Protein AF-0000000070510786 (afdb_homodimer)

pLDDT: mean 81.22, std 24.78, range [23.44, 98.31]

Secondary structure (DSSP, 8-state):
-------------------------------------------EEEEEEEESSTT-SEEEEEEEE-SSSPEEEEEEEETTS-EEEE-HHHHHHHHHTHHHHHHHHH-TTS-TT-EEEETTEEEEEEEETTEEEEEEE-SS-EEEE-HHHHHHHHHTHHHHHHHHHHHHTTHHHHHHHHHHHHHHHTT-S-GGGHHHHHHHSTT--TT-HHHHHHHHHHS--/---------------------------------------PPPPEEEEEEEESS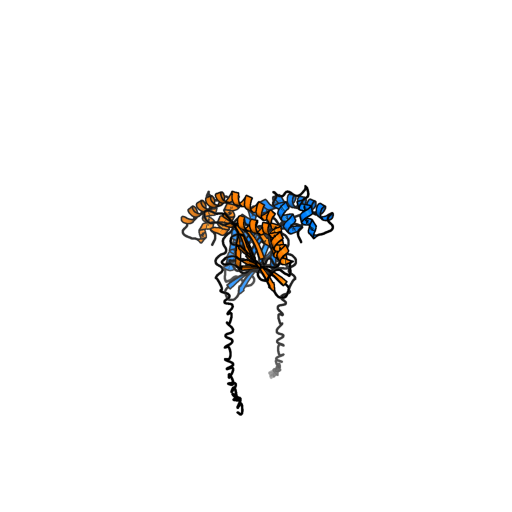TT-SEEEEEEEE-SSSPEEEEEEEETTS-EEEE-HHHHHHHHHTHHHHHHHHH-TTS-TT-EEEETTEEEEEEEETTEEEEEEE-SS-EEEE-HHHHHHHHHTHHHHHHHHHHHHTTHHHHHHHHHHHHHHHTT-S-GGGHHHHHHHSTT--TT-HHHHHIIIIIS--

Sequence (442 aa):
MYSTERSSNSSAGRRMNYYMPRRDETPTCENKCDDVPVGPRAVRILGRRYALTVTEFKFLEIGIKVDPPSYVEIAIGDHRGKQLLLSLETWKGLYEQRHNIHNLLRNDSTEAYSSISVGPLIVRFHTINDTKLISLESSDVRMMMIESTLQRMFELDPCIDITFDRLARLTGTVDAKFTQFSNVASTVTDPKEVANVIRASDTFNKHQLVDCELVALAFTSMYSTERSSNSSAGRRMNYYMPRRDETPTCENKCDDVPVGPRAVRILGRRYALTVTEFKFLEIGIKVDPPSYVEIAIGDHRGKQLLLSLETWKGLYEQRHNIHNLLRNDSTEAYSSISVGPLIVRFHTINDTKLISLESSDVRMMMIESTLQRMFELDPCIDITFDRLARLTGTVDAKFTQFSNVASTVTDPKEVANVIRASDTFNKHQLVDCELVALAFTS

Organism: Lasius niger (NCBI:txid67767)

Foldseek 3Di:
DPPPPPPPPPPPPPPPPPPPPPPCCVVPVPVCPVCPVLPDPFFFAPKDKAQLDPVSQWIWMWGWGDDVQIAIWIWIDGPVNFIDIDDPQLVVQVLVCLVVVVVLQPDPPRPQADWDDRPQWIWGWHDDPNFIKIWIDGPVGIDIDHPSSVVSVSVCVVVNVVSRVVRRVCSVVLNVLLVVLVVQQVVDDDLQCSLVSSCPDPSADPPDSSRVSCSVGVSHD/DDCPPDPPPPPPPPPPPPPPPPPCVVVPVPVCPVCPVLPDDFDFAPKDKAQLDPVSQWIWMWGWGDDVQIAIWIWIDGPVNFIDIDDPQLVVQVLVCLVVVVVLQPDPPRPQADWDDRPQWIWGWHDDPNFIWIWIDGPVGIDIDHPSSVVSVSVCVVVNVVSRVVRRVCSVVLNVLLVVLVVQQVVDDDLQCSLVSSCVDPSADPPDSSRVSCSVGPSHD

Nearest PDB structures (foldseek):
  3k44-assembly4_D  TM=5.547E-01  e=4.799E-03  Drosophila melanogaster
  6slc-assembly1_CCC  TM=3.729E-01  e=8.511E-02  Streptomyces sp. Ag82_O1-9
  3nvo-assembly1_A  TM=2.637E-01  e=2.001E+00  Salmonella enterica subsp. enterica serovar Typhimurium
  3nvo-assembly2_B-2  TM=2.801E-01  e=5.841E+00  Salmonella enterica subsp. enterica serovar Typhimurium
  3k44-assembly4_D  TM=5.692E-01  e=7.151E-03  Drosophila melanogaster

Solvent-accessible surface area (backbone atoms only — not comparable to full-atom values): 25750 Å² total; per-residue (Å²): 139,83,79,76,79,78,77,77,76,75,77,77,74,78,74,76,76,73,75,67,74,72,75,76,66,64,73,70,70,63,73,64,66,66,72,62,72,72,60,78,66,81,58,53,42,91,34,39,69,42,68,40,39,82,72,45,46,30,32,42,33,39,24,34,35,81,45,88,79,36,46,67,40,36,32,44,33,38,71,84,65,51,61,47,78,36,48,69,67,41,49,50,46,48,54,71,38,46,65,60,51,52,50,54,69,66,40,80,80,57,57,78,72,48,66,47,78,35,81,78,34,34,39,36,45,42,73,56,94,90,38,66,33,36,31,47,28,47,97,85,38,76,47,77,41,44,62,69,38,53,52,49,52,56,60,39,45,62,43,49,53,53,49,47,57,59,47,56,70,40,30,64,58,50,42,54,51,47,53,52,46,48,57,54,41,70,73,48,85,53,72,88,45,29,42,58,53,41,66,71,34,90,84,44,46,89,87,34,63,68,49,39,42,42,38,49,60,72,47,46,132,139,82,81,74,77,78,80,77,75,75,76,75,73,77,73,75,75,72,75,68,76,71,74,76,68,63,72,71,69,63,71,63,67,65,72,62,72,73,62,78,65,81,59,53,43,92,34,38,70,42,67,39,40,84,72,45,46,30,32,40,33,37,21,34,35,80,46,89,79,36,46,66,41,34,32,43,34,37,70,84,65,50,61,47,76,36,49,68,66,41,48,50,47,48,53,73,39,45,65,59,52,50,49,53,71,67,40,79,79,57,58,82,72,49,65,47,77,35,83,77,33,35,41,34,45,43,74,55,94,91,38,66,32,36,30,46,28,48,96,85,38,77,46,77,42,45,63,70,37,53,52,47,51,55,59,39,46,64,41,49,53,53,50,46,58,58,48,57,70,40,29,63,58,49,40,54,50,48,53,54,46,49,57,54,40,69,73,46,86,54,71,87,46,29,42,59,54,42,64,71,34,91,82,44,46,90,88,35,63,67,48,38,40,44,38,49,61,72,47,45,133

Structure (mmCIF, N/CA/C/O backbone):
data_AF-0000000070510786-model_v1
#
loop_
_entity.id
_entity.type
_entity.pdbx_description
1 polymer 'Uncharacterized protein'
#
loop_
_atom_site.group_PDB
_atom_site.id
_atom_site.type_symbol
_atom_site.label_atom_id
_atom_site.label_alt_id
_atom_site.label_comp_id
_atom_site.label_asym_id
_atom_site.label_entity_id
_atom_site.label_seq_id
_atom_site.pdbx_PDB_ins_code
_atom_site.Cartn_x
_atom_site.Cartn_y
_atom_site.Cartn_z
_atom_site.occupancy
_atom_site.B_iso_or_equiv
_atom_site.auth_seq_id
_atom_site.auth_comp_id
_atom_site.auth_asym_id
_atom_site.auth_atom_id
_atom_site.pdbx_PDB_model_num
ATOM 1 N N . MET A 1 1 ? 56.031 -83.312 11.57 1 29.31 1 MET A N 1
ATOM 2 C CA . MET A 1 1 ? 56.375 -81.875 11.734 1 29.31 1 MET A CA 1
ATOM 3 C C . MET A 1 1 ? 55.188 -81.125 12.281 1 29.31 1 MET A C 1
ATOM 5 O O . MET A 1 1 ? 54.094 -81.125 11.703 1 29.31 1 MET A O 1
ATOM 9 N N . TYR A 1 2 ? 55.062 -80.938 13.656 1 31.16 2 TYR A N 1
ATOM 10 C CA . TYR A 1 2 ? 54.156 -80.625 14.75 1 31.16 2 TYR A CA 1
ATOM 11 C C . TYR A 1 2 ? 53.781 -79.125 14.734 1 31.16 2 TYR A C 1
ATOM 13 O O . TYR A 1 2 ? 54.594 -78.25 14.938 1 31.16 2 TYR A O 1
ATOM 21 N N . SER A 1 3 ? 52.875 -78.75 13.773 1 30.44 3 SER A N 1
ATOM 22 C CA . SER A 1 3 ? 52.5 -77.375 13.445 1 30.44 3 SER A CA 1
ATOM 23 C C . SER A 1 3 ? 51.906 -76.688 14.648 1 30.44 3 SER A C 1
ATOM 25 O O . SER A 1 3 ? 50.938 -77.125 15.242 1 30.44 3 SER A O 1
ATOM 27 N N . THR A 1 4 ? 52.781 -76.062 15.461 1 31.23 4 THR A N 1
ATOM 28 C CA . THR A 1 4 ? 52.562 -75.375 16.734 1 31.23 4 THR A CA 1
ATOM 29 C C . THR A 1 4 ? 51.562 -74.188 16.578 1 31.23 4 THR A C 1
ATOM 31 O O . THR A 1 4 ? 51.812 -73.312 15.812 1 31.23 4 THR A O 1
ATOM 34 N N . GLU A 1 5 ? 50.25 -74.5 16.641 1 33.06 5 GLU A N 1
ATOM 35 C CA . GLU A 1 5 ? 49.125 -73.562 16.5 1 33.06 5 GLU A CA 1
ATOM 36 C C . GLU A 1 5 ? 49.188 -72.438 17.531 1 33.06 5 GLU A C 1
ATOM 38 O O . GLU A 1 5 ? 49.156 -72.688 18.734 1 33.06 5 GLU A O 1
ATOM 43 N N . ARG A 1 6 ? 50.062 -71.438 17.281 1 30.02 6 ARG A N 1
ATOM 44 C CA . ARG A 1 6 ? 50.312 -70.312 18.172 1 30.02 6 ARG A CA 1
ATOM 45 C C . ARG A 1 6 ? 49.031 -69.562 18.562 1 30.02 6 ARG A C 1
ATOM 47 O O . ARG A 1 6 ? 48.25 -69.188 17.703 1 30.02 6 ARG A O 1
ATOM 54 N N . SER A 1 7 ? 48.406 -69.812 19.688 1 30.16 7 SER A N 1
ATOM 55 C CA . SER A 1 7 ? 47.188 -69.312 20.344 1 30.16 7 SER A CA 1
ATOM 56 C C . SER A 1 7 ? 47.344 -67.875 20.688 1 30.16 7 SER A C 1
ATOM 58 O O . SER A 1 7 ? 48.031 -67.5 21.625 1 30.16 7 SER A O 1
ATOM 60 N N . SER A 1 8 ? 47.688 -67 19.656 1 28.61 8 SER A N 1
ATOM 61 C CA . SER A 1 8 ? 47.938 -65.625 20.016 1 28.61 8 SER A CA 1
ATOM 62 C C . SER A 1 8 ? 46.75 -65 20.734 1 28.61 8 SER A C 1
ATOM 64 O O . SER A 1 8 ? 45.625 -65 20.234 1 28.61 8 SER A O 1
ATOM 66 N N . ASN A 1 9 ? 46.719 -65 22.047 1 26.56 9 ASN A N 1
ATOM 67 C CA . ASN A 1 9 ? 45.812 -64.438 23.047 1 26.56 9 ASN A CA 1
ATOM 68 C C . ASN A 1 9 ? 45.688 -62.938 22.875 1 26.56 9 ASN A C 1
ATOM 70 O O . ASN A 1 9 ? 46.625 -62.188 23.094 1 26.56 9 ASN A O 1
ATOM 74 N N . SER A 1 10 ? 45.062 -62.469 21.781 1 28.7 10 SER A N 1
ATOM 75 C CA . SER A 1 10 ? 44.906 -61.062 21.484 1 28.7 10 SER A CA 1
ATOM 76 C C . SER A 1 10 ? 44.25 -60.312 22.656 1 28.7 10 SER A C 1
ATOM 78 O O . SER A 1 10 ? 43.156 -60.688 23.078 1 28.7 10 SER A O 1
ATOM 80 N N . SER A 1 11 ? 45.031 -59.906 23.641 1 27.67 11 SER A N 1
ATOM 81 C CA . SER A 1 11 ? 44.656 -59.062 24.781 1 27.67 11 SER A CA 1
ATOM 82 C C . SER A 1 11 ? 43.844 -57.875 24.328 1 27.67 11 SER A C 1
ATOM 84 O O . SER A 1 11 ? 44.281 -57.094 23.5 1 27.67 11 SER A O 1
ATOM 86 N N . ALA A 1 12 ? 42.531 -58 24.312 1 27.06 12 ALA A N 1
ATOM 87 C CA . ALA A 1 12 ? 41.5 -57.031 23.969 1 27.06 12 ALA A CA 1
ATOM 88 C C . ALA A 1 12 ? 41.594 -55.781 24.828 1 27.06 12 ALA A C 1
ATOM 90 O O . ALA A 1 12 ? 41.531 -55.844 26.047 1 27.06 12 ALA A O 1
ATOM 91 N N . GLY A 1 13 ? 42.594 -54.906 24.5 1 24.45 13 GLY A N 1
ATOM 92 C CA . GLY A 1 13 ? 42.719 -53.594 25.172 1 24.45 13 GLY A CA 1
ATOM 93 C C . GLY A 1 13 ? 41.406 -52.906 25.391 1 24.45 13 GLY A C 1
ATOM 94 O O . GLY A 1 13 ? 40.531 -52.906 24.5 1 24.45 13 GLY A O 1
ATOM 95 N N . ARG A 1 14 ? 40.938 -52.906 26.625 1 26.95 14 ARG A N 1
ATOM 96 C CA . ARG A 1 14 ? 39.75 -52.219 27.125 1 26.95 14 ARG A CA 1
ATOM 97 C C . ARG A 1 14 ? 39.781 -50.75 26.75 1 26.95 14 ARG A C 1
ATOM 99 O O . ARG A 1 14 ? 40.656 -50 27.188 1 26.95 14 ARG A O 1
ATOM 106 N N . ARG A 1 15 ? 39.438 -50.438 25.516 1 27.39 15 ARG A N 1
ATOM 107 C CA . ARG A 1 15 ? 39.312 -49.031 25.156 1 27.39 15 ARG A CA 1
ATOM 108 C C . ARG A 1 15 ? 38.438 -48.281 26.141 1 27.39 15 ARG A C 1
ATOM 110 O O . ARG A 1 15 ? 37.25 -48.656 26.328 1 27.39 15 ARG A O 1
ATOM 117 N N . MET A 1 16 ? 38.969 -47.812 27.234 1 26.52 16 MET A N 1
ATOM 118 C CA . MET A 1 16 ? 38.281 -46.938 28.172 1 26.52 16 MET A CA 1
ATOM 119 C C . MET A 1 16 ? 37.594 -45.812 27.422 1 26.52 16 MET A C 1
ATOM 121 O O . MET A 1 16 ? 38.25 -45.031 26.719 1 26.52 16 MET A O 1
ATOM 125 N N . ASN A 1 17 ? 36.344 -46.031 26.984 1 25 17 ASN A N 1
ATOM 126 C CA . ASN A 1 17 ? 35.531 -45 26.359 1 25 17 ASN A CA 1
ATOM 127 C C . ASN A 1 17 ? 35.406 -43.75 27.25 1 25 17 ASN A C 1
ATOM 129 O O . ASN A 1 17 ? 34.906 -43.812 28.359 1 25 17 ASN A O 1
ATOM 133 N N . TYR A 1 18 ? 36.5 -43 27.391 1 26.02 18 TYR A N 1
ATOM 134 C CA . TYR A 1 18 ? 36.406 -41.719 28.094 1 26.02 18 TYR A CA 1
ATOM 135 C C . TYR A 1 18 ? 35.188 -40.938 27.609 1 26.02 18 TYR A C 1
ATOM 137 O O . TYR A 1 18 ? 35 -40.719 26.406 1 26.02 18 TYR A O 1
ATOM 145 N N . TYR A 1 19 ? 34 -41.188 28.25 1 24.97 19 TYR A N 1
ATOM 146 C CA . TYR A 1 19 ? 32.844 -40.344 28.094 1 24.97 19 TYR A CA 1
ATOM 147 C C . TYR A 1 19 ? 33.219 -38.875 28.219 1 24.97 19 TYR A C 1
ATOM 149 O O . TYR A 1 19 ? 33.625 -38.406 29.312 1 24.97 19 TYR A O 1
ATOM 157 N N . MET A 1 20 ? 34.031 -38.344 27.328 1 29.78 20 MET A N 1
ATOM 158 C CA . MET A 1 20 ? 34.156 -36.875 27.5 1 29.78 20 MET A CA 1
ATOM 159 C C . MET A 1 20 ? 32.812 -36.219 27.625 1 29.78 20 MET A C 1
ATOM 161 O O . MET A 1 20 ? 31.906 -36.5 26.844 1 29.78 20 MET A O 1
ATOM 165 N N . PRO A 1 21 ? 32.438 -35.781 28.812 1 27.11 21 PRO A N 1
ATOM 166 C CA . PRO A 1 21 ? 31.203 -35.031 28.938 1 27.11 21 PRO A CA 1
ATOM 167 C C . PRO A 1 21 ? 31.047 -33.969 27.844 1 27.11 21 PRO A C 1
ATOM 169 O O . PRO A 1 21 ? 32 -33.281 27.5 1 27.11 21 PRO A O 1
ATOM 172 N N . ARG A 1 22 ? 30.266 -34.281 26.875 1 31.45 22 ARG A N 1
ATOM 173 C CA . ARG A 1 22 ? 29.906 -33.219 25.906 1 31.45 22 ARG A CA 1
ATOM 174 C C . ARG A 1 22 ? 29.562 -31.922 26.625 1 31.45 22 ARG A C 1
ATOM 176 O O . ARG A 1 22 ? 28.719 -31.891 27.516 1 31.45 22 ARG A O 1
ATOM 183 N N . ARG A 1 23 ? 30.531 -31.141 26.828 1 29.25 23 ARG A N 1
ATOM 184 C CA . ARG A 1 23 ? 30.172 -29.797 27.281 1 29.25 23 ARG A CA 1
ATOM 185 C C . ARG A 1 23 ? 28.953 -29.266 26.531 1 29.25 23 ARG A C 1
ATOM 187 O O . ARG A 1 23 ? 28.938 -29.234 25.297 1 29.25 23 ARG A O 1
ATOM 194 N N . ASP A 1 24 ? 27.781 -29.484 27.125 1 32.16 24 ASP A N 1
ATOM 195 C CA . ASP A 1 24 ? 26.516 -28.859 26.75 1 32.16 24 ASP A CA 1
ATOM 196 C C . ASP A 1 24 ? 26.703 -27.391 26.438 1 32.16 24 ASP A C 1
ATOM 198 O O . ASP A 1 24 ? 26.734 -26.547 27.344 1 32.16 24 ASP A O 1
ATOM 202 N N . GLU A 1 25 ? 27.828 -27.062 25.812 1 32.28 25 GLU A N 1
ATOM 203 C CA . GLU A 1 25 ? 27.672 -25.672 25.422 1 32.28 25 GLU A CA 1
ATOM 204 C C . GLU A 1 25 ? 26.359 -25.438 24.656 1 32.28 25 GLU A C 1
ATOM 206 O O . GLU A 1 25 ? 26.188 -25.953 23.547 1 32.28 25 GLU A O 1
ATOM 211 N N . THR A 1 26 ? 25.312 -25.516 25.375 1 31.83 26 THR A N 1
ATOM 212 C CA . THR A 1 26 ? 24.109 -24.953 24.781 1 31.83 26 THR A CA 1
ATOM 213 C C . THR A 1 26 ? 24.438 -23.641 24.062 1 31.83 26 THR A C 1
ATOM 215 O O . THR A 1 26 ? 24.906 -22.688 24.672 1 31.83 26 THR A O 1
ATOM 218 N N . PRO A 1 27 ? 25 -23.781 22.875 1 34.53 27 PRO A N 1
ATOM 219 C CA . PRO A 1 27 ? 25.031 -22.453 22.266 1 34.53 27 PRO A CA 1
ATOM 220 C C . PRO A 1 27 ? 23.797 -21.625 22.609 1 34.53 27 PRO A C 1
ATOM 222 O O . PRO A 1 27 ? 22.672 -22.094 22.453 1 34.53 27 PRO A O 1
ATOM 225 N N . THR A 1 28 ? 23.844 -20.953 23.719 1 33.25 28 THR A N 1
ATOM 226 C CA . THR A 1 28 ? 22.859 -19.875 23.859 1 33.25 28 THR A CA 1
ATOM 227 C C . THR A 1 28 ? 22.656 -19.156 22.531 1 33.25 28 THR A C 1
ATOM 229 O O . THR A 1 28 ? 23.578 -18.531 22 1 33.25 28 THR A O 1
ATOM 232 N N . CYS A 1 29 ? 22.062 -19.859 21.625 1 28.31 29 CYS A N 1
ATOM 233 C CA . CYS A 1 29 ? 21.5 -19.016 20.562 1 28.31 29 CYS A CA 1
ATOM 234 C C . CYS A 1 29 ? 21 -17.703 21.141 1 28.31 29 CYS A C 1
ATOM 236 O O . CYS A 1 29 ? 19.922 -17.656 21.75 1 28.31 29 CYS A O 1
ATOM 238 N N . GLU A 1 30 ? 21.922 -17.062 21.891 1 32.09 30 GLU A N 1
ATOM 239 C CA . GLU A 1 30 ? 21.469 -15.68 21.969 1 32.09 30 GLU A CA 1
ATOM 240 C C . GLU A 1 30 ? 20.781 -15.258 20.672 1 32.09 30 GLU A C 1
ATOM 242 O O . GLU A 1 30 ? 21.344 -15.375 19.578 1 32.09 30 GLU A O 1
ATOM 247 N N . ASN A 1 31 ? 19.547 -15.578 20.594 1 33.09 31 ASN A N 1
ATOM 248 C CA . ASN A 1 31 ? 18.703 -14.867 19.641 1 33.09 31 ASN A CA 1
ATOM 249 C C . ASN A 1 31 ? 19.219 -13.453 19.391 1 33.09 31 ASN A C 1
ATOM 251 O O . ASN A 1 31 ? 18.922 -12.531 20.172 1 33.09 31 ASN A O 1
ATOM 255 N N . LYS A 1 32 ? 20.531 -13.398 19.234 1 31.33 32 LYS A N 1
ATOM 256 C CA . LYS A 1 32 ? 20.844 -12.07 18.719 1 31.33 32 LYS A CA 1
ATOM 257 C C . LYS A 1 32 ? 19.797 -11.609 17.719 1 31.33 32 LYS A C 1
ATOM 259 O O . LYS A 1 32 ? 19.844 -12 16.547 1 31.33 32 LYS A O 1
ATOM 264 N N . CYS A 1 33 ? 18.609 -11.555 18.172 1 32.44 33 CYS A N 1
ATOM 265 C CA . CYS A 1 33 ? 17.828 -10.633 17.359 1 32.44 33 CYS A CA 1
ATOM 266 C C . CYS A 1 33 ? 18.688 -9.477 16.859 1 32.44 33 CYS A C 1
ATOM 268 O O . CYS A 1 33 ? 19.062 -8.594 17.641 1 32.44 33 CYS A O 1
ATOM 270 N N . ASP A 1 34 ? 19.766 -9.812 16.281 1 33.28 34 ASP A N 1
ATOM 271 C CA . ASP A 1 34 ? 20.406 -8.695 15.602 1 33.28 34 ASP A CA 1
ATOM 272 C C . ASP A 1 34 ? 19.391 -7.617 15.234 1 33.28 34 ASP A C 1
ATOM 274 O O . ASP A 1 34 ? 18.469 -7.859 14.445 1 33.28 34 ASP A O 1
ATOM 278 N N . ASP A 1 35 ? 19.062 -6.848 16.203 1 35.72 35 ASP A N 1
ATOM 279 C CA . ASP A 1 35 ? 18.453 -5.547 15.906 1 35.72 35 ASP A CA 1
ATOM 280 C C . ASP A 1 35 ? 19.078 -4.93 14.656 1 35.72 35 ASP A C 1
ATOM 282 O O . ASP A 1 35 ? 20.047 -4.176 14.742 1 35.72 35 ASP A O 1
ATOM 286 N N . VAL A 1 36 ? 19.453 -5.652 13.641 1 35.62 36 VAL A N 1
ATOM 287 C CA . VAL A 1 36 ? 19.797 -4.867 12.461 1 35.62 36 VAL A CA 1
ATOM 288 C C . VAL A 1 36 ? 18.922 -3.621 12.391 1 35.62 36 VAL A C 1
ATOM 290 O O . VAL A 1 36 ? 17.688 -3.721 12.43 1 35.62 36 VAL A O 1
ATOM 293 N N . PRO A 1 37 ? 19.531 -2.592 12.836 1 40.72 37 PRO A N 1
ATOM 294 C CA . PRO A 1 37 ? 18.734 -1.383 12.641 1 40.72 37 PRO A CA 1
ATOM 295 C C . PRO A 1 37 ? 17.984 -1.379 11.305 1 40.72 37 PRO A C 1
ATOM 297 O O . PRO A 1 37 ? 18.594 -1.625 10.258 1 40.72 37 PRO A O 1
ATOM 300 N N . VAL A 1 38 ? 16.844 -1.778 11.219 1 45.59 38 VAL A N 1
ATOM 301 C CA . VAL A 1 38 ? 16.062 -1.615 9.992 1 45.59 38 VAL A CA 1
ATOM 302 C C . VAL A 1 38 ? 16.312 -0.228 9.406 1 45.59 38 VAL A C 1
ATOM 304 O O . VAL A 1 38 ? 16 0.785 10.031 1 45.59 38 VAL A O 1
ATOM 307 N N . GLY A 1 39 ? 17.453 -0.042 8.703 1 45.94 39 GLY A N 1
ATOM 308 C CA . GLY A 1 39 ? 17.609 1.213 7.984 1 45.94 39 GLY A CA 1
ATOM 309 C C . GLY A 1 39 ? 16.312 1.72 7.387 1 45.94 39 GLY A C 1
ATOM 310 O O . GLY A 1 39 ? 15.305 0.998 7.359 1 45.94 39 GLY A O 1
ATOM 311 N N . PRO A 1 40 ? 16.328 3.07 7.25 1 50.5 40 PRO A N 1
ATOM 312 C CA . PRO A 1 40 ? 15.109 3.637 6.672 1 50.5 40 PRO A CA 1
ATOM 313 C C . PRO A 1 40 ? 14.641 2.877 5.434 1 50.5 40 PRO A C 1
ATOM 315 O O . PRO A 1 40 ? 15.453 2.48 4.598 1 50.5 40 PRO A O 1
ATOM 318 N N . ARG A 1 41 ? 13.539 2.244 5.512 1 58.03 41 ARG A N 1
ATOM 319 C CA . ARG A 1 41 ? 12.945 1.561 4.367 1 58.03 41 ARG A CA 1
ATOM 320 C C . ARG A 1 41 ? 13.031 2.42 3.111 1 58.03 41 ARG A C 1
ATOM 322 O O . ARG A 1 41 ? 12.898 3.645 3.182 1 58.03 41 ARG A O 1
ATOM 329 N N . ALA A 1 42 ? 13.617 1.831 2.033 1 66.12 42 ALA A N 1
ATOM 330 C CA . ALA A 1 42 ? 13.703 2.504 0.74 1 66.12 42 ALA A CA 1
ATOM 331 C C . ALA A 1 42 ? 12.352 3.086 0.332 1 66.12 42 ALA A C 1
ATOM 333 O O . ALA A 1 42 ? 11.312 2.441 0.5 1 66.12 42 ALA A O 1
ATOM 334 N N . VAL A 1 43 ? 12.422 4.352 0.025 1 78.38 43 VAL A N 1
ATOM 335 C CA . VAL A 1 43 ? 11.227 5.086 -0.379 1 78.38 43 VAL A CA 1
ATOM 336 C C . VAL A 1 43 ? 10.766 4.605 -1.754 1 78.38 43 VAL A C 1
ATOM 338 O O . VAL A 1 43 ? 11.547 4.59 -2.707 1 78.38 43 VAL A O 1
ATOM 341 N N . ARG A 1 44 ? 9.602 4.031 -1.853 1 92.38 44 ARG A N 1
ATOM 342 C CA . ARG A 1 44 ? 8.977 3.711 -3.129 1 92.38 44 ARG A CA 1
ATOM 343 C C . ARG A 1 44 ? 7.781 4.625 -3.396 1 92.38 44 ARG A C 1
ATOM 345 O O . ARG A 1 44 ? 6.855 4.699 -2.586 1 92.38 44 ARG A O 1
ATOM 352 N N . ILE A 1 45 ? 7.871 5.355 -4.543 1 97 45 ILE A N 1
ATOM 353 C CA . ILE A 1 45 ? 6.734 6.211 -4.863 1 97 45 ILE A CA 1
ATOM 354 C C . ILE A 1 45 ? 5.832 5.516 -5.875 1 97 45 ILE A C 1
ATOM 356 O O . ILE A 1 45 ? 6.234 4.539 -6.508 1 97 45 ILE A O 1
ATOM 360 N N . LEU A 1 46 ? 4.609 5.941 -5.934 1 97.31 46 LEU A N 1
ATOM 361 C CA . LEU A 1 46 ? 3.588 5.414 -6.828 1 97.31 46 LEU A CA 1
ATOM 362 C C . LEU A 1 46 ? 3.41 3.914 -6.629 1 97.31 46 LEU A C 1
ATOM 364 O O . LEU A 1 46 ? 3.215 3.172 -7.594 1 97.31 46 LEU A O 1
ATOM 368 N N . GLY A 1 47 ? 3.592 3.537 -5.41 1 95 47 GLY A N 1
ATOM 369 C CA . GLY A 1 47 ? 3.631 2.115 -5.109 1 95 47 GLY A CA 1
ATOM 370 C C . GLY A 1 47 ? 2.258 1.521 -4.859 1 95 47 GLY A C 1
ATOM 371 O O . GLY A 1 47 ? 1.296 2.252 -4.609 1 95 47 GLY A O 1
ATOM 372 N N . ARG A 1 48 ? 2.172 0.263 -4.992 1 97.12 48 ARG A N 1
ATOM 373 C CA . ARG A 1 48 ? 1.013 -0.558 -4.66 1 97.12 48 ARG A CA 1
ATOM 374 C C . ARG A 1 48 ? 1.415 -1.753 -3.803 1 97.12 48 ARG A C 1
ATOM 376 O O . ARG A 1 48 ? 2.324 -2.502 -4.16 1 97.12 48 ARG A O 1
ATOM 383 N N . ARG A 1 49 ? 0.728 -1.81 -2.701 1 94.44 49 ARG A N 1
ATOM 384 C CA . ARG A 1 49 ? 1.011 -2.902 -1.776 1 94.44 49 ARG A CA 1
ATOM 385 C C . ARG A 1 49 ? -0.174 -3.857 -1.677 1 94.44 49 ARG A C 1
ATOM 387 O O . ARG A 1 49 ? -1.325 -3.422 -1.612 1 94.44 49 ARG A O 1
ATOM 394 N N . TYR A 1 50 ? 0.128 -5.137 -1.707 1 95.25 50 TYR A N 1
ATOM 395 C CA . TYR A 1 50 ? -0.866 -6.191 -1.55 1 95.25 50 TYR A CA 1
ATOM 396 C C . TYR A 1 50 ? -0.596 -7.012 -0.294 1 95.25 50 TYR A C 1
ATOM 398 O O . TYR A 1 50 ? 0.537 -7.438 -0.054 1 95.25 50 TYR A O 1
ATOM 406 N N . ALA A 1 51 ? -1.656 -7.219 0.448 1 92.12 51 ALA A N 1
ATOM 407 C CA . ALA A 1 51 ? -1.531 -8.156 1.562 1 92.12 51 ALA A CA 1
ATOM 408 C C . ALA A 1 51 ? -1.394 -9.586 1.062 1 92.12 51 ALA A C 1
ATOM 410 O O . ALA A 1 51 ? -2.148 -10.023 0.188 1 92.12 51 ALA A O 1
ATOM 411 N N . LEU A 1 52 ? -0.457 -10.305 1.645 1 94.56 52 LEU A N 1
ATOM 412 C CA . LEU A 1 52 ? -0.292 -11.703 1.267 1 94.56 52 LEU A CA 1
ATOM 413 C C . LEU A 1 52 ? -0.896 -12.625 2.32 1 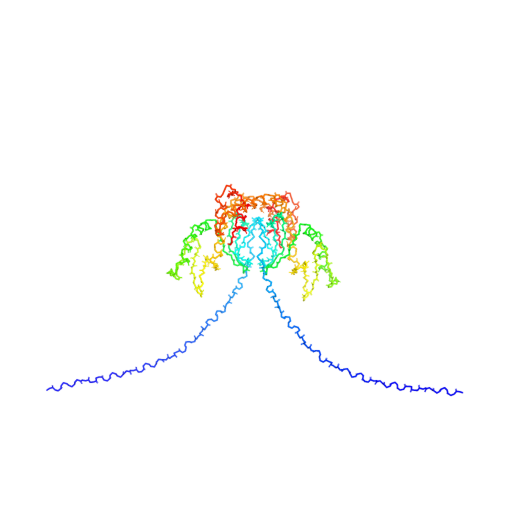94.56 52 LEU A C 1
ATOM 415 O O . LEU A 1 52 ? -1.126 -13.805 2.059 1 94.56 52 LEU A O 1
ATOM 419 N N . THR A 1 53 ? -1.053 -12.102 3.529 1 90.44 53 THR A N 1
ATOM 420 C CA . THR A 1 53 ? -1.705 -12.812 4.621 1 90.44 53 THR A CA 1
ATOM 421 C C . THR A 1 53 ? -2.902 -12.023 5.145 1 90.44 53 THR A C 1
ATOM 423 O O . THR A 1 53 ? -2.992 -10.812 4.938 1 90.44 53 THR A O 1
ATOM 426 N N . VAL A 1 54 ? -3.711 -12.688 5.859 1 82.56 54 VAL A N 1
ATOM 427 C CA . VAL A 1 54 ? -4.934 -12.078 6.371 1 82.56 54 VAL A CA 1
ATOM 428 C C . VAL A 1 54 ? -4.586 -10.945 7.332 1 82.56 54 VAL A C 1
ATOM 430 O O . VAL A 1 54 ? -5.273 -9.922 7.371 1 82.56 54 VAL A O 1
ATOM 433 N N . THR A 1 55 ? -3.49 -11.078 8.039 1 78.12 55 THR A N 1
ATOM 434 C CA . THR A 1 55 ? -3.07 -10.078 9.016 1 78.12 55 THR A CA 1
ATOM 435 C C . THR A 1 55 ? -2.215 -9.008 8.352 1 78.12 55 THR A C 1
ATOM 437 O O . THR A 1 55 ? -1.781 -8.055 9.016 1 78.12 55 THR A O 1
ATOM 440 N N . GLU A 1 56 ? -1.913 -9.234 7.105 1 85.25 56 GLU A N 1
ATOM 441 C CA . GLU A 1 56 ? -1.038 -8.352 6.34 1 85.25 56 GLU A CA 1
ATOM 442 C C . GLU A 1 56 ? 0.387 -8.383 6.883 1 85.25 56 GLU A C 1
ATOM 444 O O . GLU A 1 56 ? 1.16 -7.449 6.668 1 85.25 56 GLU A O 1
ATOM 449 N N . PHE A 1 57 ? 0.585 -9.438 7.656 1 88.56 57 PHE A N 1
ATOM 450 C CA . PHE A 1 57 ? 1.943 -9.578 8.172 1 88.56 57 PHE A CA 1
ATOM 451 C C . PHE A 1 57 ? 2.953 -9.609 7.027 1 88.56 57 PHE A C 1
ATOM 453 O O . PHE A 1 57 ? 4.047 -9.047 7.145 1 88.56 57 PHE A O 1
ATOM 460 N N . LYS A 1 58 ? 2.596 -10.336 6.004 1 92.81 58 LYS A N 1
ATOM 461 C CA . LYS A 1 58 ? 3.418 -10.344 4.797 1 92.81 58 LYS A CA 1
ATOM 462 C C . LYS A 1 58 ? 2.734 -9.586 3.66 1 92.81 58 LYS A C 1
ATOM 464 O O . LYS A 1 58 ? 1.505 -9.586 3.561 1 92.81 58 LYS A O 1
ATOM 469 N N . PHE A 1 59 ? 3.59 -9.016 2.834 1 93.56 59 PHE A N 1
ATOM 470 C CA . PHE A 1 59 ? 3.023 -8.211 1.755 1 93.56 59 PHE A CA 1
ATOM 471 C C . PHE A 1 59 ? 3.902 -8.281 0.513 1 93.56 59 PHE A C 1
ATOM 473 O O . PHE A 1 59 ? 5.059 -8.695 0.586 1 93.56 59 PHE A O 1
ATOM 480 N N . LEU A 1 60 ? 3.32 -8.016 -0.581 1 96.88 60 LEU A N 1
ATOM 481 C CA . LEU A 1 60 ? 3.967 -7.746 -1.86 1 96.88 60 LEU A CA 1
ATOM 482 C C . LEU A 1 60 ? 3.773 -6.293 -2.275 1 96.88 60 LEU A C 1
ATOM 484 O O . LEU A 1 60 ? 2.648 -5.785 -2.275 1 96.88 60 LEU A O 1
ATOM 488 N N . GLU A 1 61 ? 4.895 -5.676 -2.576 1 96.69 61 GLU A N 1
ATOM 489 C CA . GLU A 1 61 ? 4.82 -4.27 -2.949 1 96.69 61 GLU A CA 1
ATOM 490 C C . GLU A 1 61 ? 5.598 -3.994 -4.234 1 96.69 61 GLU A C 1
ATOM 492 O O . GLU A 1 61 ? 6.668 -4.566 -4.449 1 96.69 61 GLU A O 1
ATOM 497 N N . ILE A 1 62 ? 5.023 -3.166 -5.055 1 98 62 ILE A N 1
ATOM 498 C CA . ILE A 1 62 ? 5.691 -2.699 -6.266 1 98 62 ILE A CA 1
ATOM 499 C C . ILE A 1 62 ? 5.637 -1.174 -6.328 1 98 62 ILE A C 1
ATOM 501 O O . ILE A 1 62 ? 4.621 -0.567 -5.973 1 98 62 ILE A O 1
ATOM 505 N N . GLY A 1 63 ? 6.707 -0.54 -6.688 1 97.69 63 GLY A N 1
ATOM 506 C CA . GLY A 1 63 ? 6.809 0.905 -6.809 1 97.69 63 GLY A CA 1
ATOM 507 C C . GLY A 1 63 ? 8.109 1.36 -7.453 1 97.69 63 GLY A C 1
ATOM 508 O O . GLY A 1 63 ? 8.906 0.536 -7.906 1 97.69 63 GLY A O 1
ATOM 509 N N . ILE A 1 64 ? 8.234 2.625 -7.625 1 97.88 64 ILE A N 1
ATOM 510 C CA . ILE A 1 64 ? 9.461 3.188 -8.18 1 97.88 64 ILE A CA 1
ATOM 511 C C . ILE A 1 64 ? 10.422 3.543 -7.051 1 97.88 64 ILE A C 1
ATOM 513 O O . ILE A 1 64 ? 10.094 4.363 -6.188 1 97.88 64 ILE A O 1
ATOM 517 N N . LYS A 1 65 ? 11.523 2.941 -7.031 1 96.31 65 LYS A N 1
ATOM 518 C CA . LYS A 1 65 ? 12.617 3.367 -6.168 1 96.31 65 LYS A CA 1
ATOM 519 C C . LYS A 1 65 ? 13.297 4.617 -6.719 1 96.31 65 LYS A C 1
ATOM 521 O O . LYS A 1 65 ? 13.734 4.637 -7.871 1 96.31 65 LYS A O 1
ATOM 526 N N . VAL A 1 66 ? 13.336 5.586 -5.84 1 93.25 66 VAL A N 1
ATOM 527 C CA . VAL A 1 66 ? 13.906 6.859 -6.262 1 93.25 66 VAL A CA 1
ATOM 528 C C . VAL A 1 66 ? 15.422 6.844 -6.051 1 93.25 66 VAL A C 1
ATOM 530 O O . VAL A 1 66 ? 15.898 6.988 -4.922 1 93.25 66 VAL A O 1
ATOM 533 N N . ASP A 1 67 ? 16.203 6.648 -7.012 1 85.31 67 ASP A N 1
ATOM 534 C CA . ASP A 1 67 ? 17.656 6.605 -7.055 1 85.31 67 ASP A CA 1
ATOM 535 C C . ASP A 1 67 ? 18.172 6.836 -8.477 1 85.31 67 ASP A C 1
ATOM 537 O O . ASP A 1 67 ? 18.328 5.891 -9.242 1 85.31 67 ASP A O 1
ATOM 541 N N . PRO A 1 68 ? 18.484 8.055 -8.758 1 83.5 68 PRO A N 1
ATOM 542 C CA . PRO A 1 68 ? 18.875 8.25 -10.156 1 83.5 68 PRO A CA 1
ATOM 543 C C . PRO A 1 68 ? 20.031 7.355 -10.578 1 83.5 68 PRO A C 1
ATOM 545 O O . PRO A 1 68 ? 21.125 7.438 -10 1 83.5 68 PRO A O 1
ATOM 548 N N . PRO A 1 69 ? 19.734 6.418 -11.602 1 93.5 69 PRO A N 1
ATOM 549 C CA . PRO A 1 69 ? 18.438 6.297 -12.266 1 93.5 69 PRO A CA 1
ATOM 550 C C . PRO A 1 69 ? 17.406 5.535 -11.438 1 93.5 69 PRO A C 1
ATOM 552 O O . PRO A 1 69 ? 17.75 4.535 -10.797 1 93.5 69 PRO A O 1
ATOM 555 N N . SER A 1 70 ? 16.266 6.023 -11.43 1 95.38 70 SER A N 1
ATOM 556 C CA . SER A 1 70 ? 15.164 5.348 -10.766 1 95.38 70 SER A CA 1
ATOM 557 C C . SER A 1 70 ? 14.758 4.086 -11.516 1 95.38 70 SER A C 1
ATOM 559 O O . SER A 1 70 ? 14.984 3.975 -12.727 1 95.38 70 SER A O 1
ATOM 561 N N . TYR A 1 71 ? 14.172 3.141 -10.805 1 96.44 71 TYR A N 1
ATOM 562 C CA . TYR A 1 71 ? 13.711 1.902 -11.422 1 96.44 71 TYR A CA 1
ATOM 563 C C . TYR A 1 71 ? 12.547 1.307 -10.641 1 96.44 71 TYR A C 1
ATOM 565 O O . TYR A 1 71 ? 12.305 1.679 -9.484 1 96.44 71 TYR A O 1
ATOM 573 N N . VAL A 1 72 ? 11.836 0.439 -11.289 1 97.75 72 VAL A N 1
ATOM 574 C CA . VAL A 1 72 ? 10.711 -0.237 -10.648 1 97.75 72 VAL A CA 1
ATOM 575 C C . VAL A 1 72 ? 11.219 -1.414 -9.82 1 97.75 72 VAL A C 1
ATOM 577 O O . VAL A 1 72 ? 12.031 -2.209 -10.289 1 97.75 72 VAL A O 1
ATOM 580 N N . GLU A 1 73 ? 10.719 -1.498 -8.609 1 96.06 73 GLU A N 1
ATOM 581 C CA . GLU A 1 73 ? 11.141 -2.545 -7.684 1 96.06 73 GLU A CA 1
ATOM 582 C C . GLU A 1 73 ? 9.938 -3.328 -7.156 1 96.06 73 GLU A C 1
ATOM 584 O O . GLU A 1 73 ? 8.883 -2.754 -6.902 1 96.06 73 GLU A O 1
ATOM 589 N N . ILE A 1 74 ? 10.07 -4.586 -7.055 1 97.56 74 ILE A N 1
ATOM 590 C CA . ILE A 1 74 ? 9.109 -5.477 -6.41 1 97.56 74 ILE A CA 1
ATOM 591 C C . ILE A 1 74 ? 9.68 -5.969 -5.082 1 97.56 74 ILE A C 1
ATOM 593 O O . ILE A 1 74 ? 10.82 -6.438 -5.023 1 97.56 74 ILE A O 1
ATOM 597 N N . ALA A 1 75 ? 8.922 -5.871 -4.035 1 96.25 75 ALA A N 1
ATOM 598 C CA . ALA A 1 75 ? 9.398 -6.262 -2.709 1 96.25 75 ALA A CA 1
ATOM 599 C C . ALA A 1 75 ? 8.414 -7.219 -2.039 1 96.25 75 ALA A C 1
ATOM 601 O O . ALA A 1 75 ? 7.207 -6.961 -2.006 1 96.25 75 ALA A O 1
ATOM 602 N N . ILE A 1 76 ? 8.961 -8.297 -1.597 1 96.62 76 ILE A N 1
ATOM 603 C CA . ILE A 1 76 ? 8.234 -9.164 -0.668 1 96.62 76 ILE A CA 1
ATOM 604 C C . ILE A 1 76 ? 8.719 -8.898 0.758 1 96.62 76 ILE A C 1
ATOM 606 O O . ILE A 1 76 ? 9.898 -9.078 1.067 1 96.62 76 ILE A O 1
ATOM 610 N N . GLY A 1 77 ? 7.758 -8.445 1.589 1 93.25 77 GLY A N 1
ATOM 611 C CA . GLY A 1 77 ? 8.188 -8.039 2.918 1 93.25 77 GLY A CA 1
ATOM 612 C C . GLY A 1 77 ? 7.277 -8.555 4.02 1 93.25 77 GLY A C 1
ATOM 613 O O . GLY A 1 77 ? 6.258 -9.188 3.742 1 93.25 77 GLY A O 1
ATOM 614 N N . ASP A 1 78 ? 7.809 -8.344 5.246 1 90.31 78 ASP A N 1
ATOM 615 C CA . ASP A 1 78 ? 6.988 -8.633 6.414 1 90.31 78 ASP A CA 1
ATOM 616 C C . ASP A 1 78 ? 7.047 -7.492 7.426 1 90.31 78 ASP A C 1
ATOM 618 O O . ASP A 1 78 ? 7.754 -6.504 7.211 1 90.31 78 ASP A O 1
ATOM 622 N N . HIS A 1 79 ? 6.293 -7.562 8.461 1 84.56 79 HIS A N 1
ATOM 623 C CA . HIS A 1 79 ? 6.145 -6.461 9.406 1 84.56 79 HIS A CA 1
ATOM 624 C C . HIS A 1 79 ? 7.371 -6.336 10.305 1 84.56 79 HIS A C 1
ATOM 626 O O . HIS A 1 79 ? 7.48 -5.387 11.086 1 84.56 79 HIS A O 1
ATOM 632 N N . ARG A 1 80 ? 8.258 -7.223 10.18 1 82.69 80 ARG A N 1
ATOM 633 C CA . ARG A 1 80 ? 9.477 -7.152 10.977 1 82.69 80 ARG A CA 1
ATOM 634 C C . ARG A 1 80 ? 10.555 -6.348 10.258 1 82.69 80 ARG A C 1
ATOM 636 O O . ARG A 1 80 ? 11.68 -6.23 10.75 1 82.69 80 ARG A O 1
ATOM 643 N N . GLY A 1 81 ? 10.188 -5.934 9.102 1 83.5 81 GLY A N 1
ATOM 644 C CA . GLY A 1 81 ? 11.109 -5.078 8.367 1 83.5 81 GLY A CA 1
ATOM 645 C C . GLY A 1 81 ? 11.945 -5.832 7.355 1 83.5 81 GLY A C 1
ATOM 646 O O . GLY A 1 81 ? 12.758 -5.234 6.645 1 83.5 81 GLY A O 1
ATOM 647 N N . LYS A 1 82 ? 11.781 -7.086 7.25 1 88.75 82 LYS A N 1
ATOM 648 C CA . LYS A 1 82 ? 12.492 -7.867 6.246 1 88.75 82 LYS A CA 1
ATOM 649 C C . LYS A 1 82 ? 11.867 -7.695 4.867 1 88.75 82 LYS A C 1
ATOM 651 O O . LYS A 1 82 ? 10.641 -7.711 4.73 1 88.75 82 LYS A O 1
ATOM 656 N N . GLN A 1 83 ? 12.766 -7.535 3.891 1 93.06 83 GLN A N 1
ATOM 657 C CA . GLN A 1 83 ? 12.273 -7.391 2.525 1 93.06 83 GLN A CA 1
ATOM 658 C C . GLN A 1 83 ? 13.156 -8.141 1.535 1 93.06 83 GLN A C 1
ATOM 660 O O . GLN A 1 83 ? 14.383 -8.016 1.58 1 93.06 83 GLN A O 1
ATOM 665 N N . LEU A 1 84 ? 12.531 -8.914 0.77 1 96 84 LEU A N 1
ATOM 666 C CA . LEU A 1 84 ? 13.156 -9.492 -0.412 1 96 84 LEU A CA 1
ATOM 667 C C . LEU A 1 84 ? 12.883 -8.641 -1.646 1 96 84 LEU A C 1
ATOM 669 O O . LEU A 1 84 ? 11.734 -8.5 -2.07 1 96 84 LEU A O 1
ATOM 673 N N . LEU A 1 85 ? 13.914 -8.094 -2.195 1 95.31 85 LEU A N 1
ATOM 674 C CA . LEU A 1 85 ? 13.789 -7.23 -3.363 1 95.31 85 LEU A CA 1
ATOM 675 C C . LEU A 1 85 ? 14.016 -8.023 -4.648 1 95.31 85 LEU A C 1
ATOM 677 O O . LEU A 1 85 ? 15.008 -8.734 -4.777 1 95.31 85 LEU A O 1
ATOM 681 N N . LEU A 1 86 ? 13.102 -7.84 -5.594 1 95.75 86 LEU A N 1
ATOM 682 C CA . LEU A 1 86 ? 13.156 -8.602 -6.836 1 95.75 86 LEU A CA 1
ATOM 683 C C . LEU A 1 86 ? 13.102 -7.676 -8.047 1 95.75 86 LEU A C 1
ATOM 685 O O . LEU A 1 86 ? 12.359 -6.688 -8.047 1 95.75 86 LEU A O 1
ATOM 689 N N . SER A 1 87 ? 13.891 -8.047 -9.047 1 94.81 87 SER A N 1
ATOM 690 C CA . SER A 1 87 ? 13.672 -7.477 -10.367 1 94.81 87 SER A CA 1
ATOM 691 C C . SER A 1 87 ? 12.453 -8.094 -11.047 1 94.81 87 SER A C 1
ATOM 693 O O . SER A 1 87 ? 11.93 -9.117 -10.586 1 94.81 87 SER A O 1
ATOM 695 N N . LEU A 1 88 ? 12.039 -7.453 -12.086 1 96.5 88 LEU A N 1
ATOM 696 C CA . LEU A 1 88 ? 10.945 -8.039 -12.852 1 96.5 88 LEU A CA 1
ATOM 697 C C . LEU A 1 88 ? 11.336 -9.406 -13.398 1 96.5 88 LEU A C 1
ATOM 699 O O . LEU A 1 88 ? 10.516 -10.328 -13.422 1 96.5 88 LEU A O 1
ATOM 703 N N . GLU A 1 89 ? 12.57 -9.508 -13.812 1 96.25 89 GLU A N 1
ATOM 704 C CA . GLU A 1 89 ? 13.062 -10.773 -14.352 1 96.25 89 GLU A CA 1
ATOM 705 C C . GLU A 1 89 ? 12.984 -11.883 -13.312 1 96.25 89 GLU A C 1
ATOM 707 O O . GLU A 1 89 ? 12.508 -12.984 -13.602 1 96.25 89 GLU A O 1
ATOM 712 N N . THR A 1 90 ? 13.422 -11.578 -12.148 1 96.81 90 THR A N 1
ATOM 713 C CA . THR A 1 90 ? 13.383 -12.562 -11.078 1 96.81 90 THR A CA 1
ATOM 714 C C . THR A 1 90 ? 11.938 -12.922 -10.727 1 96.81 90 THR A C 1
ATOM 716 O O . THR A 1 90 ? 11.625 -14.094 -10.492 1 96.81 90 THR A O 1
ATOM 719 N N . TRP A 1 91 ? 11.102 -11.93 -10.68 1 97.81 91 TRP A N 1
ATOM 720 C CA . TRP A 1 91 ? 9.688 -12.164 -10.414 1 97.81 91 TRP A CA 1
ATOM 721 C C . TRP A 1 91 ? 9.078 -13.094 -11.453 1 97.81 91 TRP A C 1
ATOM 723 O O . TRP A 1 91 ? 8.422 -14.078 -11.109 1 9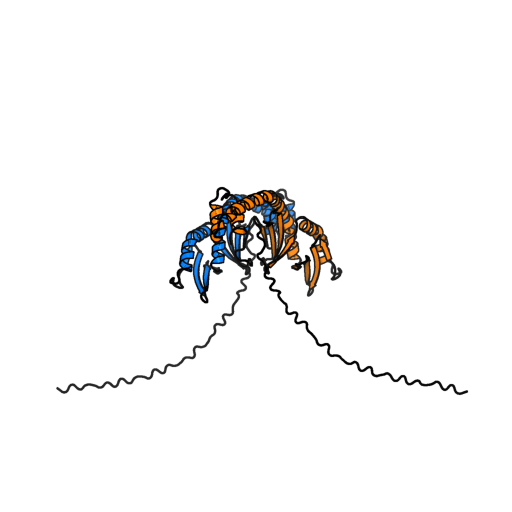7.81 91 TRP A O 1
ATOM 733 N N . LYS A 1 92 ? 9.336 -12.828 -12.695 1 97.44 92 LYS A N 1
ATOM 734 C CA . LYS A 1 92 ? 8.805 -13.648 -13.781 1 97.44 92 LYS A CA 1
ATOM 735 C C . LYS A 1 92 ? 9.359 -15.062 -13.734 1 97.44 92 LYS A C 1
ATOM 737 O O . LYS A 1 92 ? 8.633 -16.031 -13.969 1 97.44 92 LYS A O 1
ATOM 742 N N . GLY A 1 93 ? 10.602 -15.109 -13.469 1 97.5 93 GLY A N 1
ATOM 743 C CA . GLY A 1 93 ? 11.203 -16.422 -13.305 1 97.5 93 GLY A CA 1
ATOM 744 C C . GLY A 1 93 ? 10.555 -17.234 -12.195 1 97.5 93 GLY A C 1
ATOM 745 O O . GLY A 1 93 ? 10.312 -18.438 -12.359 1 97.5 93 GLY A O 1
ATOM 746 N N . LEU A 1 94 ? 10.359 -16.609 -11.102 1 97.62 94 LEU A N 1
ATOM 747 C CA . LEU A 1 94 ? 9.695 -17.266 -9.977 1 97.62 94 LEU A CA 1
ATOM 748 C C . LEU A 1 94 ? 8.297 -17.734 -10.359 1 97.62 94 LEU A C 1
ATOM 750 O O . LEU A 1 94 ? 7.902 -18.859 -10.055 1 97.62 94 LEU A O 1
ATOM 754 N N . TYR A 1 95 ? 7.602 -16.875 -11.031 1 97.31 95 TYR A N 1
ATOM 755 C CA . TYR A 1 95 ? 6.246 -17.203 -11.469 1 97.31 95 TYR A CA 1
ATOM 756 C C . TYR A 1 95 ? 6.246 -18.391 -12.414 1 97.31 95 TYR A C 1
ATOM 758 O O . TYR A 1 95 ? 5.375 -19.266 -12.328 1 97.31 95 TYR A O 1
ATOM 766 N N . GLU A 1 96 ? 7.152 -18.406 -13.305 1 97.12 96 GLU A N 1
ATOM 767 C CA . GLU A 1 96 ? 7.246 -19.5 -14.273 1 97.12 96 GLU A CA 1
ATOM 768 C C . GLU A 1 96 ? 7.465 -20.844 -13.57 1 97.12 96 GLU A C 1
ATOM 770 O O . GLU A 1 96 ? 7.094 -21.891 -14.102 1 97.12 96 GLU A O 1
ATOM 775 N N . GLN A 1 97 ? 8.047 -20.766 -12.414 1 95.69 97 GLN A N 1
ATOM 776 C CA . GLN A 1 97 ? 8.352 -21.984 -11.672 1 95.69 97 GLN A CA 1
ATOM 777 C C . GLN A 1 97 ? 7.18 -22.391 -10.773 1 95.69 97 GLN A C 1
ATOM 779 O O . GLN A 1 97 ? 7.285 -23.344 -10 1 95.69 97 GLN A O 1
ATOM 784 N N . ARG A 1 98 ? 6.102 -21.734 -10.836 1 95.25 98 ARG A N 1
ATOM 785 C CA . ARG A 1 98 ? 5.02 -21.906 -9.875 1 95.25 98 ARG A CA 1
ATOM 786 C C . ARG A 1 98 ? 4.52 -23.344 -9.875 1 95.25 98 ARG A C 1
ATOM 788 O O . ARG A 1 98 ? 4.211 -23.906 -8.82 1 95.25 98 ARG A O 1
ATOM 795 N N . HIS A 1 99 ? 4.457 -24.016 -11.078 1 92.75 99 HIS A N 1
ATOM 796 C CA . HIS A 1 99 ? 3.984 -25.391 -11.141 1 92.75 99 HIS A CA 1
ATOM 797 C C . HIS A 1 99 ? 5.012 -26.359 -10.555 1 92.75 99 HIS A C 1
ATOM 799 O O . HIS A 1 99 ? 4.648 -27.312 -9.867 1 92.75 99 HIS A O 1
ATOM 805 N N . ASN A 1 100 ? 6.254 -26.047 -10.875 1 92.62 100 ASN A N 1
ATOM 806 C CA . ASN A 1 100 ? 7.312 -26.859 -10.281 1 92.62 100 ASN A CA 1
ATOM 807 C C . ASN A 1 100 ? 7.309 -26.781 -8.758 1 92.62 100 ASN A C 1
ATOM 809 O O . ASN A 1 100 ? 7.449 -27.797 -8.078 1 92.62 100 ASN A O 1
ATOM 813 N N . ILE A 1 101 ? 7.152 -25.609 -8.297 1 92.94 101 ILE A N 1
ATOM 814 C CA . ILE A 1 101 ? 7.109 -25.391 -6.855 1 92.94 101 ILE A CA 1
ATOM 815 C C . ILE A 1 101 ? 5.934 -26.141 -6.246 1 92.94 101 ILE A C 1
ATOM 817 O O . ILE A 1 101 ? 6.086 -26.812 -5.227 1 92.94 101 ILE A O 1
ATOM 821 N N . HIS A 1 102 ? 4.832 -26.078 -6.855 1 90 102 HIS A N 1
ATOM 822 C CA . HIS A 1 102 ? 3.641 -26.766 -6.371 1 90 102 HIS A CA 1
ATOM 823 C C . HIS A 1 102 ? 3.852 -28.281 -6.332 1 90 102 HIS A C 1
ATOM 825 O O . HIS A 1 102 ? 3.463 -28.938 -5.367 1 90 102 HIS A O 1
ATOM 831 N N . ASN A 1 103 ? 4.426 -28.781 -7.328 1 88.94 103 ASN A N 1
ATOM 832 C CA . ASN A 1 103 ? 4.699 -30.219 -7.395 1 88.94 103 ASN A CA 1
ATOM 833 C C . ASN A 1 103 ? 5.641 -30.656 -6.277 1 88.94 103 ASN A C 1
ATOM 835 O O . ASN A 1 103 ? 5.43 -31.703 -5.656 1 88.94 103 ASN A O 1
ATOM 839 N N . LEU A 1 104 ? 6.613 -29.859 -6.059 1 88.31 104 LEU A N 1
ATOM 840 C CA . LEU A 1 104 ? 7.59 -30.203 -5.031 1 88.31 104 LEU A CA 1
ATOM 841 C C . LEU A 1 104 ? 6.961 -30.141 -3.643 1 88.31 104 LEU A C 1
ATOM 843 O O . LEU A 1 104 ? 7.328 -30.922 -2.758 1 88.31 104 LEU A O 1
ATOM 847 N N . LEU A 1 105 ? 6.02 -29.297 -3.459 1 87.38 105 LEU A N 1
ATOM 848 C CA . LEU A 1 105 ? 5.336 -29.172 -2.178 1 87.38 105 LEU A CA 1
ATOM 849 C C . LEU A 1 105 ? 4.43 -30.375 -1.932 1 87.38 105 LEU A C 1
ATOM 851 O O . LEU A 1 105 ? 4.215 -30.766 -0.784 1 87.38 105 LEU A O 1
ATOM 855 N N . ARG A 1 106 ? 3.904 -30.938 -2.926 1 83.19 106 ARG A N 1
ATOM 856 C CA . ARG A 1 106 ? 2.963 -32.031 -2.801 1 83.19 106 ARG A CA 1
ATOM 857 C C . ARG A 1 106 ? 3.697 -33.375 -2.697 1 83.19 106 ARG A C 1
ATOM 859 O O . ARG A 1 106 ? 3.156 -34.344 -2.17 1 83.19 106 ARG A O 1
ATOM 866 N N . ASN A 1 107 ? 4.77 -33.375 -3.393 1 77.56 107 ASN A N 1
ATOM 867 C CA . ASN A 1 107 ? 5.5 -34.656 -3.395 1 77.56 107 ASN A CA 1
ATOM 868 C C . ASN A 1 107 ? 6.227 -34.875 -2.072 1 77.56 107 ASN A C 1
ATOM 870 O O . ASN A 1 107 ? 6.965 -34 -1.606 1 77.56 107 ASN A O 1
ATOM 874 N N . ASP A 1 108 ? 5.773 -35.719 -1.266 1 64.62 108 ASP A N 1
ATOM 875 C CA . ASP A 1 108 ? 6.324 -36.094 0.036 1 64.62 108 ASP A CA 1
ATOM 876 C C . ASP A 1 108 ? 7.75 -36.625 -0.099 1 64.62 108 ASP A C 1
ATOM 878 O O . ASP A 1 108 ? 8.516 -36.594 0.867 1 64.62 108 ASP A O 1
ATOM 882 N N . SER A 1 109 ? 7.965 -37.188 -1.259 1 59.12 109 SER A N 1
ATOM 883 C CA . SER A 1 109 ? 9.25 -37.875 -1.376 1 59.12 109 SER A CA 1
ATOM 884 C C . SER A 1 109 ? 10.391 -36.906 -1.564 1 59.12 109 SER A C 1
ATOM 886 O O . SER A 1 109 ? 11.555 -37.281 -1.647 1 59.12 109 SER A O 1
ATOM 888 N N . THR A 1 110 ? 10.039 -35.719 -1.871 1 56.56 110 THR A N 1
ATOM 889 C CA . THR A 1 110 ? 11.133 -34.844 -2.279 1 56.56 110 THR A CA 1
ATOM 890 C C . THR A 1 110 ? 11.977 -34.438 -1.076 1 56.56 110 THR A C 1
ATOM 892 O O . THR A 1 110 ? 11.445 -34.062 -0.025 1 56.56 110 THR A O 1
ATOM 895 N N . GLU A 1 111 ? 13.25 -34.875 -1.14 1 54.19 111 GLU A N 1
ATOM 896 C CA . GLU A 1 111 ? 14.312 -34.625 -0.161 1 54.19 111 GLU A CA 1
ATOM 897 C C . GLU A 1 111 ? 14.258 -33.219 0.38 1 54.19 111 GLU A C 1
ATOM 899 O O . GLU A 1 111 ? 13.945 -32.281 -0.355 1 54.19 111 GLU A O 1
ATOM 904 N N . ALA A 1 112 ? 14.266 -33.188 1.794 1 54.88 112 ALA A N 1
ATOM 905 C CA . ALA A 1 112 ? 14.43 -32.031 2.645 1 54.88 112 ALA A CA 1
ATOM 906 C C . ALA A 1 112 ? 15.336 -30.984 1.985 1 54.88 112 ALA A C 1
ATOM 908 O O . ALA A 1 112 ? 15.461 -29.859 2.473 1 54.88 112 ALA A O 1
ATOM 909 N N . TYR A 1 113 ? 15.844 -31.438 0.807 1 60.22 113 TYR A N 1
ATOM 910 C CA . TYR A 1 113 ? 16.922 -30.578 0.355 1 60.22 113 TYR A CA 1
ATOM 911 C C . TYR A 1 113 ? 16.641 -30.031 -1.038 1 60.22 113 TYR A C 1
ATOM 913 O O . TYR A 1 113 ? 17.547 -29.5 -1.698 1 60.22 113 TYR A O 1
ATOM 921 N N . SER A 1 114 ? 15.367 -30.062 -1.369 1 80.56 114 SER A N 1
ATOM 922 C CA . SER A 1 114 ? 15.102 -29.578 -2.719 1 80.56 114 SER A CA 1
ATOM 923 C C . SER A 1 114 ? 15 -28.047 -2.744 1 80.56 114 SER A C 1
ATOM 925 O O . SER A 1 114 ? 14.539 -27.438 -1.778 1 80.56 114 SER A O 1
ATOM 927 N N . SER A 1 115 ? 15.859 -27.547 -3.656 1 90.81 115 SER A N 1
ATOM 928 C CA . SER A 1 115 ? 15.828 -26.094 -3.873 1 90.81 115 SER A CA 1
ATOM 929 C C . SER A 1 115 ? 15.742 -25.766 -5.359 1 90.81 115 SER A C 1
ATOM 931 O O . SER A 1 115 ? 16.109 -26.578 -6.207 1 90.81 115 SER A O 1
ATOM 933 N N . ILE A 1 116 ? 15.078 -24.672 -5.645 1 94.5 116 ILE A N 1
ATOM 934 C CA . ILE A 1 116 ? 15.008 -24.109 -6.988 1 94.5 116 ILE A CA 1
ATOM 935 C C . ILE A 1 116 ? 15.719 -22.766 -7.012 1 94.5 116 ILE A C 1
ATOM 937 O O . ILE A 1 116 ? 15.469 -21.906 -6.156 1 94.5 116 ILE A O 1
ATOM 941 N N . SER A 1 117 ? 16.609 -22.641 -7.996 1 95.44 117 SER A N 1
ATOM 942 C CA . SER A 1 117 ? 17.281 -21.359 -8.164 1 95.44 117 SER A CA 1
ATOM 943 C C . SER A 1 117 ? 16.609 -20.531 -9.258 1 95.44 117 SER A C 1
ATOM 945 O O . SER A 1 117 ? 16.391 -21.016 -10.367 1 95.44 117 SER A O 1
ATOM 947 N N . VAL A 1 118 ? 16.266 -19.312 -8.891 1 96.31 118 VAL A N 1
ATOM 948 C CA . VAL A 1 118 ? 15.727 -18.328 -9.836 1 96.31 118 VAL A CA 1
ATOM 949 C C . VAL A 1 118 ? 16.562 -17.047 -9.781 1 96.31 118 VAL A C 1
ATOM 951 O O . VAL A 1 118 ? 16.25 -16.125 -9.023 1 96.31 118 VAL A O 1
ATOM 954 N N . GLY A 1 119 ? 17.531 -16.984 -10.703 1 94.38 119 GLY A N 1
ATOM 955 C CA . GLY A 1 119 ? 18.469 -15.883 -10.555 1 94.38 119 GLY A CA 1
ATOM 956 C C . GLY A 1 119 ? 19.125 -15.836 -9.188 1 94.38 119 GLY A C 1
ATOM 957 O O . GLY A 1 119 ? 19.672 -16.828 -8.727 1 94.38 119 GLY A O 1
ATOM 958 N N . PRO A 1 120 ? 19.078 -14.727 -8.562 1 94.75 120 PRO A N 1
ATOM 959 C CA . PRO A 1 120 ? 19.688 -14.617 -7.242 1 94.75 120 PRO A CA 1
ATOM 960 C C . PRO A 1 120 ? 18.812 -15.195 -6.133 1 94.75 120 PRO A C 1
ATOM 962 O O . PRO A 1 120 ? 19.219 -15.219 -4.969 1 94.75 120 PRO A O 1
ATOM 965 N N . LEU A 1 121 ? 17.688 -15.656 -6.484 1 96.94 121 LEU A N 1
ATOM 966 C CA . LEU A 1 121 ? 16.719 -16.141 -5.496 1 96.94 121 LEU A CA 1
ATOM 967 C C . LEU A 1 121 ? 16.781 -17.672 -5.395 1 96.94 121 LEU A C 1
ATOM 969 O O . LEU A 1 121 ? 16.875 -18.359 -6.41 1 96.94 121 LEU A O 1
ATOM 973 N N . ILE A 1 122 ? 16.734 -18.109 -4.156 1 96.56 122 ILE A N 1
ATOM 974 C CA . ILE A 1 122 ? 16.641 -19.547 -3.926 1 96.56 122 ILE A CA 1
ATOM 975 C C . ILE A 1 122 ? 15.32 -19.891 -3.248 1 96.56 122 ILE A C 1
ATOM 977 O O . ILE A 1 122 ? 14.961 -19.281 -2.238 1 96.56 122 ILE A O 1
ATOM 981 N N . VAL A 1 123 ? 14.648 -20.797 -3.826 1 96.62 123 VAL A N 1
ATOM 982 C CA . VAL A 1 123 ? 13.43 -21.344 -3.238 1 96.62 123 VAL A CA 1
ATOM 983 C C . VAL A 1 123 ? 13.742 -22.672 -2.547 1 96.62 123 VAL A C 1
ATOM 985 O O . VAL A 1 123 ? 14.148 -23.625 -3.195 1 96.62 123 VAL A O 1
ATOM 988 N N . ARG A 1 124 ? 13.5 -22.703 -1.23 1 94.25 124 ARG A N 1
ATOM 989 C CA . ARG A 1 124 ? 13.797 -23.906 -0.464 1 94.25 124 ARG A CA 1
ATOM 990 C C . ARG A 1 124 ? 12.539 -24.453 0.201 1 94.25 124 ARG A C 1
ATOM 992 O O . ARG A 1 124 ? 11.664 -23.703 0.608 1 94.25 124 ARG A O 1
ATOM 999 N N . PHE A 1 125 ? 12.555 -25.719 0.361 1 93.19 125 PHE A N 1
ATOM 1000 C CA . PHE A 1 125 ? 11.398 -26.406 0.932 1 93.19 125 PHE A CA 1
ATOM 1001 C C . PHE A 1 125 ? 11.75 -27.016 2.283 1 93.19 125 PHE A C 1
ATOM 1003 O O . PHE A 1 125 ? 12.852 -27.562 2.465 1 93.19 125 PHE A O 1
ATOM 1010 N N . HIS A 1 126 ? 10.836 -26.766 3.152 1 87 126 HIS A N 1
ATOM 1011 C CA . HIS A 1 126 ? 11.016 -27.266 4.512 1 87 126 HIS A CA 1
ATOM 1012 C C . HIS A 1 126 ? 9.773 -27.984 5.004 1 87 126 HIS A C 1
ATOM 1014 O O . HIS A 1 126 ? 8.672 -27.766 4.492 1 87 126 HIS A O 1
ATOM 1020 N N . THR A 1 127 ? 10.023 -28.891 5.914 1 86.75 127 THR A N 1
ATOM 1021 C CA . THR A 1 127 ? 8.93 -29.5 6.656 1 86.75 127 THR A CA 1
ATOM 1022 C C . THR A 1 127 ? 9.133 -29.344 8.156 1 86.75 127 THR A C 1
ATOM 1024 O O . THR A 1 127 ? 10.164 -29.75 8.695 1 86.75 127 THR A O 1
ATOM 1027 N N . ILE A 1 128 ? 8.242 -28.609 8.664 1 83.75 128 ILE A N 1
ATOM 1028 C CA . ILE A 1 128 ? 8.273 -28.453 10.117 1 83.75 128 ILE A CA 1
ATOM 1029 C C . ILE A 1 128 ? 6.969 -28.984 10.711 1 83.75 128 ILE A C 1
ATOM 1031 O O . ILE A 1 128 ? 5.887 -28.484 10.406 1 83.75 128 ILE A O 1
ATOM 1035 N N . ASN A 1 129 ? 7.055 -29.953 11.641 1 85.25 129 ASN A N 1
ATOM 1036 C CA . ASN A 1 129 ? 5.891 -30.547 12.281 1 85.25 129 ASN A CA 1
ATOM 1037 C C . ASN A 1 129 ? 4.824 -30.922 11.266 1 85.25 129 ASN A C 1
ATOM 1039 O O . ASN A 1 129 ? 3.658 -30.562 11.406 1 85.25 129 ASN A O 1
ATOM 1043 N N . ASP A 1 130 ? 5.172 -31.5 10.203 1 81.75 130 ASP A N 1
ATOM 1044 C CA . ASP A 1 130 ? 4.309 -32.062 9.172 1 81.75 130 ASP A CA 1
ATOM 1045 C C . ASP A 1 130 ? 3.67 -30.953 8.336 1 81.75 130 ASP A C 1
ATOM 1047 O O . ASP A 1 130 ? 2.717 -31.203 7.594 1 81.75 130 ASP A O 1
ATOM 1051 N N . THR A 1 131 ? 4.145 -29.719 8.625 1 85 131 THR A N 1
ATOM 1052 C CA . THR A 1 131 ? 3.699 -28.609 7.793 1 85 131 THR A CA 1
ATOM 1053 C C . THR A 1 131 ? 4.758 -28.25 6.758 1 85 131 THR A C 1
ATOM 1055 O O . THR A 1 131 ? 5.926 -28.031 7.102 1 85 131 THR A O 1
ATOM 1058 N N . LYS A 1 132 ? 4.367 -28.266 5.605 1 87.75 132 LYS A N 1
ATOM 1059 C CA . LYS A 1 132 ? 5.281 -27.891 4.531 1 87.75 132 LYS A CA 1
ATOM 1060 C C . LYS A 1 132 ? 5.422 -26.375 4.438 1 87.75 132 LYS A C 1
ATOM 1062 O O . LYS A 1 132 ? 4.422 -25.641 4.43 1 87.75 132 LYS A O 1
ATOM 1067 N N . LEU A 1 133 ? 6.68 -25.953 4.418 1 91.88 133 LEU A N 1
ATOM 1068 C CA . LEU A 1 133 ? 7.008 -24.531 4.348 1 91.88 133 LEU A CA 1
ATOM 1069 C C . LEU A 1 133 ? 7.945 -24.25 3.178 1 91.88 133 LEU A C 1
ATOM 1071 O O . LEU A 1 133 ? 8.633 -25.156 2.695 1 91.88 133 LEU A O 1
ATOM 1075 N N . ILE A 1 134 ? 7.859 -23.016 2.754 1 94.69 134 ILE A N 1
ATOM 1076 C CA . ILE A 1 134 ? 8.734 -22.547 1.688 1 94.69 134 ILE A CA 1
ATOM 1077 C C . ILE A 1 134 ? 9.547 -21.344 2.176 1 94.69 134 ILE A C 1
ATOM 1079 O O . ILE A 1 134 ? 9.016 -20.469 2.855 1 94.69 134 ILE A O 1
ATOM 1083 N N . SER A 1 135 ? 10.805 -21.375 1.854 1 95.5 135 SER A N 1
ATOM 1084 C CA . SER A 1 135 ? 11.625 -20.188 2.098 1 95.5 135 SER A CA 1
ATOM 1085 C C . SER A 1 135 ? 12.125 -19.578 0.79 1 95.5 135 SER A C 1
ATOM 1087 O O . SER A 1 135 ? 12.609 -20.297 -0.088 1 95.5 135 SER A O 1
ATOM 1089 N N . LEU A 1 136 ? 11.875 -18.312 0.629 1 97.19 136 LEU A N 1
ATOM 1090 C CA . LEU A 1 136 ? 12.547 -17.516 -0.393 1 97.19 136 LEU A CA 1
ATOM 1091 C C . LEU A 1 136 ? 13.789 -16.844 0.174 1 97.19 136 LEU A C 1
ATOM 1093 O O . LEU A 1 136 ? 13.703 -16.109 1.159 1 97.19 136 LEU A O 1
ATOM 1097 N N . GLU A 1 137 ? 14.891 -17.094 -0.548 1 96.56 137 GLU A N 1
ATOM 1098 C CA . GLU A 1 137 ? 16.141 -16.656 0.053 1 96.56 137 GLU A CA 1
ATOM 1099 C C . GLU A 1 137 ? 17 -15.891 -0.956 1 96.56 137 GLU A C 1
ATOM 1101 O O . GLU A 1 137 ? 17.094 -16.281 -2.119 1 96.56 137 GLU A O 1
ATOM 1106 N N . SER A 1 138 ? 17.422 -14.758 -0.525 1 95.69 138 SER A N 1
ATOM 1107 C CA . SER A 1 138 ? 18.516 -14.062 -1.176 1 95.69 138 SER A CA 1
ATOM 1108 C C . SER A 1 138 ? 19.766 -14.07 -0.3 1 95.69 138 SER A C 1
ATOM 1110 O O . SER A 1 138 ? 19.828 -14.789 0.695 1 95.69 138 SER A O 1
ATOM 1112 N N . SER A 1 139 ? 20.828 -13.383 -0.686 1 91.25 139 SER A N 1
ATOM 1113 C CA . SER A 1 139 ? 22.094 -13.375 0.044 1 91.25 139 SER A CA 1
ATOM 1114 C C . SER A 1 139 ? 21.906 -12.875 1.472 1 91.25 139 SER A C 1
ATOM 1116 O O . SER A 1 139 ? 22.562 -13.359 2.396 1 91.25 139 SER A O 1
ATOM 1118 N N . ASP A 1 140 ? 20.938 -12.016 1.665 1 88.94 140 ASP A N 1
ATOM 1119 C CA . ASP A 1 140 ? 20.891 -11.344 2.963 1 88.94 140 ASP A CA 1
ATOM 1120 C C . ASP A 1 140 ? 19.531 -11.516 3.629 1 88.94 140 ASP A C 1
ATOM 1122 O O . ASP A 1 140 ? 19.344 -11.094 4.773 1 88.94 140 ASP A O 1
ATOM 1126 N N . VAL A 1 141 ? 18.656 -12.102 2.91 1 94.62 141 VAL A N 1
ATOM 1127 C CA . VAL A 1 141 ? 17.312 -12.156 3.465 1 94.62 141 VAL A CA 1
ATOM 1128 C C . VAL A 1 141 ? 16.719 -13.547 3.238 1 94.62 141 VAL A C 1
ATOM 1130 O O . VAL A 1 141 ? 16.891 -14.133 2.168 1 94.62 141 VAL A O 1
ATOM 1133 N N . ARG A 1 142 ? 16.062 -14.047 4.246 1 94.75 142 ARG A N 1
ATOM 1134 C CA . ARG A 1 142 ? 15.289 -15.2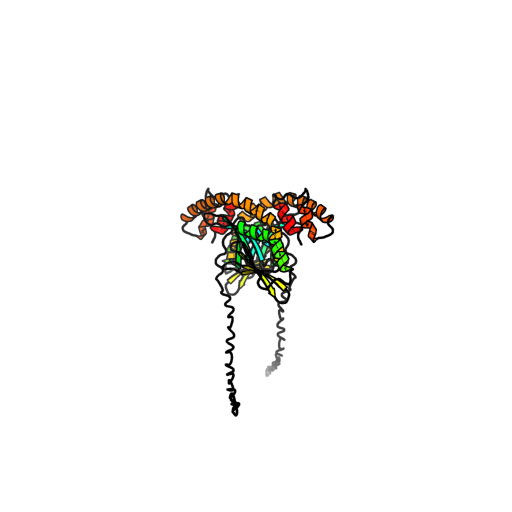73 4.172 1 94.75 142 ARG A CA 1
ATOM 1135 C C . ARG A 1 142 ? 13.859 -15.047 4.637 1 94.75 142 ARG A C 1
ATOM 1137 O O . ARG A 1 142 ? 13.633 -14.578 5.754 1 94.75 142 ARG A O 1
ATOM 1144 N N . MET A 1 143 ? 12.93 -15.445 3.771 1 95.75 143 MET A N 1
ATOM 1145 C CA . MET A 1 143 ? 11.516 -15.266 4.102 1 95.75 143 MET A CA 1
ATOM 1146 C C . MET A 1 143 ? 10.766 -16.594 4.008 1 95.75 143 MET A C 1
ATOM 1148 O O . MET A 1 143 ? 10.648 -17.172 2.926 1 95.75 143 MET A O 1
ATOM 1152 N N . MET A 1 144 ? 10.25 -16.984 5.152 1 94.62 144 MET A N 1
ATOM 1153 C CA . MET A 1 144 ? 9.492 -18.219 5.211 1 94.62 144 MET A CA 1
ATOM 1154 C C . MET A 1 144 ? 7.996 -17.953 5.043 1 94.62 144 MET A C 1
ATOM 1156 O O . MET A 1 144 ? 7.477 -16.969 5.566 1 94.62 144 MET A O 1
ATOM 1160 N N . MET A 1 145 ? 7.348 -18.875 4.324 1 94.25 145 MET A N 1
ATOM 1161 C CA . MET A 1 145 ? 5.906 -18.734 4.164 1 94.25 145 MET A CA 1
ATOM 1162 C C . MET A 1 145 ? 5.246 -20.078 3.896 1 94.25 145 MET A C 1
ATOM 1164 O O . MET A 1 145 ? 5.934 -21.062 3.617 1 94.25 145 MET A O 1
ATOM 1168 N N . ILE A 1 146 ? 4.035 -20.094 4.09 1 93.25 146 ILE A N 1
ATOM 1169 C CA . ILE A 1 146 ? 3.26 -21.297 3.785 1 93.25 146 ILE A CA 1
ATOM 1170 C C . ILE A 1 146 ? 2.799 -21.25 2.328 1 93.25 146 ILE A C 1
ATOM 1172 O O . ILE A 1 146 ? 2.895 -20.219 1.672 1 93.25 146 ILE A O 1
ATOM 1176 N N . GLU A 1 147 ? 2.293 -22.281 1.87 1 91.81 147 GLU A N 1
ATOM 1177 C CA . GLU A 1 147 ? 1.9 -22.438 0.473 1 91.81 147 GLU A CA 1
ATOM 1178 C C . GLU A 1 147 ? 0.826 -21.438 0.083 1 91.81 147 GLU A C 1
ATOM 1180 O O . GLU A 1 147 ? 0.875 -20.859 -1.005 1 91.81 147 GLU A O 1
ATOM 1185 N N . SER A 1 148 ? -0.157 -21.25 0.955 1 91.62 148 SER A N 1
ATOM 1186 C CA . SER A 1 148 ? -1.255 -20.344 0.63 1 91.62 148 SER A CA 1
ATOM 1187 C C . SER A 1 148 ? -0.749 -18.922 0.393 1 91.62 148 SER A C 1
ATOM 1189 O O . SER A 1 148 ? -1.264 -18.219 -0.472 1 91.62 148 SER A O 1
ATOM 1191 N N . THR A 1 149 ? 0.248 -18.562 1.139 1 94.75 149 THR A N 1
ATOM 1192 C CA . THR A 1 149 ? 0.847 -17.234 0.969 1 94.75 149 THR A CA 1
ATOM 1193 C C . THR A 1 149 ? 1.532 -17.125 -0.39 1 94.75 149 THR A C 1
ATOM 1195 O O . THR A 1 149 ? 1.383 -16.125 -1.084 1 94.75 149 THR A O 1
ATOM 1198 N N . LEU A 1 150 ? 2.211 -18.141 -0.744 1 95.44 150 LEU A N 1
ATOM 1199 C CA . LEU A 1 150 ? 2.893 -18.156 -2.033 1 95.44 150 LEU A CA 1
ATOM 1200 C C . LEU A 1 150 ? 1.887 -18.141 -3.18 1 95.44 150 LEU A C 1
ATOM 1202 O O . LEU A 1 150 ? 2.086 -17.453 -4.18 1 95.44 150 LEU A O 1
ATOM 1206 N N . GLN A 1 151 ? 0.903 -18.891 -3.061 1 93 151 GLN A N 1
ATOM 1207 C CA . GLN A 1 151 ? -0.141 -18.922 -4.078 1 93 151 GLN A CA 1
ATOM 1208 C C . GLN A 1 151 ? -0.78 -17.547 -4.262 1 93 151 GLN A C 1
ATOM 1210 O O . GLN A 1 151 ? -1.031 -17.125 -5.391 1 93 151 GLN A O 1
ATOM 1215 N N . ARG A 1 152 ? -0.993 -16.938 -3.148 1 94.69 152 ARG A N 1
ATOM 1216 C CA . ARG A 1 152 ? -1.537 -15.578 -3.193 1 94.69 152 ARG A CA 1
ATOM 1217 C C . ARG A 1 152 ? -0.613 -14.648 -3.969 1 94.69 152 ARG A C 1
ATOM 1219 O O . ARG A 1 152 ? -1.078 -13.797 -4.734 1 94.69 152 ARG A O 1
ATOM 1226 N N . MET A 1 153 ? 0.583 -14.82 -3.783 1 96.44 153 MET A N 1
ATOM 1227 C CA . MET A 1 153 ? 1.581 -14.016 -4.484 1 96.44 153 MET A CA 1
ATOM 1228 C C . MET A 1 153 ? 1.478 -14.211 -5.992 1 96.44 153 MET A C 1
ATOM 1230 O O . MET A 1 153 ? 1.487 -13.242 -6.75 1 96.44 153 MET A O 1
ATOM 1234 N N . PHE A 1 154 ? 1.336 -15.398 -6.41 1 95.12 154 PHE A N 1
ATOM 1235 C CA . PHE A 1 154 ? 1.301 -15.695 -7.836 1 95.12 154 PHE A CA 1
ATOM 1236 C C . PHE A 1 154 ? 0.003 -15.203 -8.461 1 95.12 154 PHE A C 1
ATOM 1238 O O . PHE A 1 154 ? -0.02 -14.812 -9.633 1 95.12 154 PHE A O 1
ATOM 1245 N N . GLU A 1 155 ? -1.005 -15.18 -7.688 1 93.5 155 GLU A N 1
ATOM 1246 C CA . GLU A 1 155 ? -2.285 -14.672 -8.172 1 93.5 155 GLU A CA 1
ATOM 1247 C C . GLU A 1 155 ? -2.189 -13.188 -8.531 1 93.5 155 GLU A C 1
ATOM 1249 O O . GLU A 1 155 ? -3.023 -12.672 -9.281 1 93.5 155 GLU A O 1
ATOM 1254 N N . LEU A 1 156 ? -1.182 -12.555 -8.078 1 96.38 156 LEU A N 1
ATOM 1255 C CA . LEU A 1 156 ? -1.037 -11.117 -8.273 1 96.38 156 LEU A CA 1
ATOM 1256 C C . LEU A 1 156 ? -0.181 -10.82 -9.5 1 96.38 156 LEU A C 1
ATOM 1258 O O . LEU A 1 156 ? 0.011 -9.656 -9.867 1 96.38 156 LEU A O 1
ATOM 1262 N N . ASP A 1 157 ? 0.269 -11.82 -10.203 1 95.81 157 ASP A N 1
ATOM 1263 C CA . ASP A 1 157 ? 1.2 -11.656 -11.312 1 95.81 157 ASP A CA 1
ATOM 1264 C C . ASP A 1 157 ? 0.619 -10.734 -12.383 1 95.81 157 ASP A C 1
ATOM 1266 O O . ASP A 1 157 ? 1.284 -9.797 -12.836 1 95.81 157 ASP A O 1
ATOM 1270 N N . PRO A 1 158 ? -0.57 -10.914 -12.773 1 95 158 PRO A N 1
ATOM 1271 C CA . PRO A 1 158 ? -1.105 -10.008 -13.789 1 95 158 PRO A CA 1
ATOM 1272 C C . PRO A 1 158 ? -1.114 -8.547 -13.336 1 95 158 PRO A C 1
ATOM 1274 O O . PRO A 1 158 ? -0.856 -7.645 -14.141 1 95 158 PRO A O 1
ATOM 1277 N N . CYS A 1 159 ? -1.471 -8.336 -12.07 1 97.19 159 CYS A N 1
ATOM 1278 C CA . CYS A 1 159 ? -1.484 -6.98 -11.539 1 97.19 159 CYS A CA 1
ATOM 1279 C C . CYS A 1 159 ? -0.078 -6.395 -11.508 1 97.19 159 CYS A C 1
ATOM 1281 O O . CYS A 1 159 ? 0.112 -5.215 -11.82 1 97.19 159 CYS A O 1
ATOM 1283 N N . ILE A 1 160 ? 0.85 -7.227 -11.164 1 97.88 160 ILE A N 1
ATOM 1284 C CA . ILE A 1 160 ? 2.242 -6.793 -11.094 1 97.88 160 ILE A CA 1
ATOM 1285 C C . ILE A 1 160 ? 2.734 -6.414 -12.484 1 97.88 160 ILE A C 1
ATOM 1287 O O . ILE A 1 160 ? 3.398 -5.391 -12.656 1 97.88 160 ILE A O 1
ATOM 1291 N N . ASP A 1 161 ? 2.352 -7.16 -13.445 1 96.44 161 ASP A N 1
ATOM 1292 C CA . ASP A 1 161 ? 2.762 -6.918 -14.828 1 96.44 161 ASP A CA 1
ATOM 1293 C C . ASP A 1 161 ? 2.242 -5.57 -15.32 1 96.44 161 ASP A C 1
ATOM 1295 O O . ASP A 1 161 ? 3.008 -4.758 -15.844 1 96.44 161 ASP A O 1
ATOM 1299 N N . ILE A 1 162 ? 1.059 -5.332 -15.102 1 97.38 162 ILE A N 1
ATOM 1300 C CA . ILE A 1 162 ? 0.427 -4.094 -15.555 1 97.38 162 ILE A CA 1
ATOM 1301 C C . ILE A 1 162 ? 1.044 -2.906 -14.82 1 97.38 162 ILE A C 1
ATOM 1303 O O . ILE A 1 162 ? 1.369 -1.889 -15.438 1 97.38 162 ILE A O 1
ATOM 1307 N N . THR A 1 163 ? 1.175 -3.102 -13.562 1 98.25 163 THR A N 1
ATOM 1308 C CA . THR A 1 163 ? 1.716 -2.018 -12.75 1 98.25 163 THR A CA 1
ATOM 1309 C C . THR A 1 163 ? 3.164 -1.725 -13.133 1 98.25 163 THR A C 1
ATOM 1311 O O . THR A 1 163 ? 3.572 -0.562 -13.188 1 98.25 163 THR A O 1
ATOM 1314 N N . PHE A 1 164 ? 3.889 -2.768 -13.406 1 98.25 164 PHE A N 1
ATOM 1315 C CA . PHE A 1 164 ? 5.277 -2.584 -13.805 1 98.25 164 PHE A CA 1
ATOM 1316 C C . PHE A 1 164 ? 5.371 -1.752 -15.078 1 98.25 164 PHE A C 1
ATOM 1318 O O . PHE A 1 164 ? 6.133 -0.786 -15.141 1 98.25 164 PHE A O 1
ATOM 1325 N N . ASP A 1 165 ? 4.645 -2.074 -16.031 1 97.56 165 ASP A N 1
ATOM 1326 C CA . ASP A 1 165 ? 4.668 -1.375 -17.312 1 97.56 165 ASP A CA 1
ATOM 1327 C C . ASP A 1 165 ? 4.324 0.102 -17.141 1 97.56 165 ASP A C 1
ATOM 1329 O O . ASP A 1 165 ? 4.98 0.971 -17.719 1 97.56 165 ASP A O 1
ATOM 1333 N N . ARG A 1 166 ? 3.33 0.323 -16.344 1 97.31 166 ARG A N 1
ATOM 1334 C CA . ARG A 1 166 ? 2.902 1.696 -16.094 1 97.31 166 ARG A CA 1
ATOM 1335 C C . ARG A 1 166 ? 3.99 2.484 -15.367 1 97.31 166 ARG A C 1
ATOM 1337 O O . ARG A 1 166 ? 4.285 3.625 -15.734 1 97.31 166 ARG A O 1
ATOM 1344 N N . LEU A 1 167 ? 4.578 1.862 -14.422 1 98.31 167 LEU A N 1
ATOM 1345 C CA . LEU A 1 167 ? 5.594 2.533 -13.617 1 98.31 167 LEU A CA 1
ATOM 1346 C C . LEU A 1 167 ? 6.871 2.748 -14.422 1 98.31 167 LEU A C 1
ATOM 1348 O O . LEU A 1 167 ? 7.52 3.789 -14.297 1 98.31 167 LEU A O 1
ATOM 1352 N N . ALA A 1 168 ? 7.195 1.759 -15.203 1 97.81 168 ALA A N 1
ATOM 1353 C CA . ALA A 1 168 ? 8.414 1.845 -16 1 97.81 168 ALA A CA 1
ATOM 1354 C C . ALA A 1 168 ? 8.383 3.064 -16.922 1 97.81 168 ALA A C 1
ATOM 1356 O O . ALA A 1 168 ? 9.414 3.699 -17.156 1 97.81 168 ALA A O 1
ATOM 1357 N N . ARG A 1 169 ? 7.254 3.443 -17.359 1 97.81 169 ARG A N 1
ATOM 1358 C CA . ARG A 1 169 ? 7.102 4.582 -18.25 1 97.81 169 ARG A CA 1
ATOM 1359 C C . ARG A 1 169 ? 7.285 5.898 -17.5 1 97.81 169 ARG A C 1
ATOM 1361 O O . ARG A 1 169 ? 7.488 6.945 -18.125 1 97.81 169 ARG A O 1
ATOM 1368 N N . LEU A 1 170 ? 7.219 5.82 -16.219 1 97.94 170 LEU A N 1
ATOM 1369 C CA . LEU A 1 170 ? 7.227 7.051 -15.43 1 97.94 170 LEU A CA 1
ATOM 1370 C C . LEU A 1 170 ? 8.602 7.301 -14.828 1 97.94 170 LEU A C 1
ATOM 1372 O O . LEU A 1 170 ? 8.844 8.352 -14.227 1 97.94 170 LEU A O 1
ATOM 1376 N N . THR A 1 171 ? 9.555 6.363 -14.969 1 97.75 171 THR A N 1
ATOM 1377 C CA . THR A 1 171 ? 10.852 6.473 -14.305 1 97.75 171 THR A CA 1
ATOM 1378 C C . THR A 1 171 ? 11.602 7.707 -14.797 1 97.75 171 THR A C 1
ATOM 1380 O O . THR A 1 171 ? 12.234 8.406 -14 1 97.75 171 THR A O 1
ATOM 1383 N N . GLY A 1 172 ? 11.523 7.988 -16.078 1 97.5 172 GLY A N 1
ATOM 1384 C CA . GLY A 1 172 ? 12.156 9.195 -16.594 1 97.5 172 GLY A CA 1
ATOM 1385 C C . GLY A 1 172 ? 11.594 10.469 -15.984 1 97.5 172 GLY A C 1
ATOM 1386 O O . GLY A 1 172 ? 12.344 11.375 -15.633 1 97.5 172 GLY A O 1
ATOM 1387 N N . THR A 1 173 ? 10.281 10.508 -15.906 1 97.94 173 THR A N 1
ATOM 1388 C CA . THR A 1 173 ? 9.617 11.656 -15.297 1 97.94 173 THR A CA 1
ATOM 1389 C C . THR A 1 173 ? 10.031 11.805 -13.836 1 97.94 173 THR A C 1
ATOM 1391 O O . THR A 1 173 ? 10.273 12.914 -13.367 1 97.94 173 THR A O 1
ATOM 1394 N N . VAL A 1 174 ? 10.133 10.711 -13.148 1 97.69 174 VAL A N 1
ATOM 1395 C CA . VAL A 1 174 ? 10.531 10.727 -11.742 1 97.69 174 VAL A CA 1
ATOM 1396 C C . VAL A 1 174 ? 11.945 11.281 -11.609 1 97.69 174 VAL A C 1
ATOM 1398 O O . VAL A 1 174 ? 12.203 12.141 -10.766 1 97.69 174 VAL A O 1
ATOM 1401 N N . ASP A 1 175 ? 12.828 10.867 -12.438 1 97.62 175 ASP A N 1
ATOM 1402 C CA . ASP A 1 175 ? 14.211 11.328 -12.398 1 97.62 175 ASP A CA 1
ATOM 1403 C C . ASP A 1 175 ? 14.297 12.828 -12.672 1 97.62 175 ASP A C 1
ATOM 1405 O O . ASP A 1 175 ? 15 13.555 -11.969 1 97.62 175 ASP A O 1
ATOM 1409 N N . ALA A 1 176 ? 13.578 13.234 -13.664 1 98 176 ALA A N 1
ATOM 1410 C CA . ALA A 1 176 ? 13.594 14.648 -14.031 1 98 176 ALA A CA 1
ATOM 1411 C C . ALA A 1 176 ? 13.062 15.516 -12.891 1 98 176 ALA A C 1
ATOM 1413 O O . ALA A 1 176 ? 13.68 16.516 -12.516 1 98 176 ALA A O 1
ATOM 1414 N N . LYS A 1 177 ? 11.984 15.117 -12.367 1 98 177 LYS A N 1
ATOM 1415 C CA . LYS A 1 177 ? 11.375 15.875 -11.273 1 98 177 LYS A CA 1
ATOM 1416 C C . LYS A 1 177 ? 12.25 15.844 -10.023 1 98 177 LYS A C 1
ATOM 1418 O O . LYS A 1 177 ? 12.398 16.859 -9.336 1 98 177 LYS A O 1
ATOM 1423 N N . PHE A 1 178 ? 12.82 14.727 -9.781 1 97.12 178 PHE A N 1
ATOM 1424 C CA . PHE A 1 178 ? 13.695 14.609 -8.617 1 97.12 178 PHE A CA 1
ATOM 1425 C C . PHE A 1 178 ? 14.875 15.562 -8.734 1 97.12 178 PHE A C 1
ATOM 1427 O O . PHE A 1 178 ? 15.242 16.234 -7.77 1 97.12 178 PHE A O 1
ATOM 1434 N N . THR A 1 179 ? 15.406 15.516 -9.844 1 97.44 179 THR A N 1
ATOM 1435 C CA . THR A 1 179 ? 16.531 16.406 -10.094 1 97.44 179 THR A CA 1
ATOM 1436 C C . THR A 1 179 ? 16.109 17.859 -9.914 1 97.44 179 THR A C 1
ATOM 1438 O O . THR A 1 179 ? 16.812 18.641 -9.273 1 97.44 179 THR A O 1
ATOM 1441 N N . GLN A 1 180 ? 15.023 18.25 -10.445 1 98 180 GLN A N 1
ATOM 1442 C CA . GLN A 1 180 ? 14.516 19.609 -10.32 1 98 180 GLN A CA 1
ATOM 1443 C C . GLN A 1 180 ? 14.281 19.969 -8.852 1 98 180 GLN A C 1
ATOM 1445 O O . GLN A 1 180 ? 14.688 21.031 -8.398 1 98 180 GLN A O 1
ATOM 1450 N N . PHE A 1 181 ? 13.703 19.078 -8.125 1 97.56 181 PHE A N 1
ATOM 1451 C CA . PHE A 1 181 ? 13.422 19.344 -6.719 1 97.56 181 PHE A CA 1
ATOM 1452 C C . PHE A 1 181 ? 14.711 19.375 -5.906 1 97.56 181 PHE A C 1
ATOM 1454 O O . PHE A 1 181 ? 14.82 20.156 -4.957 1 97.56 181 PHE A O 1
ATOM 1461 N N . SER A 1 182 ? 15.641 18.547 -6.293 1 96.88 182 SER A N 1
ATOM 1462 C CA . SER A 1 182 ? 16.938 18.562 -5.629 1 96.88 182 SER A CA 1
ATOM 1463 C C . SER A 1 182 ? 17.641 19.906 -5.816 1 96.88 182 SER A C 1
ATOM 1465 O O . SER A 1 182 ? 18.266 20.422 -4.891 1 96.88 182 SER A O 1
ATOM 1467 N N . ASN A 1 183 ? 17.484 20.422 -6.969 1 97.25 183 ASN A N 1
ATOM 1468 C CA . ASN A 1 183 ? 18.047 21.734 -7.234 1 97.25 183 ASN A CA 1
ATOM 1469 C C . ASN A 1 183 ? 17.406 22.812 -6.363 1 97.25 183 ASN A C 1
ATOM 1471 O O . ASN A 1 183 ? 18.094 23.672 -5.812 1 97.25 183 ASN A O 1
ATOM 1475 N N . VAL A 1 184 ? 16.156 22.75 -6.223 1 97.56 184 VAL A N 1
ATOM 1476 C CA . VAL A 1 184 ? 15.438 23.688 -5.363 1 97.56 184 VAL A CA 1
ATOM 1477 C C . VAL A 1 184 ? 15.859 23.484 -3.912 1 97.56 184 VAL A C 1
ATOM 1479 O O . VAL A 1 184 ? 16.156 24.453 -3.205 1 97.56 184 VAL A O 1
ATOM 1482 N N . ALA A 1 185 ? 15.914 22.25 -3.51 1 96.5 185 ALA A N 1
ATOM 1483 C CA . ALA A 1 185 ? 16.25 21.906 -2.131 1 96.5 185 ALA A CA 1
ATOM 1484 C C . ALA A 1 185 ? 17.641 22.391 -1.766 1 96.5 185 ALA A C 1
ATOM 1486 O O . ALA A 1 185 ? 17.891 22.781 -0.621 1 96.5 185 ALA A O 1
ATOM 1487 N N . SER A 1 186 ? 18.5 22.422 -2.709 1 95.56 186 SER A N 1
ATOM 1488 C CA . SER A 1 186 ? 19.906 22.781 -2.467 1 95.56 186 SER A CA 1
ATOM 1489 C C . SER A 1 186 ? 20.047 24.25 -2.133 1 95.56 186 SER A C 1
ATOM 1491 O O . SER A 1 186 ? 21.062 24.672 -1.582 1 95.56 186 SER A O 1
ATOM 1493 N N . THR A 1 187 ? 19.062 25 -2.406 1 95.56 187 THR A N 1
ATOM 1494 C CA . THR A 1 187 ? 19.125 26.438 -2.15 1 95.56 187 THR A CA 1
ATOM 1495 C C . THR A 1 187 ? 18.547 26.766 -0.774 1 95.56 187 THR A C 1
ATOM 1497 O O . THR A 1 187 ? 18.578 27.922 -0.341 1 95.56 187 THR A O 1
ATOM 1500 N N . VAL A 1 188 ? 17.984 25.812 -0.205 1 96.12 188 VAL A N 1
ATOM 1501 C CA . VAL A 1 188 ? 17.297 26.016 1.068 1 96.12 188 VAL A CA 1
ATOM 1502 C C . VAL A 1 188 ? 18.234 25.656 2.221 1 96.12 188 VAL A C 1
ATOM 1504 O O . VAL A 1 188 ? 18.828 24.578 2.23 1 96.12 188 VAL A O 1
ATOM 1507 N N . THR A 1 189 ? 18.344 26.484 3.256 1 94.5 189 THR A N 1
ATOM 1508 C CA . THR A 1 189 ? 19.25 26.266 4.379 1 94.5 189 THR A CA 1
ATOM 1509 C C . THR A 1 189 ? 18.578 25.453 5.473 1 94.5 189 THR A C 1
ATOM 1511 O O . THR A 1 189 ? 19.172 24.531 6.035 1 94.5 189 THR A O 1
ATOM 1514 N N . ASP A 1 190 ? 17.344 25.766 5.691 1 93.62 190 ASP A N 1
ATOM 1515 C CA . ASP A 1 190 ? 16.594 25.062 6.73 1 93.62 190 ASP A CA 1
ATOM 1516 C C . ASP A 1 190 ? 15.906 23.828 6.164 1 93.62 190 ASP A C 1
ATOM 1518 O O . ASP A 1 190 ? 14.969 23.938 5.371 1 93.62 190 ASP A O 1
ATOM 1522 N N . PRO A 1 191 ? 16.281 22.656 6.625 1 90.31 191 PRO A N 1
ATOM 1523 C CA . PRO A 1 191 ? 15.68 21.438 6.094 1 90.31 191 PRO A CA 1
ATOM 1524 C C . PRO A 1 191 ? 14.164 21.375 6.309 1 90.31 191 PRO A C 1
ATOM 1526 O O . PRO A 1 191 ? 13.453 20.766 5.508 1 90.31 191 PRO A O 1
ATOM 1529 N N . LYS A 1 192 ? 13.688 21.984 7.254 1 87.69 192 LYS A N 1
ATOM 1530 C CA . LYS A 1 192 ? 12.258 21.953 7.566 1 87.69 192 LYS A CA 1
ATOM 1531 C C . LYS A 1 192 ? 11.445 22.75 6.547 1 87.69 192 LYS A C 1
ATOM 1533 O O . LYS A 1 192 ? 10.234 22.578 6.445 1 87.69 192 LYS A O 1
ATOM 1538 N N . GLU A 1 193 ? 12.141 23.531 5.793 1 93.88 193 GLU A N 1
ATOM 1539 C CA . GLU A 1 193 ? 11.453 24.406 4.848 1 93.88 193 GLU A CA 1
ATOM 1540 C C . GLU A 1 193 ? 11.531 23.859 3.43 1 93.88 193 GLU A C 1
ATOM 1542 O O . GLU A 1 193 ? 10.883 24.375 2.518 1 93.88 193 GLU A O 1
ATOM 1547 N N . VAL A 1 194 ? 12.266 22.766 3.25 1 95.75 194 VAL A N 1
ATOM 1548 C CA . VAL A 1 194 ? 12.539 22.234 1.918 1 95.75 194 VAL A CA 1
ATOM 1549 C C . VAL A 1 194 ? 11.227 21.906 1.212 1 95.75 194 VAL A C 1
ATOM 1551 O O . VAL A 1 194 ? 10.992 22.344 0.086 1 95.75 194 VAL A O 1
ATOM 1554 N N . ALA A 1 195 ? 10.375 21.172 1.864 1 95.06 195 ALA A N 1
ATOM 1555 C CA . ALA A 1 195 ? 9.117 20.75 1.256 1 95.06 195 ALA A CA 1
ATOM 1556 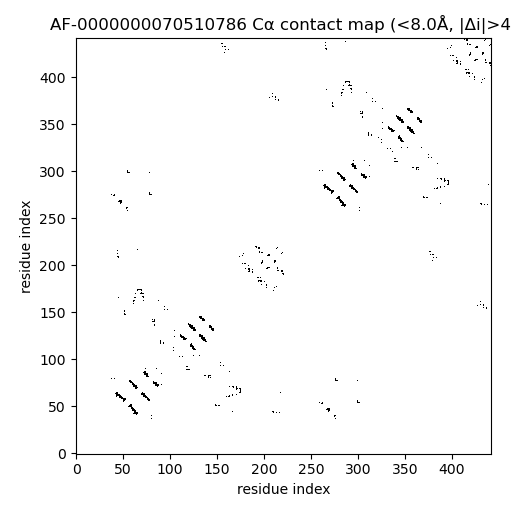C C . ALA A 1 195 ? 8.273 21.953 0.854 1 95.06 195 ALA A C 1
ATOM 1558 O O . ALA A 1 195 ? 7.723 22 -0.248 1 95.06 195 ALA A O 1
ATOM 1559 N N . ASN A 1 196 ? 8.219 22.938 1.693 1 94.19 196 ASN A N 1
ATOM 1560 C CA . ASN A 1 196 ? 7.422 24.125 1.427 1 94.19 196 ASN A CA 1
ATOM 1561 C C . ASN A 1 196 ? 7.977 24.922 0.245 1 94.19 196 ASN A C 1
ATOM 1563 O O . ASN A 1 196 ? 7.215 25.422 -0.585 1 94.19 196 ASN A O 1
ATOM 1567 N N . VAL A 1 197 ? 9.258 25.062 0.198 1 97.06 197 VAL A N 1
ATOM 1568 C CA . VAL A 1 197 ? 9.891 25.812 -0.879 1 97.06 197 VAL A CA 1
ATOM 1569 C C . VAL A 1 197 ? 9.688 25.094 -2.209 1 97.06 197 VAL A C 1
ATOM 1571 O O . VAL A 1 197 ? 9.406 25.734 -3.23 1 97.06 197 VAL A O 1
ATOM 1574 N N . ILE A 1 198 ? 9.773 23.781 -2.209 1 97.62 198 ILE A N 1
ATOM 1575 C CA . ILE A 1 198 ? 9.523 23.016 -3.426 1 97.62 198 ILE A CA 1
ATOM 1576 C C . ILE A 1 198 ? 8.086 23.234 -3.887 1 97.62 198 ILE A C 1
ATOM 1578 O O . ILE A 1 198 ? 7.84 23.516 -5.062 1 97.62 198 ILE A O 1
ATOM 1582 N N . ARG A 1 199 ? 7.152 23.156 -2.961 1 96.19 199 ARG A N 1
ATOM 1583 C CA . ARG A 1 199 ? 5.738 23.281 -3.297 1 96.19 199 ARG A CA 1
ATOM 1584 C C . ARG A 1 199 ? 5.426 24.672 -3.834 1 96.19 199 ARG A C 1
ATOM 1586 O O . ARG A 1 199 ? 4.484 24.859 -4.609 1 96.19 199 ARG A O 1
ATOM 1593 N N . ALA A 1 200 ? 6.18 25.656 -3.477 1 96.62 200 ALA A N 1
ATOM 1594 C CA . ALA A 1 200 ? 5.969 27.031 -3.908 1 96.62 200 ALA A CA 1
ATOM 1595 C C . ALA A 1 200 ? 6.668 27.312 -5.234 1 96.62 200 ALA A C 1
ATOM 1597 O O . ALA A 1 200 ? 6.449 28.344 -5.855 1 96.62 200 ALA A O 1
ATOM 1598 N N . SER A 1 201 ? 7.473 26.422 -5.629 1 97.19 201 SER A N 1
ATOM 1599 C CA . SER A 1 201 ? 8.258 26.641 -6.84 1 97.19 201 SER A CA 1
ATOM 1600 C C . SER A 1 201 ? 7.43 26.375 -8.094 1 97.19 201 SER A C 1
ATOM 1602 O O . SER A 1 201 ? 6.402 25.688 -8.031 1 97.19 201 SER A O 1
ATOM 1604 N N . ASP A 1 202 ? 7.922 26.797 -9.258 1 95.69 202 ASP A N 1
ATOM 1605 C CA . ASP A 1 202 ? 7.254 26.625 -10.547 1 95.69 202 ASP A CA 1
ATOM 1606 C C . ASP A 1 202 ? 7.391 25.188 -11.047 1 95.69 202 ASP A C 1
ATOM 1608 O O . ASP A 1 202 ? 6.66 24.766 -11.945 1 95.69 202 ASP A O 1
ATOM 1612 N N . THR A 1 203 ? 8.281 24.516 -10.398 1 96.06 203 THR A N 1
ATOM 1613 C CA . THR A 1 203 ? 8.539 23.172 -10.875 1 96.06 203 THR A CA 1
ATOM 1614 C C . THR A 1 203 ? 7.523 22.188 -10.297 1 96.06 203 THR A C 1
ATOM 1616 O O . THR A 1 203 ? 7.363 21.078 -10.812 1 96.06 203 THR A O 1
ATOM 1619 N N . PHE A 1 204 ? 6.922 22.641 -9.242 1 97.81 204 PHE A N 1
ATOM 1620 C CA . PHE A 1 204 ? 5.973 21.766 -8.562 1 97.81 204 PHE A CA 1
ATOM 1621 C C . PHE A 1 204 ? 4.59 21.875 -9.195 1 97.81 204 PHE A C 1
ATOM 1623 O O . PHE A 1 204 ? 4.062 22.969 -9.367 1 97.81 204 PHE A O 1
ATOM 1630 N N . ASN A 1 205 ? 4.059 20.734 -9.633 1 97.25 205 ASN A N 1
ATOM 1631 C CA . ASN A 1 205 ? 2.689 20.641 -10.133 1 97.25 205 ASN A CA 1
ATOM 1632 C C . ASN A 1 205 ? 1.787 19.891 -9.156 1 97.25 205 ASN A C 1
ATOM 1634 O O . ASN A 1 205 ? 1.872 18.656 -9.039 1 97.25 205 ASN A O 1
ATOM 1638 N N . LYS A 1 206 ? 0.909 20.594 -8.523 1 93.56 206 LYS A N 1
ATOM 1639 C CA . LYS A 1 206 ? 0.067 20.047 -7.461 1 93.56 206 LYS A CA 1
ATOM 1640 C C . LYS A 1 206 ? -0.919 19.031 -8.008 1 93.56 206 LYS A C 1
ATOM 1642 O O . LYS A 1 206 ? -1.574 18.312 -7.246 1 93.56 206 LYS A O 1
ATOM 1647 N N . HIS A 1 207 ? -1.03 18.906 -9.305 1 95.25 207 HIS A N 1
ATOM 1648 C CA . HIS A 1 207 ? -1.99 17.984 -9.906 1 95.25 207 HIS A CA 1
ATOM 1649 C C . HIS A 1 207 ? -1.311 16.703 -10.367 1 95.25 207 HIS A C 1
ATOM 1651 O O . HIS A 1 207 ? -1.941 15.852 -11 1 95.25 207 HIS A O 1
ATOM 1657 N N . GLN A 1 208 ? -0.027 16.609 -10.039 1 97.25 208 GLN A N 1
ATOM 1658 C CA . GLN A 1 208 ? 0.706 15.406 -10.414 1 97.25 208 GLN A CA 1
ATOM 1659 C C . GLN A 1 208 ? 1.103 14.594 -9.188 1 97.25 208 GLN A C 1
ATOM 1661 O O . GLN A 1 208 ? 1.814 15.094 -8.312 1 97.25 208 GLN A O 1
ATOM 1666 N N . LEU A 1 209 ? 0.713 13.406 -9.242 1 97.69 209 LEU A N 1
ATOM 1667 C CA . LEU A 1 209 ? 0.969 12.539 -8.094 1 97.69 209 LEU A CA 1
ATOM 1668 C C . LEU A 1 209 ? 2.465 12.32 -7.898 1 97.69 209 LEU A C 1
ATOM 1670 O O . LEU A 1 209 ? 2.939 12.211 -6.766 1 97.69 209 LEU A O 1
ATOM 1674 N N . VAL A 1 210 ? 3.193 12.266 -8.977 1 97.94 210 VAL A N 1
ATOM 1675 C CA . VAL A 1 210 ? 4.645 12.109 -8.906 1 97.94 210 VAL A CA 1
ATOM 1676 C C . VAL A 1 210 ? 5.238 13.227 -8.055 1 97.94 210 VAL A C 1
ATOM 1678 O O . VAL A 1 210 ? 6.043 12.977 -7.156 1 97.94 210 VAL A O 1
ATOM 1681 N N . ASP A 1 211 ? 4.816 14.469 -8.328 1 98 211 ASP A N 1
ATOM 1682 C CA . ASP A 1 211 ? 5.328 15.617 -7.59 1 98 211 ASP A CA 1
ATOM 1683 C C . ASP A 1 211 ? 4.957 15.531 -6.109 1 98 211 ASP A C 1
ATOM 1685 O O . ASP A 1 211 ? 5.809 15.703 -5.238 1 98 211 ASP A O 1
ATOM 1689 N N . CYS A 1 212 ? 3.729 15.211 -5.914 1 97.25 212 CYS A N 1
ATOM 1690 C CA . CYS A 1 212 ? 3.232 15.141 -4.543 1 97.25 212 CYS A CA 1
ATOM 1691 C C . CYS A 1 212 ? 3.988 14.086 -3.744 1 97.25 212 CYS A C 1
ATOM 1693 O O . CYS A 1 212 ? 4.438 14.352 -2.627 1 97.25 212 CYS A O 1
ATOM 1695 N N . GLU A 1 213 ? 4.152 12.93 -4.297 1 97.5 213 GLU A N 1
ATOM 1696 C CA . GLU A 1 213 ? 4.789 11.844 -3.561 1 97.5 213 GLU A CA 1
ATOM 1697 C C . GLU A 1 213 ? 6.289 12.078 -3.412 1 97.5 213 GLU A C 1
ATOM 1699 O O . GLU A 1 213 ? 6.879 11.734 -2.385 1 97.5 213 GLU A O 1
ATOM 1704 N N . LEU A 1 214 ? 6.875 12.648 -4.438 1 96.81 214 LEU A N 1
ATOM 1705 C CA . LEU A 1 214 ? 8.297 12.961 -4.297 1 96.81 214 LEU A CA 1
ATOM 1706 C C . LEU A 1 214 ? 8.523 13.906 -3.127 1 96.81 214 LEU A C 1
ATOM 1708 O O . LEU A 1 214 ? 9.398 13.664 -2.287 1 96.81 214 LEU A O 1
ATOM 1712 N N . VAL A 1 215 ? 7.785 14.914 -3.049 1 96.62 215 VAL A N 1
ATOM 1713 C CA . VAL A 1 215 ? 7.969 15.898 -1.982 1 96.62 215 VAL A CA 1
ATOM 1714 C C . VAL A 1 215 ? 7.688 15.242 -0.629 1 96.62 215 VAL A C 1
ATOM 1716 O O . VAL A 1 215 ? 8.477 15.375 0.306 1 96.62 215 VAL A O 1
ATOM 1719 N N . ALA A 1 216 ? 6.641 14.461 -0.573 1 95.06 216 ALA A N 1
ATOM 1720 C CA . ALA A 1 216 ? 6.191 13.891 0.696 1 95.06 216 ALA A CA 1
ATOM 1721 C C . ALA A 1 216 ? 7.129 12.781 1.162 1 95.06 216 ALA A C 1
ATOM 1723 O O . ALA A 1 216 ? 7.328 12.594 2.365 1 95.06 216 ALA A O 1
ATOM 1724 N N . LEU A 1 217 ? 7.758 12.094 0.26 1 94.19 217 LEU A N 1
ATOM 1725 C CA . LEU A 1 217 ? 8.438 10.859 0.638 1 94.19 217 LEU A CA 1
ATOM 1726 C C . LEU A 1 217 ? 9.953 11.008 0.497 1 94.19 217 LEU A C 1
ATOM 1728 O O . LEU A 1 217 ? 10.711 10.328 1.185 1 94.19 217 LEU A O 1
ATOM 1732 N N . ALA A 1 218 ? 10.375 11.883 -0.343 1 92.75 218 ALA A N 1
ATOM 1733 C CA . ALA A 1 218 ? 11.812 11.977 -0.594 1 92.75 218 ALA A CA 1
ATOM 1734 C C . ALA A 1 218 ? 12.383 13.273 -0.028 1 92.75 218 ALA A C 1
ATOM 1736 O O . ALA A 1 218 ? 13.594 13.367 0.206 1 92.75 218 ALA A O 1
ATOM 1737 N N . PHE A 1 219 ? 11.531 14.266 0.154 1 92.5 219 PHE A N 1
ATOM 1738 C CA . PHE A 1 219 ? 12.086 15.562 0.521 1 92.5 219 PHE A CA 1
ATOM 1739 C C . PHE A 1 219 ? 11.5 16.047 1.843 1 92.5 219 PHE A C 1
ATOM 1741 O O . PHE A 1 219 ? 11.688 17.203 2.223 1 92.5 219 PHE A O 1
ATOM 1748 N N . THR A 1 220 ? 10.617 15.203 2.4 1 84.25 220 THR A N 1
ATOM 1749 C CA . THR A 1 220 ? 10.117 15.539 3.729 1 84.25 220 THR A CA 1
ATOM 1750 C C . THR A 1 220 ? 10.812 14.703 4.797 1 84.25 220 THR A C 1
ATOM 1752 O O . THR A 1 220 ? 11.031 13.508 4.609 1 84.25 220 THR A O 1
ATOM 1755 N N . SER A 1 221 ? 11.359 15.242 5.848 1 64.88 221 SER A N 1
ATOM 1756 C CA . SER A 1 221 ? 12.102 14.648 6.949 1 64.88 221 SER A CA 1
ATOM 1757 C C . SER A 1 221 ? 11.164 14.203 8.07 1 64.88 221 SER A C 1
ATOM 1759 O O . SER A 1 221 ? 10.117 14.812 8.289 1 64.88 221 SER A O 1
ATOM 1761 N N . MET B 1 1 ? -24.969 32.344 94.938 1 29.56 1 MET B N 1
ATOM 1762 C CA . MET B 1 1 ? -25.672 31.453 94 1 29.56 1 MET B CA 1
ATOM 1763 C C . MET B 1 1 ? -24.703 30.906 92.938 1 29.56 1 MET B C 1
ATOM 1765 O O . MET B 1 1 ? -24.125 31.688 92.188 1 29.56 1 MET B O 1
ATOM 1769 N N . TYR B 1 2 ? -23.953 29.812 93.25 1 32.91 2 TYR B N 1
ATOM 1770 C CA . TYR B 1 2 ? -22.766 29.062 92.875 1 32.91 2 TYR B CA 1
ATOM 1771 C C . TYR B 1 2 ? -22.938 28.375 91.562 1 32.91 2 TYR B C 1
ATOM 1773 O O . TYR B 1 2 ? -23.891 27.641 91.312 1 32.91 2 TYR B O 1
ATOM 1781 N N . SER B 1 3 ? -22.594 29.109 90.438 1 29.31 3 SER B N 1
ATOM 1782 C CA . SER B 1 3 ? -22.781 28.812 89.062 1 29.31 3 SER B CA 1
ATOM 1783 C C . SER B 1 3 ? -22.094 27.5 88.688 1 29.31 3 SER B C 1
ATOM 1785 O O . SER B 1 3 ? -20.875 27.375 88.75 1 29.31 3 SER B O 1
ATOM 1787 N N . THR B 1 4 ? -22.656 26.391 89 1 31.16 4 THR B N 1
ATOM 1788 C CA . THR B 1 4 ? -22.156 25.031 88.875 1 31.16 4 THR B CA 1
ATOM 1789 C C . THR B 1 4 ? -21.906 24.641 87.438 1 31.16 4 THR B C 1
ATOM 1791 O O . THR B 1 4 ? -22.844 24.406 86.688 1 31.16 4 THR B O 1
ATOM 1794 N N . GLU B 1 5 ? -21.125 25.438 86.688 1 33.59 5 GLU B N 1
ATOM 1795 C CA . GLU B 1 5 ? -21.047 25.141 85.312 1 33.59 5 GLU B CA 1
ATOM 1796 C C . GLU B 1 5 ? -20.625 23.688 85.062 1 33.59 5 GLU B C 1
ATOM 1798 O O . GLU B 1 5 ? -19.641 23.219 85.625 1 33.59 5 GLU B O 1
ATOM 1803 N N . ARG B 1 6 ? -21.531 22.797 84.562 1 30.55 6 ARG B N 1
ATOM 1804 C CA . ARG B 1 6 ? -21.641 21.375 84.25 1 30.55 6 ARG B CA 1
ATOM 1805 C C . ARG B 1 6 ? -20.562 20.953 83.25 1 30.55 6 ARG B C 1
ATOM 1807 O O . ARG B 1 6 ? -20.422 21.562 82.188 1 30.55 6 ARG B O 1
ATOM 1814 N N . SER B 1 7 ? -19.438 20.422 83.625 1 30.67 7 SER B N 1
ATOM 1815 C CA . SER B 1 7 ? -18.266 19.938 82.938 1 30.67 7 SER B CA 1
ATOM 1816 C C . SER B 1 7 ? -18.609 18.766 82 1 30.67 7 SER B C 1
ATOM 1818 O O . SER B 1 7 ? -18.875 17.656 82.5 1 30.67 7 SER B O 1
ATOM 1820 N N . SER B 1 8 ? -19.578 19 81.062 1 28.62 8 SER B N 1
ATOM 1821 C CA . SER B 1 8 ? -20.031 17.875 80.25 1 28.62 8 SER B CA 1
ATOM 1822 C C . SER B 1 8 ? -18.844 17.188 79.562 1 28.62 8 SER B C 1
ATOM 1824 O O . SER B 1 8 ? -18.047 17.828 78.875 1 28.62 8 SER B O 1
ATOM 1826 N N . ASN B 1 9 ? -18.297 16.172 80.188 1 26.2 9 ASN B N 1
ATOM 1827 C CA . ASN B 1 9 ? -17.234 15.258 79.75 1 26.2 9 ASN B CA 1
ATOM 1828 C C . ASN B 1 9 ? -17.547 14.586 78.438 1 26.2 9 ASN B C 1
ATOM 1830 O O . ASN B 1 9 ? -18.531 13.852 78.312 1 26.2 9 ASN B O 1
ATOM 1834 N N . SER B 1 10 ? -17.422 15.336 77.312 1 28.56 10 SER B N 1
ATOM 1835 C CA . SER B 1 10 ? -17.703 14.844 76 1 28.56 10 SER B CA 1
ATOM 1836 C C . SER B 1 10 ? -16.906 13.57 75.688 1 28.56 10 SER B C 1
ATOM 1838 O O . SER B 1 10 ? -15.68 13.57 75.75 1 28.56 10 SER B O 1
ATOM 1840 N N . SER B 1 11 ? -17.359 12.461 76.188 1 26.53 11 SER B N 1
ATOM 1841 C CA . SER B 1 11 ? -16.812 11.141 75.938 1 26.53 11 SER B CA 1
ATOM 1842 C C . SER B 1 11 ? -16.609 10.922 74.438 1 26.53 11 SER B C 1
ATOM 1844 O O . SER B 1 11 ? -17.562 10.969 73.625 1 26.53 11 SER B O 1
ATOM 1846 N N . ALA B 1 12 ? -15.539 11.328 73.875 1 26.61 12 ALA B N 1
ATOM 1847 C CA . ALA B 1 12 ? -15.086 11.195 72.5 1 26.61 12 ALA B CA 1
ATOM 1848 C C . ALA B 1 12 ? -15.07 9.734 72.062 1 26.61 12 ALA B C 1
ATOM 1850 O O . ALA B 1 12 ? -14.445 8.898 72.75 1 26.61 12 ALA B O 1
ATOM 1851 N N . GLY B 1 13 ? -16.234 9.234 71.75 1 23.44 13 GLY B N 1
ATOM 1852 C CA . GLY B 1 13 ? -16.359 7.898 71.188 1 23.44 13 GLY B CA 1
ATOM 1853 C C . GLY B 1 13 ? -15.273 7.562 70.188 1 23.44 13 GLY B C 1
ATOM 1854 O O . GLY B 1 13 ? -14.922 8.391 69.312 1 23.44 13 GLY B O 1
ATOM 1855 N N . ARG B 1 14 ? -14.352 6.695 70.562 1 26.94 14 ARG B N 1
ATOM 1856 C CA . ARG B 1 14 ? -13.305 6.102 69.75 1 26.94 14 ARG B CA 1
ATOM 1857 C C . ARG B 1 14 ? -13.875 5.496 68.438 1 26.94 14 ARG B C 1
ATOM 1859 O O . ARG B 1 14 ? -14.648 4.535 68.5 1 26.94 14 ARG B O 1
ATOM 1866 N N . ARG B 1 15 ? -14.203 6.34 67.5 1 25.98 15 ARG B N 1
ATOM 1867 C CA . ARG B 1 15 ? -14.586 5.773 66.25 1 25.98 15 ARG B CA 1
ATOM 1868 C C . ARG B 1 15 ? -13.562 4.754 65.75 1 25.98 15 ARG B C 1
ATOM 1870 O O . ARG B 1 15 ? -12.383 5.074 65.625 1 25.98 15 ARG B O 1
ATOM 1877 N N . MET B 1 16 ? -13.695 3.529 66.188 1 26.61 16 MET B N 1
ATOM 1878 C CA . MET B 1 16 ? -12.891 2.434 65.625 1 26.61 16 MET B CA 1
ATOM 1879 C C . MET B 1 16 ? -12.891 2.441 64.125 1 26.61 16 MET B C 1
ATOM 1881 O O . MET B 1 16 ? -13.953 2.381 63.5 1 26.61 16 MET B O 1
ATOM 1885 N N . ASN B 1 17 ? -11.969 3.158 63.5 1 25.28 17 ASN B N 1
ATOM 1886 C CA . ASN B 1 17 ? -11.742 3.16 62.062 1 25.28 17 ASN B CA 1
ATOM 1887 C C . ASN B 1 17 ? -11.555 1.746 61.531 1 25.28 17 ASN B C 1
ATOM 1889 O O . ASN B 1 17 ? -10.609 1.057 61.906 1 25.28 17 ASN B O 1
ATOM 1893 N N . TYR B 1 18 ? -12.602 0.933 61.5 1 26.16 18 TYR B N 1
ATOM 1894 C CA . TYR B 1 18 ? -12.477 -0.358 60.844 1 26.16 18 TYR B CA 1
ATOM 1895 C C . TYR B 1 18 ? -11.82 -0.204 59.469 1 26.16 18 TYR B C 1
ATOM 1897 O O . TYR B 1 18 ? -12.273 0.593 58.656 1 26.16 18 TYR B O 1
ATOM 1905 N N . TYR B 1 19 ? -10.477 -0.265 59.469 1 25.16 19 TYR B N 1
ATOM 1906 C CA . TYR B 1 19 ? -9.742 -0.42 58.219 1 25.16 19 TYR B CA 1
ATOM 1907 C C . TYR B 1 19 ? -10.336 -1.541 57.375 1 25.16 19 TYR B C 1
ATOM 1909 O O . TYR B 1 19 ? -10.25 -2.715 57.719 1 25.16 19 TYR B O 1
ATOM 1917 N N . MET B 1 20 ? -11.555 -1.401 56.906 1 30.39 20 MET B N 1
ATOM 1918 C CA . MET B 1 20 ? -11.922 -2.467 55.969 1 30.39 20 MET B CA 1
ATOM 1919 C C . MET B 1 20 ? -10.852 -2.654 54.906 1 30.39 20 MET B C 1
ATOM 1921 O O . MET B 1 20 ? -10.398 -1.684 54.312 1 30.39 20 MET B O 1
ATOM 1925 N N . PRO B 1 21 ? -10.07 -3.713 55 1 27.14 21 PRO B N 1
ATOM 1926 C CA . PRO B 1 21 ? -9.156 -3.982 53.875 1 27.14 21 PRO B CA 1
ATOM 1927 C C . PRO B 1 21 ? -9.828 -3.854 52.531 1 27.14 21 PRO B C 1
ATOM 1929 O O . PRO B 1 21 ? -10.93 -4.375 52.312 1 27.14 21 PRO B O 1
ATOM 1932 N N . ARG B 1 22 ? -9.727 -2.762 51.938 1 27.94 22 ARG B N 1
ATOM 1933 C CA . ARG B 1 22 ? -10.172 -2.717 50.531 1 27.94 22 ARG B CA 1
ATOM 1934 C C . ARG B 1 22 ? -9.656 -3.924 49.75 1 27.94 22 ARG B C 1
ATOM 1936 O O . ARG B 1 22 ? -8.453 -4.195 49.75 1 27.94 22 ARG B O 1
ATOM 1943 N N . ARG B 1 23 ? -10.406 -4.973 49.75 1 30.14 23 ARG B N 1
ATOM 1944 C CA . ARG B 1 23 ? -10.102 -6.016 48.75 1 30.14 23 ARG B CA 1
ATOM 1945 C C . ARG B 1 23 ? -9.625 -5.41 47.438 1 30.14 23 ARG B C 1
ATOM 1947 O O . ARG B 1 23 ? -10.328 -4.609 46.812 1 30.14 23 ARG B O 1
ATOM 1954 N N . ASP B 1 24 ? -8.32 -5.125 47.375 1 30.28 24 ASP B N 1
ATOM 1955 C CA . ASP B 1 24 ? -7.633 -4.785 46.125 1 30.28 24 ASP B CA 1
ATOM 1956 C C . ASP B 1 24 ? -8.133 -5.652 44.969 1 30.28 24 ASP B C 1
ATOM 1958 O O . ASP B 1 24 ? -7.777 -6.828 44.875 1 30.28 24 ASP B O 1
ATOM 1962 N N . GLU B 1 25 ? -9.461 -5.785 44.875 1 32.12 25 GLU B N 1
ATOM 1963 C CA . GLU B 1 25 ? -9.766 -6.363 43.562 1 32.12 25 GLU B CA 1
ATOM 1964 C C . GLU B 1 25 ? -8.992 -5.656 42.438 1 32.12 25 GLU B C 1
ATOM 1966 O O . GLU B 1 25 ? -9.242 -4.48 42.156 1 32.12 25 GLU B O 1
ATOM 1971 N N . THR B 1 26 ? -7.715 -5.789 42.5 1 31.39 26 THR B N 1
ATOM 1972 C CA . THR B 1 26 ? -7.023 -5.453 41.281 1 31.39 26 THR B CA 1
ATOM 1973 C C . THR B 1 26 ? -7.793 -5.984 40.062 1 31.39 26 THR B C 1
ATOM 1975 O O . THR B 1 26 ? -8.008 -7.191 39.938 1 31.39 26 THR B O 1
ATOM 1978 N N . PRO B 1 27 ? -8.812 -5.242 39.719 1 34.19 27 PRO B N 1
ATOM 1979 C CA . PRO B 1 27 ? -9.305 -5.785 38.438 1 34.19 27 PRO B CA 1
ATOM 1980 C C . PRO B 1 27 ? -8.18 -6.305 37.562 1 34.19 27 PRO B C 1
ATOM 1982 O O . PRO B 1 27 ? -7.168 -5.629 37.375 1 34.19 27 PRO B O 1
ATOM 1985 N N . THR B 1 28 ? -7.812 -7.559 37.75 1 33.59 28 THR B N 1
ATOM 1986 C CA . THR B 1 28 ? -7.039 -8.156 36.656 1 33.59 28 THR B CA 1
ATOM 1987 C C . THR B 1 28 ? -7.52 -7.645 35.312 1 33.59 28 THR B C 1
ATOM 1989 O O . THR B 1 28 ? -8.656 -7.891 34.906 1 33.59 28 THR B O 1
ATOM 1992 N N . CYS B 1 29 ? -7.27 -6.41 35.062 1 28.48 29 CYS B N 1
ATOM 1993 C CA . CYS B 1 29 ? -7.348 -6.117 33.625 1 28.48 29 CYS B CA 1
ATOM 1994 C C . CYS B 1 29 ? -6.859 -7.301 32.812 1 28.48 29 CYS B C 1
ATOM 1996 O O . CYS B 1 29 ? -5.652 -7.527 32.688 1 28.48 29 CYS B O 1
ATOM 1998 N N . GLU B 1 30 ? -7.418 -8.453 33.188 1 32.41 30 GLU B N 1
ATOM 1999 C CA . GLU B 1 30 ? -7.223 -9.336 32.062 1 32.41 30 GLU B CA 1
ATOM 2000 C C . GLU B 1 30 ? -7.293 -8.562 30.734 1 32.41 30 GLU B C 1
ATOM 2002 O O . GLU B 1 30 ? -8.289 -7.895 30.453 1 32.41 30 GLU B O 1
ATOM 2007 N N . ASN B 1 31 ? -6.238 -7.891 30.484 1 33.34 31 ASN B N 1
ATOM 2008 C CA . ASN B 1 31 ? -6.062 -7.492 29.094 1 33.34 31 ASN B CA 1
ATOM 2009 C C . ASN B 1 31 ? -6.766 -8.453 28.141 1 33.34 31 ASN B C 1
ATOM 2011 O O . ASN B 1 31 ? -6.242 -9.531 27.844 1 33.34 31 ASN B O 1
ATOM 2015 N N . LYS B 1 32 ? -7.965 -8.742 28.5 1 31.84 32 LYS B N 1
ATOM 2016 C CA . LYS B 1 32 ? -8.641 -9.391 27.375 1 31.84 32 LYS B CA 1
ATOM 2017 C C . LYS B 1 32 ? -8.219 -8.773 26.047 1 31.84 32 LYS B C 1
ATOM 2019 O O . LYS B 1 32 ? -8.711 -7.707 25.672 1 31.84 32 LYS B O 1
ATOM 2024 N N . CYS B 1 33 ? -6.992 -8.844 25.812 1 32.72 33 CYS B N 1
ATOM 2025 C CA . CYS B 1 33 ? -6.781 -8.734 24.375 1 32.72 33 CYS B CA 1
ATOM 2026 C C . CYS B 1 33 ? -7.934 -9.367 23.609 1 32.72 33 CYS B C 1
ATOM 2028 O O . CYS B 1 33 ? -8.07 -10.586 23.578 1 32.72 33 CYS B O 1
ATOM 2030 N N . ASP B 1 34 ? -9.094 -8.977 23.969 1 33.97 34 ASP B N 1
ATOM 2031 C CA . ASP B 1 34 ? -10.125 -9.383 23.016 1 33.97 34 ASP B CA 1
ATOM 2032 C C . ASP B 1 34 ? -9.531 -9.648 21.641 1 33.97 34 ASP B C 1
ATOM 2034 O O . ASP B 1 34 ? -8.961 -8.75 21.016 1 33.97 34 ASP B O 1
ATOM 2038 N N . ASP B 1 35 ? -8.977 -10.781 21.516 1 35.72 35 ASP B N 1
ATOM 2039 C CA . ASP B 1 35 ? -8.766 -11.336 20.188 1 35.72 35 ASP B CA 1
ATOM 2040 C C . ASP B 1 35 ? -9.898 -10.953 19.234 1 35.72 35 ASP B C 1
ATOM 2042 O O . ASP B 1 35 ? -10.875 -11.695 19.094 1 35.72 35 ASP B O 1
ATOM 2046 N N . VAL B 1 36 ? -10.547 -9.812 19.375 1 36.25 36 VAL B N 1
ATOM 2047 C CA . VAL B 1 36 ? -11.445 -9.555 18.25 1 36.25 36 VAL B CA 1
ATOM 2048 C C . VAL B 1 36 ? -10.875 -10.164 16.969 1 36.25 36 VAL B C 1
ATOM 2050 O O . VAL B 1 36 ? -9.742 -9.867 16.594 1 36.25 36 VAL B O 1
ATOM 2053 N N . PRO B 1 37 ? -11.398 -11.305 16.719 1 41.16 37 PRO B N 1
ATOM 2054 C CA . PRO B 1 37 ? -10.953 -11.82 15.422 1 41.16 37 PRO B CA 1
ATOM 2055 C C . PRO B 1 37 ? -10.828 -10.727 14.367 1 41.16 37 PRO B C 1
ATOM 2057 O O . PRO B 1 37 ? -11.766 -9.945 14.172 1 41.16 37 PRO B O 1
ATOM 2060 N N . VAL B 1 38 ? -9.805 -10.133 14.203 1 45.97 38 VAL B N 1
ATOM 2061 C CA . VAL B 1 38 ? -9.641 -9.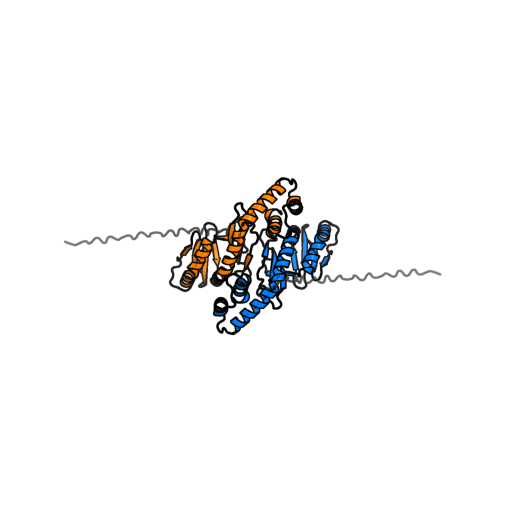203 13.086 1 45.97 38 VAL B CA 1
ATOM 2062 C C . VAL B 1 38 ? -10.289 -9.789 11.836 1 45.97 38 VAL B C 1
ATOM 2064 O O . VAL B 1 38 ? -9.891 -10.852 11.352 1 45.97 38 VAL B O 1
ATOM 2067 N N . GLY B 1 39 ? -11.633 -9.648 11.719 1 46.75 39 GLY B N 1
ATOM 2068 C CA . GLY B 1 39 ? -12.234 -10.008 10.445 1 46.75 39 GLY B CA 1
ATOM 2069 C C . GLY B 1 39 ? -11.375 -9.625 9.25 1 46.75 39 GLY B C 1
ATOM 2070 O O . GLY B 1 39 ? -10.383 -8.914 9.398 1 46.75 39 GLY B O 1
ATOM 2071 N N . PRO B 1 40 ? -11.641 -10.406 8.172 1 51.88 40 PRO B N 1
ATOM 2072 C CA . PRO B 1 40 ? -10.852 -10.102 6.973 1 51.88 40 PRO B CA 1
ATOM 2073 C C . PRO B 1 40 ? -10.836 -8.609 6.641 1 51.88 40 PRO B C 1
ATOM 2075 O O . PRO B 1 40 ? -11.852 -7.926 6.797 1 51.88 40 PRO B O 1
ATOM 2078 N N . ARG B 1 41 ? -9.719 -8.023 6.664 1 59.38 41 ARG B N 1
ATOM 2079 C CA . ARG B 1 41 ? -9.555 -6.621 6.273 1 59.38 41 ARG B CA 1
ATOM 2080 C C . ARG B 1 41 ? -10.281 -6.332 4.965 1 59.38 41 ARG B C 1
ATOM 2082 O O . ARG B 1 41 ? -10.344 -7.188 4.082 1 59.38 41 ARG B O 1
ATOM 2089 N N . ALA B 1 42 ? -11.125 -5.27 5 1 66.31 42 ALA B N 1
ATOM 2090 C CA . ALA B 1 42 ? -11.844 -4.84 3.799 1 66.31 42 ALA B CA 1
ATOM 2091 C C . ALA B 1 42 ? -10.891 -4.695 2.615 1 66.31 42 ALA B C 1
ATOM 2093 O O . ALA B 1 42 ? -9.773 -4.188 2.766 1 66.31 42 ALA B O 1
ATOM 2094 N N . VAL B 1 43 ? -11.32 -5.309 1.553 1 78.5 43 VAL B N 1
ATOM 2095 C CA . VAL B 1 43 ? -10.547 -5.277 0.316 1 78.5 43 VAL B CA 1
ATOM 2096 C C . VAL B 1 43 ? -10.602 -3.875 -0.289 1 78.5 43 VAL B C 1
ATOM 2098 O O . VAL B 1 43 ? -11.68 -3.318 -0.488 1 78.5 43 VAL B O 1
ATOM 2101 N N . ARG B 1 44 ? -9.492 -3.213 -0.394 1 92.5 44 ARG B N 1
ATOM 2102 C CA . ARG B 1 44 ? -9.383 -1.965 -1.141 1 92.5 44 ARG B CA 1
ATOM 2103 C C . ARG B 1 44 ? -8.586 -2.16 -2.422 1 92.5 44 ARG B C 1
ATOM 2105 O O . ARG B 1 44 ? -7.438 -2.611 -2.381 1 92.5 44 ARG B O 1
ATOM 2112 N N . ILE B 1 45 ? -9.25 -1.855 -3.564 1 96.88 45 ILE B N 1
ATOM 2113 C CA . ILE B 1 45 ? -8.508 -1.994 -4.812 1 96.88 45 ILE B CA 1
ATOM 2114 C C . ILE B 1 45 ? -7.965 -0.634 -5.246 1 96.88 45 ILE B C 1
ATOM 2116 O O . ILE B 1 45 ? -8.414 0.405 -4.754 1 96.88 45 ILE B O 1
ATOM 2120 N N . LEU B 1 46 ? -6.961 -0.663 -6.062 1 97.38 46 LEU B N 1
ATOM 2121 C CA . LEU B 1 46 ? -6.297 0.521 -6.598 1 97.38 46 LEU B CA 1
ATOM 2122 C C . LEU B 1 46 ? -5.789 1.414 -5.469 1 97.38 46 LEU B C 1
ATOM 2124 O O . LEU B 1 46 ? -5.859 2.643 -5.566 1 97.38 46 LEU B O 1
ATOM 2128 N N . GLY B 1 47 ? -5.406 0.767 -4.434 1 94.94 47 GLY B N 1
ATOM 2129 C CA . GLY B 1 47 ? -5.066 1.495 -3.223 1 94.94 47 GLY B CA 1
ATOM 2130 C C . GLY B 1 47 ? -3.621 1.958 -3.191 1 94.94 47 GLY B C 1
ATOM 2131 O O . GLY B 1 47 ? -2.789 1.467 -3.957 1 94.94 47 GLY B O 1
ATOM 2132 N N . ARG B 1 48 ? -3.359 2.902 -2.396 1 97.12 48 ARG B N 1
ATOM 2133 C CA . ARG B 1 48 ? -2.033 3.422 -2.072 1 97.12 48 ARG B CA 1
ATOM 2134 C C . ARG B 1 48 ? -1.845 3.535 -0.563 1 97.12 48 ARG B C 1
ATOM 2136 O O . ARG B 1 48 ? -2.674 4.129 0.129 1 97.12 48 ARG B O 1
ATOM 2143 N N . ARG B 1 49 ? -0.787 2.912 -0.157 1 94.56 49 ARG B N 1
ATOM 2144 C CA . ARG B 1 49 ? -0.48 2.936 1.27 1 94.56 49 ARG B CA 1
ATOM 2145 C C . ARG B 1 49 ? 0.801 3.717 1.541 1 94.56 49 ARG B C 1
ATOM 2147 O O . ARG B 1 49 ? 1.785 3.578 0.811 1 94.56 49 ARG B O 1
ATOM 2154 N N . TYR B 1 50 ? 0.745 4.539 2.564 1 95.38 50 TYR B N 1
ATOM 2155 C CA . TYR B 1 50 ? 1.896 5.309 3.021 1 95.38 50 TYR B CA 1
ATOM 2156 C C . TYR B 1 50 ? 2.291 4.906 4.438 1 95.38 50 TYR B C 1
ATOM 2158 O O . TYR B 1 50 ? 1.439 4.816 5.324 1 95.38 50 TYR B O 1
ATOM 2166 N N . ALA B 1 51 ? 3.578 4.707 4.605 1 92.31 51 ALA B N 1
ATOM 2167 C CA . ALA B 1 51 ? 4.07 4.512 5.965 1 92.31 51 ALA B CA 1
ATOM 2168 C C . ALA B 1 51 ? 4.004 5.809 6.766 1 92.31 51 ALA B C 1
ATOM 2170 O O . ALA B 1 51 ? 4.418 6.867 6.285 1 92.31 51 ALA B O 1
ATOM 2171 N N . LEU B 1 52 ? 3.518 5.684 7.98 1 94.69 52 LEU B N 1
ATOM 2172 C CA . LEU B 1 52 ? 3.471 6.863 8.836 1 94.69 52 LEU B CA 1
ATOM 2173 C C . LEU B 1 52 ? 4.598 6.836 9.867 1 94.69 52 LEU B C 1
ATOM 2175 O O . LEU B 1 52 ? 4.91 7.859 10.477 1 94.69 52 LEU B O 1
ATOM 2179 N N . THR B 1 53 ? 5.133 5.656 10.094 1 90.5 53 THR B N 1
ATOM 2180 C CA . THR B 1 53 ? 6.281 5.469 10.969 1 90.5 53 THR B CA 1
ATOM 2181 C C . THR B 1 53 ? 7.426 4.785 10.227 1 90.5 53 THR B C 1
ATOM 2183 O O . THR B 1 53 ? 7.207 4.141 9.203 1 90.5 53 THR B O 1
ATOM 2186 N N . VAL B 1 54 ? 8.555 4.844 10.797 1 82.44 54 VAL B N 1
ATOM 2187 C CA . VAL B 1 54 ? 9.75 4.289 10.164 1 82.44 54 VAL B CA 1
ATOM 2188 C C . VAL B 1 54 ? 9.609 2.773 10.039 1 82.44 54 VAL B C 1
ATOM 2190 O O . VAL B 1 54 ? 10.055 2.184 9.055 1 82.44 54 VAL B O 1
ATOM 2193 N N . THR B 1 55 ? 8.93 2.18 10.977 1 77.94 55 THR B N 1
ATOM 2194 C CA . THR B 1 55 ? 8.758 0.732 10.984 1 77.94 55 THR B CA 1
ATOM 2195 C C . THR B 1 55 ? 7.535 0.329 10.172 1 77.94 55 THR B C 1
ATOM 2197 O O . THR B 1 55 ? 7.23 -0.859 10.047 1 77.94 55 THR B O 1
ATOM 2200 N N . GLU B 1 56 ? 6.812 1.311 9.727 1 85.06 56 GLU B N 1
ATOM 2201 C CA . GLU B 1 56 ? 5.566 1.105 9 1 85.06 56 GLU B CA 1
ATOM 2202 C C . GLU B 1 56 ? 4.5 0.483 9.898 1 85.06 56 GLU B C 1
ATOM 2204 O O . GLU B 1 56 ? 3.549 -0.131 9.414 1 85.06 56 GLU B O 1
ATOM 2209 N N . PHE B 1 57 ? 4.809 0.603 11.18 1 88.12 57 PHE B N 1
ATOM 2210 C CA . PHE B 1 57 ? 3.82 0.079 12.109 1 88.12 57 PHE B CA 1
ATOM 2211 C C . PHE B 1 57 ? 2.465 0.737 11.891 1 88.12 57 PHE B C 1
ATOM 2213 O O . PHE B 1 57 ? 1.427 0.079 11.984 1 88.12 57 PHE B O 1
ATOM 2220 N N . LYS B 1 58 ? 2.498 2.035 11.688 1 92.75 58 LYS B N 1
ATOM 2221 C CA . LYS B 1 58 ? 1.283 2.762 11.336 1 92.75 58 LYS B CA 1
ATOM 2222 C C . LYS B 1 58 ? 1.313 3.197 9.867 1 92.75 58 LYS B C 1
ATOM 2224 O O . LYS B 1 58 ? 2.381 3.496 9.328 1 92.75 58 LYS B O 1
ATOM 2229 N N . PHE B 1 59 ? 0.119 3.246 9.32 1 93.56 59 PHE B N 1
ATOM 2230 C CA . PHE B 1 59 ? 0.057 3.584 7.906 1 93.56 59 PHE B CA 1
ATOM 2231 C C . PHE B 1 59 ? -1.211 4.371 7.59 1 93.56 59 PHE B C 1
ATOM 2233 O O . PHE B 1 59 ? -2.15 4.387 8.391 1 93.56 59 PHE B O 1
ATOM 2240 N N . LEU B 1 60 ? -1.165 5.086 6.547 1 96.88 60 LEU B N 1
ATOM 2241 C CA . LEU B 1 60 ? -2.299 5.715 5.875 1 96.88 60 LEU B CA 1
ATOM 2242 C C . LEU B 1 60 ? -2.551 5.074 4.516 1 96.88 60 LEU B C 1
ATOM 2244 O O . LEU B 1 60 ? -1.629 4.941 3.707 1 96.88 60 LEU B O 1
ATOM 2248 N N . GLU B 1 61 ? -3.795 4.672 4.352 1 96.69 61 GLU B N 1
ATOM 2249 C CA . GLU B 1 61 ? -4.125 4.008 3.094 1 96.69 61 GLU B CA 1
ATOM 2250 C C . GLU B 1 61 ? -5.387 4.598 2.471 1 96.69 61 GLU B C 1
ATOM 2252 O O . GLU B 1 61 ? -6.336 4.934 3.182 1 96.69 61 GLU B O 1
ATOM 2257 N N . ILE B 1 62 ? -5.34 4.75 1.175 1 98 62 ILE B N 1
ATOM 2258 C CA . ILE B 1 62 ? -6.504 5.18 0.41 1 98 62 ILE B CA 1
ATOM 2259 C C . ILE B 1 62 ? -6.754 4.207 -0.74 1 98 62 ILE B C 1
ATOM 2261 O O . ILE B 1 62 ? -5.809 3.723 -1.37 1 98 62 ILE B O 1
ATOM 2265 N N . GLY B 1 63 ? -7.98 3.842 -0.991 1 97.69 63 GLY B N 1
ATOM 2266 C CA . GLY B 1 63 ? -8.383 2.941 -2.061 1 97.69 63 GLY B CA 1
ATOM 2267 C C . GLY B 1 63 ? -9.883 2.867 -2.246 1 97.69 63 GLY B C 1
ATOM 2268 O O . GLY B 1 63 ? -10.633 3.607 -1.604 1 97.69 63 GLY B O 1
ATOM 2269 N N . ILE B 1 64 ? -10.289 2.111 -3.199 1 97.88 64 ILE B N 1
ATOM 2270 C CA . ILE B 1 64 ? -11.711 1.912 -3.439 1 97.88 64 ILE B CA 1
ATOM 2271 C C . ILE B 1 64 ? -12.195 0.684 -2.674 1 97.88 64 ILE B C 1
ATOM 2273 O O . ILE B 1 64 ? -11.719 -0.428 -2.902 1 97.88 64 ILE B O 1
ATOM 2277 N N . LYS B 1 65 ? -13.078 0.875 -1.798 1 96.19 65 LYS B N 1
ATOM 2278 C CA . LYS B 1 65 ? -1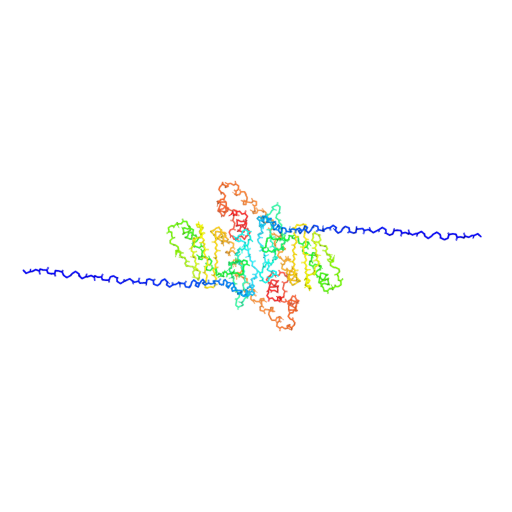3.805 -0.233 -1.182 1 96.19 65 LYS B CA 1
ATOM 2279 C C . LYS B 1 65 ? -14.859 -0.794 -2.131 1 96.19 65 LYS B C 1
ATOM 2281 O O . LYS B 1 65 ? -15.711 -0.057 -2.623 1 96.19 65 LYS B O 1
ATOM 2286 N N . VAL B 1 66 ? -14.711 -2.078 -2.311 1 93.25 66 VAL B N 1
ATOM 2287 C CA . VAL B 1 66 ? -15.625 -2.729 -3.246 1 93.25 66 VAL B CA 1
ATOM 2288 C C . VAL B 1 66 ? -16.906 -3.143 -2.521 1 93.25 66 VAL B C 1
ATOM 2290 O O . VAL B 1 66 ? -16.922 -4.133 -1.789 1 93.25 66 VAL B O 1
ATOM 2293 N N . ASP B 1 67 ? -17.953 -2.473 -2.625 1 85.38 67 ASP B N 1
ATOM 2294 C CA . ASP B 1 67 ? -19.266 -2.678 -2.047 1 85.38 67 ASP B CA 1
ATOM 2295 C C . ASP B 1 67 ? -20.344 -1.903 -2.822 1 85.38 67 ASP B C 1
ATOM 2297 O O . ASP B 1 67 ? -20.609 -0.741 -2.516 1 85.38 67 ASP B O 1
ATOM 2301 N N . PRO B 1 68 ? -20.953 -2.566 -3.73 1 83.12 68 PRO B N 1
ATOM 2302 C CA . PRO B 1 68 ? -21.891 -1.757 -4.52 1 83.12 68 PRO B CA 1
ATOM 2303 C C . PRO B 1 68 ? -22.938 -1.069 -3.656 1 83.12 68 PRO B C 1
ATOM 2305 O O . PRO B 1 68 ? -23.719 -1.741 -2.969 1 83.12 68 PRO B O 1
ATOM 2308 N N . PRO B 1 69 ? -22.922 0.352 -3.672 1 93.38 69 PRO B N 1
ATOM 2309 C CA . PRO B 1 69 ? -22 1.152 -4.473 1 93.38 69 PRO B CA 1
ATOM 2310 C C . PRO B 1 69 ? -20.609 1.246 -3.848 1 93.38 69 PRO B C 1
ATOM 2312 O O . PRO B 1 69 ? -20.484 1.396 -2.631 1 93.38 69 PRO B O 1
ATOM 2315 N N . SER B 1 70 ? -19.656 1.126 -4.641 1 95.31 70 SER B N 1
ATOM 2316 C CA . SER B 1 70 ? -18.266 1.298 -4.211 1 95.31 70 SER B CA 1
ATOM 2317 C C . SER B 1 70 ? -17.969 2.758 -3.891 1 95.31 70 SER B C 1
ATOM 2319 O O . SER B 1 70 ? -18.625 3.662 -4.41 1 95.31 70 SER B O 1
ATOM 2321 N N . TYR B 1 71 ? -16.984 2.979 -3.027 1 96.31 71 TYR B N 1
ATOM 2322 C CA . TYR B 1 71 ? -16.594 4.336 -2.668 1 96.31 71 TYR B CA 1
ATOM 2323 C C . TYR B 1 71 ? -15.125 4.383 -2.254 1 96.31 71 TYR B C 1
ATOM 2325 O O . TYR B 1 71 ? -14.523 3.346 -1.957 1 96.31 71 TYR B O 1
ATOM 2333 N N . VAL B 1 72 ? -14.594 5.559 -2.291 1 97.69 72 VAL B N 1
ATOM 2334 C CA . VAL B 1 72 ? -13.203 5.758 -1.885 1 97.69 72 VAL B CA 1
ATOM 2335 C C . VAL B 1 72 ? -13.117 5.852 -0.363 1 97.69 72 VAL B C 1
ATOM 2337 O O . VAL B 1 72 ? -13.898 6.574 0.264 1 97.69 72 VAL B O 1
ATOM 2340 N N . GLU B 1 73 ? -12.18 5.141 0.18 1 96 73 GLU B N 1
ATOM 2341 C CA . GLU B 1 73 ? -12 5.094 1.629 1 96 73 GLU B CA 1
ATOM 2342 C C . GLU B 1 73 ? -10.57 5.457 2.021 1 96 73 GLU B C 1
ATOM 2344 O O . GLU B 1 73 ? -9.617 5.082 1.337 1 96 73 GLU B O 1
ATOM 2349 N N . ILE B 1 74 ? -10.422 6.195 3.031 1 97.56 74 ILE B N 1
ATOM 2350 C CA . ILE B 1 74 ? -9.141 6.508 3.664 1 97.56 74 ILE B CA 1
ATOM 2351 C C . ILE B 1 74 ? -9.039 5.785 5.004 1 97.56 74 ILE B C 1
ATOM 2353 O O . ILE B 1 74 ? -9.953 5.855 5.828 1 97.56 74 ILE B O 1
ATOM 2357 N N . ALA B 1 75 ? -7.969 5.098 5.238 1 96.12 75 ALA B N 1
ATOM 2358 C CA . ALA B 1 75 ? -7.797 4.32 6.465 1 96.12 75 ALA B CA 1
ATOM 2359 C C . ALA B 1 75 ? -6.477 4.66 7.148 1 96.12 75 ALA B C 1
ATOM 2361 O O . ALA B 1 75 ? -5.426 4.688 6.504 1 96.12 75 ALA B O 1
ATOM 2362 N N . ILE B 1 76 ? -6.598 4.965 8.383 1 96.56 76 ILE B N 1
ATOM 2363 C CA . ILE B 1 76 ? -5.426 5.012 9.25 1 96.56 76 ILE B CA 1
ATOM 2364 C C . ILE B 1 76 ? -5.344 3.725 10.07 1 96.56 76 ILE B C 1
ATOM 2366 O O . ILE B 1 76 ? -6.254 3.404 10.836 1 96.56 76 ILE B O 1
ATOM 2370 N N . GLY B 1 77 ? -4.23 3 9.859 1 93.19 77 GLY B N 1
ATOM 2371 C CA . GLY B 1 77 ? -4.164 1.693 10.492 1 93.19 77 GLY B CA 1
ATOM 2372 C C . GLY B 1 77 ? -2.816 1.411 11.133 1 93.19 77 GLY B C 1
ATOM 2373 O O . GLY B 1 77 ? -1.891 2.219 11.023 1 93.19 77 GLY B O 1
ATOM 2374 N N . ASP B 1 78 ? -2.857 0.301 11.906 1 90.25 78 ASP B N 1
ATOM 2375 C CA . ASP B 1 78 ? -1.602 -0.199 12.453 1 90.25 78 ASP B CA 1
ATOM 2376 C C . ASP B 1 78 ? -1.462 -1.703 12.227 1 90.25 78 ASP B C 1
ATOM 2378 O O . ASP B 1 78 ? -2.357 -2.336 11.664 1 90.25 78 ASP B O 1
ATOM 2382 N N . HIS B 1 79 ? -0.355 -2.271 12.57 1 84.38 79 HIS B N 1
ATOM 2383 C CA . HIS B 1 79 ? -0.046 -3.662 12.258 1 84.38 79 HIS B CA 1
ATOM 2384 C C . HIS B 1 79 ? -0.823 -4.617 13.164 1 84.38 79 HIS B C 1
ATOM 2386 O O . HIS B 1 79 ? -0.795 -5.832 12.961 1 84.38 79 HIS B O 1
ATOM 2392 N N . ARG B 1 80 ? -1.508 -4.086 14.086 1 82.31 80 ARG B N 1
ATOM 2393 C CA . ARG B 1 80 ? -2.305 -4.93 14.969 1 82.31 80 ARG B CA 1
ATOM 2394 C C . ARG B 1 80 ? -3.703 -5.148 14.398 1 82.31 80 ARG B C 1
ATOM 2396 O O . ARG B 1 80 ? -4.543 -5.793 15.031 1 82.31 80 ARG B O 1
ATOM 2403 N N . GLY B 1 81 ? -3.91 -4.52 13.289 1 83.44 81 GLY B N 1
ATOM 2404 C CA . GLY B 1 81 ? -5.184 -4.727 12.617 1 83.44 81 GLY B CA 1
ATOM 2405 C C . GLY B 1 81 ? -6.199 -3.641 12.906 1 83.44 81 GLY B C 1
ATOM 2406 O O . GLY B 1 81 ? -7.316 -3.672 12.391 1 83.44 81 GLY B O 1
ATOM 2407 N N . LYS B 1 82 ? -5.863 -2.703 13.695 1 88.69 82 LYS B N 1
ATOM 2408 C CA . LYS B 1 82 ? -6.758 -1.581 13.969 1 88.69 82 LYS B CA 1
ATOM 2409 C C . LYS B 1 82 ? -6.77 -0.593 12.805 1 88.69 82 LYS B C 1
ATOM 2411 O O . LYS B 1 82 ? -5.719 -0.265 12.258 1 88.69 82 LYS B O 1
ATOM 2416 N N . GLN B 1 83 ? -7.996 -0.178 12.492 1 93 83 GLN B N 1
ATOM 2417 C CA . GLN B 1 83 ? -8.117 0.792 11.406 1 93 83 GLN B CA 1
ATOM 2418 C C . GLN B 1 83 ? -9.172 1.845 11.727 1 93 83 GLN B C 1
ATOM 2420 O O . GLN B 1 83 ? -10.281 1.512 12.148 1 93 83 GLN B O 1
ATOM 2425 N N . LEU B 1 84 ? -8.773 3.029 11.594 1 95.81 84 LEU B N 1
ATOM 2426 C CA . LEU B 1 84 ? -9.703 4.156 11.578 1 95.81 84 LEU B CA 1
ATOM 2427 C C . LEU B 1 84 ? -10.094 4.523 10.156 1 95.81 84 LEU B C 1
ATOM 2429 O O . LEU B 1 84 ? -9.25 4.934 9.359 1 95.81 84 LEU B O 1
ATOM 2433 N N . LEU B 1 85 ? -11.328 4.352 9.852 1 95.19 85 LEU B N 1
ATOM 2434 C CA . LEU B 1 85 ? -11.836 4.641 8.516 1 95.19 85 LEU B CA 1
ATOM 2435 C C . LEU B 1 85 ? -12.398 6.059 8.445 1 95.19 85 LEU B C 1
ATOM 2437 O O . LEU B 1 85 ? -13.219 6.449 9.281 1 95.19 85 LEU B O 1
ATOM 2441 N N . LEU B 1 86 ? -11.977 6.789 7.418 1 95.56 86 LEU B N 1
ATOM 2442 C CA . LEU B 1 86 ? -12.391 8.18 7.281 1 95.56 86 LEU B CA 1
ATOM 2443 C C . LEU B 1 86 ? -12.984 8.445 5.902 1 95.56 86 LEU B C 1
ATOM 2445 O O . LEU B 1 86 ? -12.5 7.918 4.902 1 95.56 86 LEU B O 1
ATOM 2449 N N . SER B 1 87 ? -14.023 9.258 5.922 1 94.62 87 SER B N 1
ATOM 2450 C CA . SER B 1 87 ? -14.461 9.859 4.668 1 94.62 87 SER B CA 1
ATOM 2451 C C . SER B 1 87 ? -13.516 10.984 4.242 1 94.62 87 SER B C 1
ATOM 2453 O O . SER B 1 87 ? -12.688 11.438 5.031 1 94.62 87 SER B O 1
ATOM 2455 N N . LEU B 1 88 ? -13.688 11.383 3.008 1 96.31 88 LEU B N 1
ATOM 2456 C CA . LEU B 1 88 ? -12.898 12.523 2.553 1 96.31 88 LEU B CA 1
ATOM 2457 C C . LEU B 1 88 ? -13.219 13.766 3.375 1 96.31 88 LEU B C 1
ATOM 2459 O O . LEU B 1 88 ? -12.32 14.555 3.695 1 96.31 88 LEU B O 1
ATOM 2463 N N . GLU B 1 89 ? -14.477 13.898 3.711 1 96.19 89 GLU B N 1
ATOM 2464 C CA . GLU B 1 89 ? -14.898 15.047 4.504 1 96.19 89 GLU B CA 1
ATOM 2465 C C . GLU B 1 89 ? -14.211 15.062 5.867 1 96.19 89 GLU B C 1
ATOM 2467 O O . GLU B 1 89 ? -13.695 16.094 6.297 1 96.19 89 GLU B O 1
ATOM 2472 N N . THR B 1 90 ? -14.203 13.945 6.488 1 96.75 90 THR B N 1
ATOM 2473 C CA . THR B 1 90 ? -13.562 13.844 7.797 1 96.75 90 THR B CA 1
ATOM 2474 C C . THR B 1 90 ? -12.062 14.094 7.68 1 96.75 90 THR B C 1
ATOM 2476 O O . THR B 1 90 ? -11.469 14.773 8.523 1 96.75 90 THR B O 1
ATOM 2479 N N . TRP B 1 91 ? -11.461 13.539 6.66 1 97.81 91 TRP B N 1
ATOM 2480 C CA . TRP B 1 91 ? -10.039 13.75 6.414 1 97.81 91 TRP B CA 1
ATOM 2481 C C . TRP B 1 91 ? -9.734 15.242 6.246 1 97.81 91 TRP B C 1
ATOM 2483 O O . TRP B 1 91 ? -8.828 15.766 6.887 1 97.81 91 TRP B O 1
ATOM 2493 N N . LYS B 1 92 ? -10.508 15.906 5.453 1 97.38 92 LYS B N 1
ATOM 2494 C CA . LYS B 1 92 ? -10.312 17.328 5.203 1 97.38 92 LYS B CA 1
ATOM 2495 C C . LYS B 1 92 ? -10.531 18.156 6.469 1 97.38 92 LYS B C 1
ATOM 2497 O O . LYS B 1 92 ? -9.797 19.094 6.742 1 97.38 92 LYS B O 1
ATOM 2502 N N . GLY B 1 93 ? -11.539 17.766 7.16 1 97.5 93 GLY B N 1
ATOM 2503 C CA . GLY B 1 93 ? -11.773 18.422 8.438 1 97.5 93 GLY B CA 1
ATOM 2504 C C . GLY B 1 93 ? -10.602 18.297 9.398 1 97.5 93 GLY B C 1
ATOM 2505 O O . GLY B 1 93 ? -10.234 19.25 10.07 1 97.5 93 GLY B O 1
ATOM 2506 N N . LEU B 1 94 ? -10.102 17.125 9.484 1 97.62 94 LEU B N 1
ATOM 2507 C CA . LEU B 1 94 ? -8.945 16.875 10.344 1 97.62 94 LEU B CA 1
ATOM 2508 C C . LEU B 1 94 ? -7.754 17.719 9.898 1 97.62 94 LEU B C 1
ATOM 2510 O O . LEU B 1 94 ? -7.074 18.328 10.727 1 97.62 94 LEU B O 1
ATOM 2514 N N . TYR B 1 95 ? -7.535 17.75 8.625 1 97.38 95 TYR B N 1
ATOM 2515 C CA . TYR B 1 95 ? -6.43 18.531 8.078 1 97.38 95 TYR B CA 1
ATOM 2516 C C . TYR B 1 95 ? -6.59 20.016 8.391 1 97.38 95 TYR B C 1
ATOM 2518 O O . TYR B 1 95 ? -5.613 20.688 8.719 1 97.38 95 TYR B O 1
ATOM 2526 N N . GLU B 1 96 ? -7.766 20.5 8.266 1 97.12 96 GLU B N 1
ATOM 2527 C CA . GLU B 1 96 ? -8.031 21.906 8.531 1 97.12 96 GLU B CA 1
ATOM 2528 C C . GLU B 1 96 ? -7.703 22.266 9.977 1 97.12 96 GLU B C 1
ATOM 2530 O O . GLU B 1 96 ? -7.391 23.422 10.281 1 97.12 96 GLU B O 1
ATOM 2535 N N . GLN B 1 97 ? -7.781 21.266 10.828 1 95.75 97 GLN B N 1
ATOM 2536 C CA . GLN B 1 97 ? -7.535 21.5 12.242 1 95.75 97 GLN B CA 1
ATOM 2537 C C . GLN B 1 97 ? -6.055 21.344 12.578 1 95.75 97 GLN B C 1
ATOM 2539 O O . GLN B 1 97 ? -5.668 21.391 13.75 1 95.75 97 GLN B O 1
ATOM 2544 N N . ARG B 1 98 ? -5.234 21.141 11.633 1 95.25 98 ARG B N 1
ATOM 2545 C CA . ARG B 1 98 ? -3.846 20.766 11.883 1 95.25 98 ARG B CA 1
ATOM 2546 C C . ARG B 1 98 ? -3.135 21.812 12.719 1 95.25 98 ARG B C 1
ATOM 2548 O O . ARG B 1 98 ? -2.34 21.484 13.602 1 95.25 98 ARG B O 1
ATOM 2555 N N . HIS B 1 99 ? -3.424 23.125 12.5 1 92.69 99 HIS B N 1
ATOM 2556 C CA . HIS B 1 99 ? -2.771 24.188 13.266 1 92.69 99 HIS B CA 1
ATOM 2557 C C . HIS B 1 99 ? -3.291 24.219 14.695 1 92.69 99 HIS B C 1
ATOM 2559 O O . HIS B 1 99 ? -2.52 24.453 15.633 1 92.69 99 HIS B O 1
ATOM 2565 N N . ASN B 1 100 ? -4.594 24.031 14.789 1 92.69 100 ASN B N 1
ATOM 2566 C CA . ASN B 1 100 ? -5.168 23.969 16.125 1 92.69 100 ASN B CA 1
ATOM 2567 C C . ASN B 1 100 ? -4.582 22.812 16.938 1 92.69 100 ASN B C 1
ATOM 2569 O O . ASN B 1 100 ? -4.254 22.969 18.109 1 92.69 100 ASN B O 1
ATOM 2573 N N . ILE B 1 101 ? -4.469 21.719 16.297 1 92.94 101 ILE B N 1
ATOM 2574 C CA . ILE B 1 101 ? -3.906 20.547 16.938 1 92.94 101 ILE B CA 1
ATOM 2575 C C . ILE B 1 101 ? -2.469 20.828 17.375 1 92.94 101 ILE B C 1
ATOM 2577 O O . ILE B 1 101 ? -2.08 20.516 18.5 1 92.94 101 ILE B O 1
ATOM 2581 N N . HIS B 1 102 ? -1.726 21.422 16.531 1 89.88 102 HIS B N 1
ATOM 2582 C CA . HIS B 1 102 ? -0.336 21.75 16.828 1 89.88 102 HIS B CA 1
ATOM 2583 C C . HIS B 1 102 ? -0.237 22.688 18.016 1 89.88 102 HIS B C 1
ATOM 2585 O O . HIS B 1 102 ? 0.611 22.516 18.891 1 89.88 102 HIS B O 1
ATOM 2591 N N . ASN B 1 103 ? -1.063 23.641 18.047 1 88.88 103 ASN B N 1
ATOM 2592 C CA . ASN B 1 103 ? -1.074 24.609 19.141 1 88.88 103 ASN B CA 1
ATOM 2593 C C . ASN B 1 103 ? -1.405 23.938 20.469 1 88.88 103 ASN B C 1
ATOM 2595 O O . ASN B 1 103 ? -0.78 24.234 21.5 1 88.88 103 ASN B O 1
ATOM 2599 N N . LEU B 1 104 ? -2.344 23.062 20.406 1 88.31 104 LEU B N 1
ATOM 2600 C CA . LEU B 1 104 ? -2.76 22.375 21.625 1 88.31 104 LEU B CA 1
ATOM 2601 C C . LEU B 1 104 ? -1.66 21.453 22.125 1 88.31 104 LEU B C 1
ATOM 2603 O O . LEU B 1 104 ? -1.503 21.266 23.344 1 88.31 104 LEU B O 1
ATOM 2607 N N . LEU B 1 105 ? -0.892 20.922 21.25 1 87.25 105 LEU B N 1
ATOM 2608 C CA . LEU B 1 105 ? 0.21 20.047 21.641 1 87.25 105 LEU B CA 1
ATOM 2609 C C . LEU B 1 105 ? 1.338 20.844 22.281 1 87.25 105 LEU B C 1
ATOM 2611 O O . LEU B 1 105 ? 2.049 20.312 23.156 1 87.25 105 LEU B O 1
ATOM 2615 N N . ARG B 1 106 ? 1.526 22.016 21.906 1 82.88 106 ARG B N 1
ATOM 2616 C CA . ARG B 1 106 ? 2.627 22.828 22.406 1 82.88 106 ARG B CA 1
ATOM 2617 C C . ARG B 1 106 ? 2.248 23.531 23.703 1 82.88 106 ARG B C 1
ATOM 2619 O O . ARG B 1 106 ? 3.121 23.906 24.484 1 82.88 106 ARG B O 1
ATOM 2626 N N . ASN B 1 107 ? 1.01 23.844 23.766 1 77.19 107 ASN B N 1
ATOM 2627 C CA . ASN B 1 107 ? 0.58 24.578 24.953 1 77.19 107 ASN B CA 1
ATOM 2628 C C . ASN B 1 107 ? 0.479 23.656 26.172 1 77.19 107 ASN B C 1
ATOM 2630 O O . ASN B 1 107 ? -0.165 22.609 26.109 1 77.19 107 ASN B O 1
ATOM 2634 N N . ASP B 1 108 ? 1.388 23.734 27.047 1 64.31 108 ASP B N 1
ATOM 2635 C CA . ASP B 1 108 ? 1.469 22.953 28.281 1 64.31 108 ASP B CA 1
ATOM 2636 C C . ASP B 1 108 ? 0.222 23.156 29.141 1 64.31 108 ASP B C 1
ATOM 2638 O O . ASP B 1 108 ? -0.103 22.297 29.969 1 64.31 108 ASP B O 1
ATOM 2642 N N . SER B 1 109 ? -0.299 24.344 28.969 1 58.97 109 SER B N 1
ATOM 2643 C CA . SER B 1 109 ? -1.383 24.656 29.891 1 58.97 109 SER B CA 1
ATOM 2644 C C . SER B 1 109 ? -2.66 23.906 29.516 1 58.97 109 SER B C 1
ATOM 2646 O O . SER B 1 109 ? -3.676 24.031 30.203 1 58.97 109 SER B O 1
ATOM 2648 N N . THR B 1 110 ? -2.668 23.391 28.359 1 56.16 110 THR B N 1
ATOM 2649 C CA . THR B 1 110 ? -3.973 22.922 27.906 1 56.16 110 THR B CA 1
ATOM 2650 C C . THR B 1 110 ? -4.352 21.625 28.641 1 56.16 110 THR B C 1
ATOM 2652 O O . THR B 1 110 ? -3.523 20.734 28.797 1 56.16 110 THR B O 1
ATOM 2655 N N . GLU B 1 111 ? -5.438 21.734 29.406 1 53.53 111 GLU B N 1
ATOM 2656 C CA . GLU B 1 111 ? -6.082 20.703 30.219 1 53.53 111 GLU B CA 1
ATOM 2657 C C . GLU B 1 111 ? -6.074 19.359 29.516 1 53.53 111 GLU B C 1
ATOM 2659 O O . GLU B 1 111 ? -6.215 19.281 28.281 1 53.53 111 GLU B O 1
ATOM 2664 N N . ALA B 1 112 ? -5.531 18.328 30.312 1 54.44 112 ALA B N 1
ATOM 2665 C CA . ALA B 1 112 ? -5.582 16.891 30.062 1 54.44 112 ALA B CA 1
ATOM 2666 C C . ALA B 1 112 ? -6.852 16.516 29.297 1 54.44 112 ALA B C 1
ATOM 2668 O O . ALA B 1 112 ? -6.996 15.383 28.844 1 54.44 112 ALA B O 1
ATOM 2669 N N . TYR B 1 113 ? -7.668 17.609 29.125 1 59.47 113 TYR B N 1
ATOM 2670 C CA . TYR B 1 113 ? -8.992 17.172 28.688 1 59.47 113 TYR B CA 1
ATOM 2671 C C . TYR B 1 113 ? -9.367 17.828 27.375 1 59.47 113 TYR B C 1
ATOM 2673 O O . TYR B 1 113 ? -10.531 17.797 26.953 1 59.47 113 TYR B O 1
ATOM 2681 N N . SER B 1 114 ? -8.328 18.281 26.672 1 80.56 114 SER B N 1
ATOM 2682 C CA . SER B 1 114 ? -8.703 18.953 25.438 1 80.56 114 SER B CA 1
ATOM 2683 C C . SER B 1 114 ? -8.898 17.969 24.297 1 80.56 114 SER B C 1
ATOM 2685 O O . SER B 1 114 ? -8.211 16.938 24.234 1 80.56 114 SER B O 1
ATOM 2687 N N . SER B 1 115 ? -10.125 18.141 23.766 1 90.69 115 SER B N 1
ATOM 2688 C CA . SER B 1 115 ? -10.445 17.328 22.578 1 90.69 115 SER B CA 1
ATOM 2689 C C . SER B 1 115 ? -11.016 18.188 21.469 1 90.69 115 SER B C 1
ATOM 2691 O O . SER B 1 115 ? -11.531 19.281 21.719 1 90.69 115 SER B O 1
ATOM 2693 N N . ILE B 1 116 ? -10.734 17.781 20.25 1 94.5 116 ILE B N 1
ATOM 2694 C CA . ILE B 1 116 ? -11.305 18.391 19.047 1 94.5 116 ILE B CA 1
ATOM 2695 C C . ILE B 1 116 ? -12.195 17.359 18.344 1 94.5 116 ILE B C 1
ATOM 2697 O O . ILE B 1 116 ? -11.789 16.219 18.125 1 94.5 116 ILE B O 1
ATOM 2701 N N . SER B 1 117 ? -13.414 17.844 18.062 1 95.5 117 SER B N 1
ATOM 2702 C CA . SER B 1 117 ? -14.312 16.969 17.297 1 95.5 117 SER B CA 1
ATOM 2703 C C . SER B 1 117 ? -14.297 17.328 15.82 1 95.5 117 SER B C 1
ATOM 2705 O O . SER B 1 117 ? -14.438 18.484 15.445 1 95.5 117 SER B O 1
ATOM 2707 N N . VAL B 1 118 ? -14.07 16.281 15.008 1 96.31 118 VAL B N 1
ATOM 2708 C CA . VAL B 1 118 ? -14.125 16.406 13.555 1 96.31 118 VAL B CA 1
ATOM 2709 C C . VAL B 1 118 ? -15.086 15.359 12.992 1 96.31 118 VAL B C 1
ATOM 2711 O O . VAL B 1 118 ? -14.672 14.25 12.641 1 96.31 118 VAL B O 1
ATOM 2714 N N . GLY B 1 119 ? -16.328 15.797 12.805 1 94.31 119 GLY B N 1
ATOM 2715 C CA . GLY B 1 119 ? -17.328 14.781 12.469 1 94.31 119 GLY B CA 1
ATOM 2716 C C . GLY B 1 119 ? -17.391 13.656 13.484 1 94.31 119 GLY B C 1
ATOM 2717 O O . GLY B 1 119 ? -17.516 13.898 14.688 1 94.31 119 GLY B O 1
ATOM 2718 N N . PRO B 1 120 ? -17.297 12.461 13.023 1 94.81 120 PRO B N 1
ATOM 2719 C CA . PRO B 1 120 ? -17.359 11.328 13.953 1 94.81 120 PRO B CA 1
ATOM 2720 C C . PRO B 1 120 ? -16.031 11.094 14.664 1 94.81 120 PRO B C 1
ATOM 2722 O O . PRO B 1 120 ? -15.922 10.195 15.508 1 94.81 120 PRO B O 1
ATOM 2725 N N . LEU B 1 121 ? -15.062 11.844 14.328 1 96.88 121 LEU B N 1
ATOM 2726 C CA . LEU B 1 121 ? -13.719 11.641 14.867 1 96.88 121 LEU B CA 1
ATOM 2727 C C . LEU B 1 121 ? -13.461 12.578 16.047 1 96.88 121 LEU B C 1
ATOM 2729 O O . LEU B 1 121 ? -13.828 13.758 15.992 1 96.88 121 LEU B O 1
ATOM 2733 N N . ILE B 1 122 ? -12.844 12.008 17.047 1 96.5 122 ILE B N 1
ATOM 2734 C CA . ILE B 1 122 ? -12.414 12.82 18.188 1 96.5 122 ILE B CA 1
ATOM 2735 C C . ILE B 1 122 ? -10.891 12.797 18.281 1 96.5 122 ILE B C 1
ATOM 2737 O O . ILE B 1 122 ? -10.281 11.727 18.297 1 96.5 122 ILE B O 1
ATOM 2741 N N . VAL B 1 123 ? -10.352 13.938 18.328 1 96.56 123 VAL B N 1
ATOM 2742 C CA . VAL B 1 123 ? -8.922 14.102 18.578 1 96.56 123 VAL B CA 1
ATOM 2743 C C . VAL B 1 123 ? -8.688 14.445 20.047 1 96.56 123 VAL B C 1
ATOM 2745 O O . VAL B 1 123 ? -9.133 15.484 20.531 1 96.56 123 VAL B O 1
ATOM 2748 N N . ARG B 1 124 ? -7.949 13.57 20.734 1 94.31 124 ARG B N 1
ATOM 2749 C CA . ARG B 1 124 ? -7.699 13.773 22.156 1 94.31 124 ARG B CA 1
ATOM 2750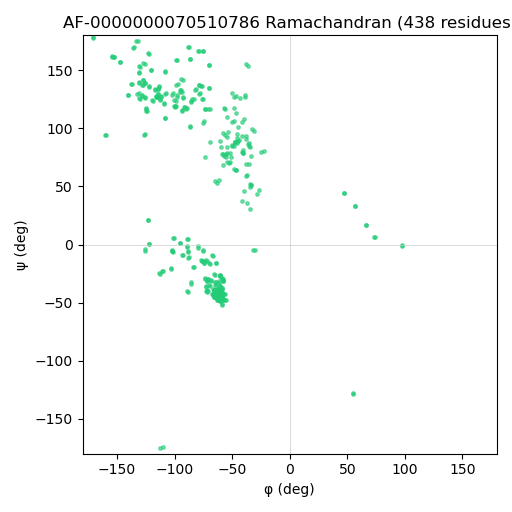 C C . ARG B 1 124 ? -6.207 13.891 22.453 1 94.31 124 ARG B C 1
ATOM 2752 O O . ARG B 1 124 ? -5.391 13.234 21.797 1 94.31 124 ARG B O 1
ATOM 2759 N N . PHE B 1 125 ? -5.926 14.609 23.453 1 93.25 125 PHE B N 1
ATOM 2760 C CA . PHE B 1 125 ? -4.539 14.867 23.828 1 93.25 125 PHE B CA 1
ATOM 2761 C C . PHE B 1 125 ? -4.215 14.242 25.188 1 93.25 125 PHE B C 1
ATOM 2763 O O . PHE B 1 125 ? -5.039 14.273 26.094 1 93.25 125 PHE B O 1
ATOM 2770 N N . HIS B 1 126 ? -3.102 13.609 25.141 1 86.94 126 HIS B N 1
ATOM 2771 C CA . HIS B 1 126 ? -2.643 12.93 26.344 1 86.94 126 HIS B CA 1
ATOM 2772 C C . HIS B 1 126 ? -1.196 13.289 26.656 1 86.94 126 HIS B C 1
ATOM 2774 O O . HIS B 1 126 ? -0.445 13.711 25.781 1 86.94 126 HIS B O 1
ATOM 2780 N N . THR B 1 127 ? -0.9 13.203 27.938 1 86.69 127 THR B N 1
ATOM 2781 C CA . THR B 1 127 ? 0.49 13.273 28.375 1 86.69 127 THR B CA 1
ATOM 2782 C C . THR B 1 127 ? 0.867 12.039 29.188 1 86.69 127 THR B C 1
ATOM 2784 O O . THR B 1 127 ? 0.217 11.727 30.188 1 86.69 127 THR B O 1
ATOM 2787 N N . ILE B 1 128 ? 1.744 11.352 28.594 1 83.81 128 ILE B N 1
ATOM 2788 C CA . ILE B 1 128 ? 2.271 10.203 29.328 1 83.81 128 ILE B CA 1
ATOM 2789 C C . ILE B 1 128 ? 3.773 10.367 29.531 1 83.81 128 ILE B C 1
ATOM 2791 O O . ILE B 1 128 ? 4.535 10.445 28.578 1 83.81 128 ILE B O 1
ATOM 2795 N N . ASN B 1 129 ? 4.223 10.312 30.797 1 85.12 129 ASN B N 1
ATOM 2796 C CA . ASN B 1 129 ? 5.633 10.469 31.125 1 85.12 129 ASN B CA 1
ATOM 2797 C C . ASN B 1 129 ? 6.254 11.664 30.406 1 85.12 129 ASN B C 1
ATOM 2799 O O . ASN B 1 129 ? 7.297 11.523 29.766 1 85.12 129 ASN B O 1
ATOM 2803 N N . ASP B 1 130 ? 5.641 12.734 30.359 1 81.62 130 ASP B N 1
ATOM 2804 C CA . ASP B 1 130 ? 6.109 14.008 29.828 1 81.62 130 ASP B CA 1
ATOM 2805 C C . ASP B 1 130 ? 6.16 13.984 28.297 1 81.62 130 ASP B C 1
ATOM 2807 O O . ASP B 1 130 ? 6.762 14.867 27.672 1 81.62 130 ASP B O 1
ATOM 2811 N N . THR B 1 131 ? 5.637 12.852 27.75 1 84.94 131 THR B N 1
ATOM 2812 C CA . THR B 1 131 ? 5.508 12.781 26.297 1 84.94 131 THR B CA 1
ATOM 2813 C C . THR B 1 131 ? 4.078 13.102 25.859 1 84.94 131 THR B C 1
ATOM 2815 O O . THR B 1 131 ? 3.127 12.508 26.375 1 84.94 131 THR B O 1
ATOM 2818 N N . LYS B 1 132 ? 3.986 14.023 25.062 1 88 132 LYS B N 1
ATOM 2819 C CA . LYS B 1 132 ? 2.672 14.375 24.531 1 88 132 LYS B CA 1
ATOM 2820 C C . LYS B 1 132 ? 2.234 13.406 23.453 1 88 132 LYS B C 1
ATOM 2822 O O . LYS B 1 132 ? 3 13.117 22.531 1 88 132 LYS B O 1
ATOM 2827 N N . LEU B 1 133 ? 1.017 12.93 23.625 1 91.94 133 LEU B N 1
ATOM 2828 C CA . LEU B 1 133 ? 0.444 11.969 22.688 1 91.94 133 LEU B CA 1
ATOM 2829 C C . LEU B 1 133 ? -0.914 12.445 22.188 1 91.94 133 LEU B C 1
ATOM 2831 O O . LEU B 1 133 ? -1.564 13.273 22.828 1 91.94 133 LEU B O 1
ATOM 2835 N N . ILE B 1 134 ? -1.231 11.93 21.031 1 94.69 134 ILE B N 1
ATOM 2836 C CA . ILE B 1 134 ? -2.529 12.219 20.422 1 94.69 134 ILE B CA 1
ATOM 2837 C C . ILE B 1 134 ? -3.279 10.914 20.172 1 94.69 134 ILE B C 1
ATOM 2839 O O . ILE B 1 134 ? -2.688 9.93 19.719 1 94.69 134 ILE B O 1
ATOM 2843 N N . SER B 1 135 ? -4.535 10.938 20.5 1 95.44 135 SER B N 1
ATOM 2844 C CA . SER B 1 135 ? -5.391 9.82 20.109 1 95.44 135 SER B CA 1
ATOM 2845 C C . SER B 1 135 ? -6.465 10.266 19.125 1 95.44 135 SER B C 1
ATOM 2847 O O . SER B 1 135 ? -7.121 11.281 19.328 1 95.44 135 SER B O 1
ATOM 2849 N N . LEU B 1 136 ? -6.527 9.57 18.016 1 97.19 136 LEU B N 1
ATOM 2850 C CA . LEU B 1 136 ? -7.684 9.648 17.125 1 97.19 136 LEU B CA 1
ATOM 2851 C C . LEU B 1 136 ? -8.703 8.57 17.453 1 97.19 136 LEU B C 1
ATOM 2853 O O . LEU B 1 136 ? -8.375 7.379 17.453 1 97.19 136 LEU B O 1
ATOM 2857 N N . GLU B 1 137 ? -9.938 9.07 17.672 1 96.5 137 GLU B N 1
ATOM 2858 C CA . GLU B 1 137 ? -10.914 8.117 18.203 1 96.5 137 GLU B CA 1
ATOM 2859 C C . GLU B 1 137 ? -12.219 8.172 17.406 1 96.5 137 GLU B C 1
ATOM 2861 O O . GLU B 1 137 ? -12.688 9.258 17.062 1 96.5 137 GLU B O 1
ATOM 2866 N N . SER B 1 138 ? -12.633 7.023 17.031 1 95.62 138 SER B N 1
ATOM 2867 C CA . SER B 1 138 ? -14.008 6.828 16.578 1 95.62 138 SER B CA 1
ATOM 2868 C C . SER B 1 138 ? -14.781 5.953 17.562 1 95.62 138 SER B C 1
ATOM 2870 O O . SER B 1 138 ? -14.312 5.688 18.672 1 95.62 138 SER B O 1
ATOM 2872 N N . SER B 1 139 ? -16.016 5.598 17.25 1 90.81 139 SER B N 1
ATOM 2873 C CA . SER B 1 139 ? -16.875 4.836 18.156 1 90.81 139 SER B CA 1
ATOM 2874 C C . SER B 1 139 ? -16.234 3.506 18.531 1 90.81 139 SER B C 1
ATOM 2876 O O . SER B 1 139 ? -16.359 3.051 19.672 1 90.81 139 SER B O 1
ATOM 2878 N N . ASP B 1 140 ? -15.445 2.971 17.625 1 88.38 140 ASP B N 1
ATOM 2879 C CA . ASP B 1 140 ? -15.016 1.595 17.875 1 88.38 140 ASP B CA 1
ATOM 2880 C C . ASP B 1 140 ? -13.5 1.476 17.844 1 88.38 140 ASP B C 1
ATOM 2882 O O . ASP B 1 140 ? -12.945 0.409 18.125 1 88.38 140 ASP B O 1
ATOM 2886 N N . VAL B 1 141 ? -12.883 2.547 17.531 1 94.5 141 VAL B N 1
ATOM 2887 C CA . VAL B 1 141 ? -11.445 2.434 17.359 1 94.5 141 VAL B CA 1
ATOM 2888 C C . VAL B 1 141 ? -10.75 3.635 18 1 94.5 141 VAL B C 1
ATOM 2890 O O . VAL B 1 141 ? -11.219 4.77 17.875 1 94.5 141 VAL B O 1
ATOM 2893 N N . ARG B 1 142 ? -9.672 3.361 18.672 1 94.62 142 ARG B N 1
ATOM 2894 C CA . ARG B 1 142 ? -8.773 4.383 19.219 1 94.62 142 ARG B CA 1
ATOM 2895 C C . ARG B 1 142 ? -7.34 4.152 18.75 1 94.62 142 ARG B C 1
ATOM 2897 O O . ARG B 1 142 ? -6.777 3.074 18.953 1 94.62 142 ARG B O 1
ATOM 2904 N N . MET B 1 143 ? -6.777 5.203 18.172 1 95.62 143 MET B N 1
ATOM 2905 C CA . MET B 1 143 ? -5.41 5.102 17.672 1 95.62 143 MET B CA 1
ATOM 2906 C C . MET B 1 143 ? -4.527 6.191 18.266 1 95.62 143 MET B C 1
ATOM 2908 O O . MET B 1 143 ? -4.742 7.379 18.016 1 95.62 143 MET B O 1
ATOM 2912 N N . MET B 1 144 ? -3.547 5.738 19.016 1 94.5 144 MET B N 1
ATOM 2913 C CA . MET B 1 144 ? -2.609 6.668 19.641 1 94.5 144 MET B CA 1
ATOM 2914 C C . MET B 1 144 ? -1.383 6.879 18.75 1 94.5 144 MET B C 1
ATOM 2916 O O . MET B 1 144 ? -0.881 5.93 18.141 1 94.5 144 MET B O 1
ATOM 2920 N N . MET B 1 145 ? -0.918 8.117 18.734 1 94.31 145 MET B N 1
ATOM 2921 C CA . MET B 1 145 ? 0.292 8.391 17.953 1 94.31 145 MET B CA 1
ATOM 2922 C C . MET B 1 145 ? 1.028 9.609 18.516 1 94.31 145 MET B C 1
ATOM 2924 O O . MET B 1 145 ? 0.482 10.344 19.344 1 94.31 145 MET B O 1
ATOM 2928 N N . ILE B 1 146 ? 2.209 9.695 18.172 1 93.25 146 ILE B N 1
ATOM 2929 C CA . ILE B 1 146 ? 3.01 10.852 18.562 1 93.25 146 ILE B CA 1
ATOM 2930 C C . ILE B 1 146 ? 2.846 11.961 17.531 1 93.25 146 ILE B C 1
ATOM 2932 O O . ILE B 1 146 ? 2.312 11.734 16.438 1 93.25 146 ILE B O 1
ATOM 2936 N N . GLU B 1 147 ? 3.311 13.062 17.812 1 91.81 147 GLU B N 1
ATOM 2937 C CA . GLU B 1 147 ? 3.148 14.25 16.984 1 91.81 147 GLU B CA 1
ATOM 2938 C C . GLU B 1 147 ? 3.777 14.047 15.602 1 91.81 147 GLU B C 1
ATOM 2940 O O . GLU B 1 147 ? 3.197 14.438 14.586 1 91.81 147 GLU B O 1
ATOM 2945 N N . SER B 1 148 ? 4.961 13.469 15.57 1 91.81 148 SER B N 1
ATOM 2946 C CA . SER B 1 148 ? 5.656 13.289 14.297 1 91.81 148 SER B CA 1
ATOM 2947 C C . SER B 1 148 ? 4.852 12.422 13.344 1 91.81 148 SER B C 1
ATOM 2949 O O . SER B 1 148 ? 4.844 12.656 12.133 1 91.81 148 SER B O 1
ATOM 2951 N N . THR B 1 149 ? 4.184 11.461 13.898 1 94.75 149 THR B N 1
ATOM 2952 C CA . THR B 1 149 ? 3.338 10.594 13.086 1 94.75 149 THR B CA 1
ATOM 2953 C C . THR B 1 149 ? 2.164 11.367 12.5 1 94.75 149 THR B C 1
ATOM 2955 O O . THR B 1 149 ? 1.844 11.219 11.32 1 94.75 149 THR B O 1
ATOM 2958 N N . LEU B 1 150 ? 1.586 12.164 13.305 1 95.38 150 LEU B N 1
ATOM 2959 C CA . LEU B 1 150 ? 0.466 12.984 12.852 1 95.38 150 LEU B CA 1
ATOM 2960 C C . LEU B 1 150 ? 0.917 13.984 11.789 1 95.38 150 LEU B C 1
ATOM 2962 O O . LEU B 1 150 ? 0.219 14.203 10.797 1 95.38 150 LEU B O 1
ATOM 2966 N N . GLN B 1 151 ? 1.991 14.57 12.008 1 93 151 GLN B N 1
ATOM 2967 C CA . GLN B 1 151 ? 2.535 15.523 11.039 1 93 151 GLN B CA 1
ATOM 2968 C C . GLN B 1 151 ? 2.793 14.844 9.695 1 93 151 GLN B C 1
ATOM 2970 O O . GLN B 1 151 ? 2.494 15.414 8.641 1 93 151 GLN B O 1
ATOM 2975 N N . ARG B 1 152 ? 3.316 13.672 9.805 1 94.81 152 ARG B N 1
ATOM 2976 C CA . ARG B 1 152 ? 3.545 12.898 8.586 1 94.81 152 ARG B CA 1
ATOM 2977 C C . ARG B 1 152 ? 2.24 12.664 7.836 1 94.81 152 ARG B C 1
ATOM 2979 O O . ARG B 1 152 ? 2.205 12.727 6.605 1 94.81 152 ARG B O 1
ATOM 2986 N N . MET B 1 153 ? 1.271 12.43 8.539 1 96.5 153 MET B N 1
ATOM 2987 C CA . MET B 1 153 ? -0.049 12.219 7.957 1 96.5 153 MET B CA 1
ATOM 2988 C C . MET B 1 153 ? -0.515 13.453 7.191 1 96.5 153 MET B C 1
ATOM 2990 O O . MET B 1 153 ? -0.998 13.344 6.062 1 96.5 153 MET B O 1
ATOM 2994 N N . PHE B 1 154 ? -0.339 14.578 7.75 1 95.25 154 PHE B N 1
ATOM 2995 C CA . PHE B 1 154 ? -0.814 15.812 7.137 1 95.25 154 PHE B CA 1
ATOM 2996 C C . PHE B 1 154 ? 0.019 16.156 5.906 1 95.25 154 PHE B C 1
ATOM 2998 O O . PHE B 1 154 ? -0.491 16.75 4.953 1 95.25 154 PHE B O 1
ATOM 3005 N N . GLU B 1 155 ? 1.226 15.758 5.938 1 93.75 155 GLU B N 1
ATOM 3006 C CA . GLU B 1 155 ? 2.096 16 4.789 1 93.75 155 GLU B CA 1
ATOM 3007 C C . GLU B 1 155 ? 1.604 15.25 3.557 1 93.75 155 GLU B C 1
ATOM 3009 O O . GLU B 1 155 ? 1.974 15.578 2.43 1 93.75 155 GLU B O 1
ATOM 3014 N N . LEU B 1 156 ? 0.745 14.305 3.76 1 96.44 156 LEU B N 1
ATOM 3015 C CA . LEU B 1 156 ? 0.276 13.453 2.67 1 96.44 156 LEU B CA 1
ATOM 3016 C C . LEU B 1 156 ? -1.036 13.977 2.098 1 96.44 156 LEU B C 1
ATOM 3018 O O . LEU B 1 156 ? -1.565 13.422 1.134 1 96.44 156 LEU B O 1
ATOM 3022 N N . ASP B 1 157 ? -1.538 15.07 2.596 1 96 157 ASP B N 1
ATOM 3023 C CA . ASP B 1 157 ? -2.848 15.594 2.211 1 96 157 ASP B CA 1
ATOM 3024 C C . ASP B 1 157 ? -2.916 15.852 0.707 1 96 157 ASP B C 1
ATOM 3026 O O . ASP B 1 157 ? -3.861 15.422 0.041 1 96 157 ASP B O 1
ATOM 3030 N N . PRO B 1 158 ? -1.95 16.469 0.137 1 95.12 158 PRO B N 1
ATOM 3031 C CA . PRO B 1 158 ? -2.037 16.688 -1.309 1 95.12 158 PRO B CA 1
ATOM 3032 C C . PRO B 1 158 ? -2.115 15.383 -2.102 1 95.12 158 PRO B C 1
ATOM 3034 O O . PRO B 1 158 ? -2.828 15.312 -3.105 1 95.12 158 PRO B O 1
ATOM 3037 N N . CYS B 1 159 ? -1.339 14.398 -1.672 1 97.19 159 CYS B N 1
ATOM 3038 C CA . CYS B 1 159 ? -1.364 13.102 -2.348 1 97.19 159 CYS B CA 1
ATOM 3039 C C . CYS B 1 159 ? -2.727 12.438 -2.201 1 97.19 159 CYS B C 1
ATOM 3041 O O . CYS B 1 159 ? -3.232 11.836 -3.146 1 97.19 159 CYS B O 1
ATOM 3043 N N . ILE B 1 160 ? -3.268 12.578 -1.027 1 97.88 160 ILE B N 1
ATOM 3044 C CA . ILE B 1 160 ? -4.574 11.992 -0.752 1 97.88 160 ILE B CA 1
ATOM 3045 C C . ILE B 1 160 ? -5.633 12.656 -1.629 1 97.88 160 ILE B C 1
ATOM 3047 O O . ILE B 1 160 ? -6.488 11.969 -2.203 1 97.88 160 ILE B O 1
ATOM 3051 N N . ASP B 1 161 ? -5.543 13.922 -1.802 1 96.56 161 ASP B N 1
ATOM 3052 C CA . ASP B 1 161 ? -6.496 14.68 -2.607 1 96.56 161 ASP B CA 1
ATOM 3053 C C . ASP B 1 161 ? -6.465 14.219 -4.066 1 96.56 161 ASP B C 1
ATOM 3055 O O . ASP B 1 161 ? -7.508 13.914 -4.648 1 96.56 161 ASP B O 1
ATOM 3059 N N . ILE B 1 162 ? -5.348 14.117 -4.574 1 97.44 162 ILE B N 1
ATOM 3060 C CA . ILE B 1 162 ? -5.176 13.727 -5.969 1 97.44 162 ILE B CA 1
ATOM 3061 C C . ILE B 1 162 ? -5.66 12.289 -6.164 1 97.44 162 ILE B C 1
ATOM 3063 O O . ILE B 1 162 ? -6.379 11.992 -7.121 1 97.44 162 ILE B O 1
ATOM 3067 N N . THR B 1 163 ? -5.25 11.492 -5.254 1 98.25 163 THR B N 1
ATOM 3068 C CA . THR B 1 163 ? -5.613 10.078 -5.355 1 98.25 163 THR B CA 1
ATOM 3069 C C . THR B 1 163 ? -7.125 9.898 -5.215 1 98.25 163 THR B C 1
ATOM 3071 O O . THR B 1 163 ? -7.727 9.094 -5.922 1 98.25 163 THR B O 1
ATOM 3074 N N . PHE B 1 164 ? -7.707 10.672 -4.328 1 98.25 164 PHE B N 1
ATOM 3075 C CA . PHE B 1 164 ? -9.148 10.586 -4.145 1 98.25 164 PHE B CA 1
ATOM 3076 C C . PHE B 1 164 ? -9.883 10.922 -5.438 1 98.25 164 PHE B C 1
ATOM 3078 O O . PHE B 1 164 ? -10.766 10.188 -5.871 1 98.25 164 PHE B O 1
ATOM 3085 N N . ASP B 1 165 ? -9.531 11.969 -6.039 1 97.5 165 ASP B N 1
ATOM 3086 C CA . ASP B 1 165 ? -10.188 12.414 -7.266 1 97.5 165 ASP B CA 1
ATOM 3087 C C . ASP B 1 165 ? -10.07 11.359 -8.367 1 97.5 165 ASP B C 1
ATOM 3089 O O . ASP B 1 165 ? -11.039 11.078 -9.07 1 97.5 165 ASP B O 1
ATOM 3093 N N . ARG B 1 166 ? -8.906 10.805 -8.445 1 97.31 166 ARG B N 1
ATOM 3094 C CA . ARG B 1 166 ? -8.672 9.781 -9.461 1 97.31 166 ARG B CA 1
ATOM 3095 C C . ARG B 1 166 ? -9.508 8.539 -9.188 1 97.31 166 ARG B C 1
ATOM 3097 O O . ARG B 1 166 ? -10.125 7.984 -10.102 1 97.31 166 ARG B O 1
ATOM 3104 N N . LEU B 1 167 ? -9.555 8.164 -7.961 1 98.31 167 LEU B N 1
ATOM 3105 C CA . LEU B 1 167 ? -10.273 6.957 -7.582 1 98.31 167 LEU B CA 1
ATOM 3106 C C . LEU B 1 167 ? -11.781 7.164 -7.699 1 98.31 167 LEU B C 1
ATOM 3108 O O . LEU B 1 167 ? -12.508 6.258 -8.117 1 98.31 167 LEU B O 1
ATOM 3112 N N . ALA B 1 168 ? -12.211 8.336 -7.297 1 97.75 168 ALA B N 1
ATOM 3113 C CA . ALA B 1 168 ? -13.641 8.633 -7.34 1 97.75 168 ALA B CA 1
ATOM 3114 C C . ALA B 1 168 ? -14.188 8.477 -8.75 1 97.75 168 ALA B C 1
ATOM 3116 O O . ALA B 1 168 ? -15.328 8.039 -8.938 1 97.75 168 ALA B O 1
ATOM 3117 N N . ARG B 1 169 ? -13.414 8.734 -9.734 1 97.75 169 ARG B N 1
ATOM 3118 C CA . ARG B 1 169 ? -13.836 8.648 -11.125 1 97.75 169 ARG B CA 1
ATOM 3119 C C . ARG B 1 169 ? -13.953 7.195 -11.57 1 97.75 169 ARG B C 1
ATOM 3121 O O . ARG B 1 169 ? -14.57 6.898 -12.594 1 97.75 169 ARG B O 1
ATOM 3128 N N . LEU B 1 170 ? -13.375 6.336 -10.805 1 97.94 170 LEU B N 1
ATOM 3129 C CA . LEU B 1 170 ? -13.289 4.945 -11.234 1 97.94 170 LEU B CA 1
ATOM 3130 C C . LEU B 1 170 ? -14.336 4.094 -10.523 1 97.94 170 LEU B C 1
ATOM 3132 O O . LEU B 1 170 ? -14.5 2.912 -10.844 1 97.94 170 LEU B O 1
ATOM 3136 N N . THR B 1 171 ? -15.078 4.66 -9.555 1 97.69 171 THR B N 1
ATOM 3137 C CA . THR B 1 171 ? -16 3.869 -8.75 1 97.69 171 THR B CA 1
ATOM 3138 C C . THR B 1 171 ? -17.094 3.258 -9.617 1 97.69 171 THR B C 1
ATOM 3140 O O . THR B 1 171 ? -17.484 2.105 -9.414 1 97.69 171 THR B O 1
ATOM 3143 N N . GLY B 1 172 ? -17.578 4 -10.578 1 97.56 172 GLY B N 1
ATOM 3144 C CA . GLY B 1 172 ? -18.562 3.449 -11.484 1 97.56 172 GLY B CA 1
ATOM 3145 C C . GLY B 1 172 ? -18.047 2.262 -12.273 1 97.56 172 GLY B C 1
ATOM 3146 O O . GLY B 1 172 ? -18.75 1.26 -12.43 1 97.56 172 GLY B O 1
ATOM 3147 N N . THR B 1 173 ? -16.859 2.414 -12.789 1 97.94 173 THR B N 1
ATOM 3148 C CA . THR B 1 173 ? -16.219 1.328 -13.531 1 97.94 173 THR B CA 1
ATOM 3149 C C . THR B 1 173 ? -16.047 0.101 -12.641 1 97.94 173 THR B C 1
ATOM 3151 O O . THR B 1 173 ? -16.266 -1.028 -13.078 1 97.94 173 THR B O 1
ATOM 3154 N N . VAL B 1 174 ? -15.656 0.319 -11.422 1 97.75 174 VAL B N 1
ATOM 3155 C CA . VAL B 1 174 ? -15.461 -0.77 -10.477 1 97.75 174 VAL B CA 1
ATOM 3156 C C . VAL B 1 174 ? -16.781 -1.497 -10.234 1 97.75 174 VAL B C 1
ATOM 3158 O O . VAL B 1 174 ? -16.828 -2.729 -10.281 1 97.75 174 VAL B O 1
ATOM 3161 N N . ASP B 1 175 ? -17.828 -0.784 -10.062 1 97.56 175 ASP B N 1
ATOM 3162 C CA . ASP B 1 175 ? -19.141 -1.379 -9.828 1 97.56 175 ASP B CA 1
ATOM 3163 C C . ASP B 1 175 ? -19.594 -2.203 -11.031 1 97.56 175 ASP B C 1
ATOM 3165 O O . ASP B 1 175 ? -20.078 -3.326 -10.875 1 97.56 175 ASP B O 1
ATOM 3169 N N . ALA B 1 176 ? -19.406 -1.618 -12.172 1 98 176 ALA B N 1
ATOM 3170 C CA . ALA B 1 176 ? -19.828 -2.309 -13.391 1 98 176 ALA B CA 1
ATOM 3171 C C . ALA B 1 176 ? -19.047 -3.611 -13.57 1 98 176 ALA B C 1
ATOM 3173 O O . ALA B 1 176 ? -19.641 -4.66 -13.828 1 98 176 ALA B O 1
ATOM 3174 N N . LYS B 1 177 ? -17.812 -3.531 -13.414 1 97.94 177 LYS B N 1
ATOM 3175 C CA . LYS B 1 177 ? -16.969 -4.711 -13.586 1 97.94 177 LYS B CA 1
ATOM 3176 C C . LYS B 1 177 ? -17.25 -5.746 -12.5 1 97.94 177 LYS B C 1
ATOM 3178 O O . LYS B 1 177 ? -17.297 -6.949 -12.773 1 97.94 177 LYS B O 1
ATOM 3183 N N . PHE B 1 178 ? -17.469 -5.281 -11.336 1 97 178 PHE B N 1
ATOM 3184 C CA . PHE B 1 178 ? -17.766 -6.199 -10.242 1 97 178 PHE B CA 1
ATOM 3185 C C . PHE B 1 178 ? -19.047 -6.969 -10.531 1 97 178 PHE B C 1
ATOM 3187 O O . PHE B 1 178 ? -19.125 -8.18 -10.312 1 97 178 PHE B O 1
ATOM 3194 N N . THR B 1 179 ? -19.969 -6.234 -10.914 1 97.44 179 THR B N 1
ATOM 3195 C CA . THR B 1 179 ? -21.25 -6.859 -11.25 1 97.44 179 THR B CA 1
ATOM 3196 C C . THR B 1 179 ? -21.062 -7.891 -12.367 1 97.44 179 THR B C 1
ATOM 3198 O O . THR B 1 179 ? -21.578 -9 -12.273 1 97.44 179 THR B O 1
ATOM 3201 N N . GLN B 1 180 ? -20.344 -7.562 -13.367 1 97.94 180 GLN B N 1
ATOM 3202 C CA . GLN B 1 180 ? -20.094 -8.477 -14.469 1 97.94 180 GLN B CA 1
ATOM 3203 C C . GLN B 1 180 ? -19.359 -9.727 -13.984 1 97.94 180 GLN B C 1
ATOM 3205 O O . GLN B 1 180 ? -19.75 -10.852 -14.336 1 97.94 180 GLN B O 1
ATOM 3210 N N . PHE B 1 181 ? -18.391 -9.562 -13.172 1 97.5 181 PHE B N 1
ATOM 3211 C CA . PHE B 1 181 ? -17.625 -10.695 -12.672 1 97.5 181 PHE B CA 1
ATOM 3212 C C . PHE B 1 181 ? -18.469 -11.539 -11.727 1 97.5 181 PHE B C 1
ATOM 3214 O O . PHE B 1 181 ? -18.328 -12.766 -11.703 1 97.5 181 PHE B O 1
ATOM 3221 N N . SER B 1 182 ? -19.312 -10.867 -10.977 1 96.69 182 SER B N 1
ATOM 3222 C CA . SER B 1 182 ? -20.219 -11.594 -10.102 1 96.69 182 SER B CA 1
ATOM 3223 C C . SER B 1 182 ? -21.172 -12.484 -10.898 1 96.69 182 SER B C 1
ATOM 3225 O O . SER B 1 182 ? -21.469 -13.609 -10.492 1 96.69 182 SER B O 1
ATOM 3227 N N . ASN B 1 183 ? -21.578 -11.977 -11.977 1 97.19 183 ASN B N 1
ATOM 3228 C CA . ASN B 1 183 ? -22.422 -12.773 -12.852 1 97.19 183 ASN B CA 1
ATOM 3229 C C . ASN B 1 183 ? -21.688 -14 -13.383 1 97.19 183 ASN B C 1
ATOM 3231 O O . ASN B 1 183 ? -22.25 -15.102 -13.414 1 97.19 183 ASN B O 1
ATOM 3235 N N . VAL B 1 184 ? -20.5 -13.836 -13.758 1 97.44 184 VAL B N 1
ATOM 3236 C CA . VAL B 1 184 ? -19.688 -14.953 -14.227 1 97.44 184 VAL B CA 1
ATOM 3237 C C . VAL B 1 184 ? -19.453 -15.938 -13.086 1 97.44 184 VAL B C 1
ATOM 3239 O O . VAL B 1 184 ? -19.609 -17.156 -13.266 1 97.44 184 VAL B O 1
ATOM 3242 N N . ALA B 1 185 ? -19.125 -15.406 -11.953 1 96.38 185 ALA B N 1
ATOM 3243 C CA . ALA B 1 185 ? -18.812 -16.219 -10.789 1 96.38 185 ALA B CA 1
ATOM 3244 C C . ALA B 1 185 ? -20 -17.062 -10.375 1 96.38 185 ALA B C 1
ATOM 3246 O O . ALA B 1 185 ? -19.844 -18.203 -9.898 1 96.38 185 ALA B O 1
ATOM 3247 N N . SER B 1 186 ? -21.156 -16.562 -10.562 1 95.31 186 SER B N 1
ATOM 3248 C CA . SER B 1 186 ? -22.375 -17.219 -10.117 1 95.31 186 SER B CA 1
ATOM 3249 C C . SER B 1 186 ? -22.641 -18.484 -10.93 1 95.31 186 SER B C 1
ATOM 3251 O O . SER B 1 186 ? -23.422 -19.344 -10.508 1 95.31 186 SER B O 1
ATOM 3253 N N . THR B 1 187 ? -22.016 -18.609 -12.016 1 95.31 187 THR B N 1
ATOM 3254 C CA . THR B 1 187 ? -22.234 -19.766 -12.883 1 95.31 187 THR B CA 1
ATOM 3255 C C . THR B 1 187 ? -21.219 -20.875 -12.562 1 95.31 187 THR B C 1
ATOM 3257 O O . THR B 1 187 ? -21.297 -21.969 -13.133 1 95.31 187 THR B O 1
ATOM 3260 N N . VAL B 1 188 ? -20.312 -20.516 -11.781 1 95.88 188 VAL B N 1
ATOM 3261 C CA . VAL B 1 188 ? -19.234 -21.453 -11.484 1 95.88 188 VAL B CA 1
ATOM 3262 C C . VAL B 1 188 ? -19.547 -22.219 -10.195 1 95.88 188 VAL B C 1
ATOM 3264 O O . VAL B 1 188 ? -19.891 -21.609 -9.172 1 95.88 188 VAL B O 1
ATOM 3267 N N . THR B 1 189 ? -19.406 -23.531 -10.148 1 94.38 189 THR B N 1
ATOM 3268 C CA . THR B 1 189 ? -19.734 -24.359 -8.992 1 94.38 189 THR B CA 1
ATOM 3269 C C . THR B 1 189 ? -18.531 -24.469 -8.047 1 94.38 189 THR B C 1
ATOM 3271 O O . THR B 1 189 ? -18.688 -24.359 -6.828 1 94.38 189 THR B O 1
ATOM 3274 N N . ASP B 1 190 ? -17.391 -24.625 -8.641 1 93.5 190 ASP B N 1
ATOM 3275 C CA . ASP B 1 190 ? -16.188 -24.75 -7.836 1 93.5 190 ASP B CA 1
ATOM 3276 C C . ASP B 1 190 ? -15.562 -23.391 -7.543 1 93.5 190 ASP B C 1
ATOM 3278 O O . ASP B 1 190 ? -15.062 -22.719 -8.453 1 93.5 190 ASP B O 1
ATOM 3282 N N . PRO B 1 191 ? -15.492 -23.016 -6.297 1 90.12 191 PRO B N 1
ATOM 3283 C CA . PRO B 1 191 ? -14.938 -21.703 -5.957 1 90.12 191 PRO B CA 1
ATOM 3284 C C . PRO B 1 191 ? -13.484 -21.531 -6.391 1 90.12 191 PRO B C 1
ATOM 3286 O O . PRO B 1 191 ? -13.047 -20.422 -6.691 1 90.12 191 PRO B O 1
ATOM 3289 N N . LYS B 1 192 ? -12.789 -22.547 -6.48 1 87.69 192 LYS B N 1
ATOM 3290 C CA . LYS B 1 192 ? -11.375 -22.469 -6.832 1 87.69 192 LYS B CA 1
ATOM 3291 C C . LYS B 1 192 ? -11.188 -22.125 -8.305 1 87.69 192 LYS B C 1
ATOM 3293 O O . LYS B 1 192 ? -10.109 -21.719 -8.727 1 87.69 192 LYS B O 1
ATOM 3298 N N . GLU B 1 193 ? -12.266 -22.234 -9.047 1 93.62 193 GLU B N 1
ATOM 3299 C CA . GLU B 1 193 ? -12.188 -22.016 -10.484 1 93.62 193 GLU B CA 1
ATOM 3300 C C . GLU B 1 193 ? -12.719 -20.641 -10.867 1 93.62 193 GLU B C 1
ATOM 3302 O O . GLU B 1 193 ? -12.594 -20.219 -12.016 1 93.62 193 GLU B O 1
ATOM 3307 N N . VAL B 1 194 ? -13.25 -19.938 -9.898 1 95.5 194 VAL B N 1
ATOM 3308 C CA . VAL B 1 194 ? -13.938 -18.672 -10.172 1 95.5 194 VAL B CA 1
ATOM 3309 C C . VAL B 1 194 ? -12.977 -17.703 -10.852 1 95.5 194 VAL B C 1
ATOM 3311 O O . VAL B 1 194 ? -13.289 -17.141 -11.906 1 95.5 194 VAL B O 1
ATOM 3314 N N . ALA B 1 195 ? -11.812 -17.5 -10.273 1 94.88 195 ALA B N 1
ATOM 3315 C CA . ALA B 1 195 ? -10.844 -16.547 -10.82 1 94.88 195 ALA B CA 1
ATOM 3316 C C . ALA B 1 195 ? -10.453 -16.922 -12.25 1 94.88 195 ALA B C 1
ATOM 3318 O O . ALA B 1 195 ? -10.398 -16.062 -13.125 1 94.88 195 ALA B O 1
ATOM 3319 N N . ASN B 1 196 ? -10.258 -18.172 -12.492 1 94.06 196 ASN B N 1
ATOM 3320 C CA . ASN B 1 196 ? -9.859 -18.625 -13.812 1 94.06 196 ASN B CA 1
ATOM 3321 C C . ASN B 1 196 ? -10.969 -18.422 -14.844 1 94.06 196 ASN B C 1
ATOM 3323 O O . ASN B 1 196 ? -10.695 -18.016 -15.977 1 94.06 196 ASN B O 1
ATOM 3327 N N . VAL B 1 197 ? -12.148 -18.719 -14.477 1 96.88 197 VAL B N 1
ATOM 3328 C CA . VAL B 1 197 ? -13.281 -18.562 -15.383 1 96.88 197 VAL B CA 1
ATOM 3329 C C . VAL B 1 197 ? -13.492 -17.094 -15.703 1 96.88 197 VAL B C 1
ATOM 3331 O O . VAL B 1 197 ? -13.758 -16.734 -16.859 1 96.88 197 VAL B O 1
ATOM 3334 N N . ILE B 1 198 ? -13.344 -16.234 -14.727 1 97.56 198 ILE B N 1
ATOM 3335 C CA . ILE B 1 198 ? -13.469 -14.797 -14.969 1 97.56 198 ILE B CA 1
ATOM 3336 C C . ILE B 1 198 ? -12.391 -14.344 -15.953 1 97.56 198 ILE B C 1
ATOM 3338 O O . ILE B 1 198 ? -12.68 -13.648 -16.922 1 97.56 198 ILE B O 1
ATOM 3342 N N . ARG B 1 199 ? -11.164 -14.797 -15.75 1 96 199 ARG B N 1
ATOM 3343 C CA . ARG B 1 199 ? -10.047 -14.383 -16.594 1 96 199 ARG B CA 1
ATOM 3344 C C . ARG B 1 199 ? -10.227 -14.875 -18.016 1 96 199 ARG B C 1
ATOM 3346 O O . ARG B 1 199 ? -9.711 -14.273 -18.969 1 96 199 ARG B O 1
ATOM 3353 N N . ALA B 1 200 ? -10.953 -15.914 -18.219 1 96.44 200 ALA B N 1
ATOM 3354 C CA . ALA B 1 200 ? -11.18 -16.5 -19.531 1 96.44 200 ALA B CA 1
ATOM 3355 C C . ALA B 1 200 ? -12.383 -15.852 -20.219 1 96.44 200 ALA B C 1
ATOM 3357 O O . ALA B 1 200 ? -12.617 -16.062 -21.406 1 96.44 200 ALA B O 1
ATOM 3358 N N . SER B 1 201 ? -13.094 -15.125 -19.5 1 97.06 201 SER B N 1
ATOM 3359 C CA . SER B 1 201 ? -14.32 -14.539 -20.031 1 97.06 201 SER B CA 1
ATOM 3360 C C . SER B 1 201 ? -14.016 -13.312 -20.891 1 97.06 201 SER B C 1
ATOM 3362 O O . SER B 1 201 ? -12.945 -12.719 -20.766 1 97.06 201 SER B O 1
ATOM 3364 N N . ASP B 1 202 ? -15.016 -12.859 -21.656 1 95.56 202 ASP B N 1
ATOM 3365 C CA . ASP B 1 202 ? -14.891 -11.703 -22.531 1 95.56 202 ASP B CA 1
ATOM 3366 C C . ASP B 1 202 ? -14.953 -10.398 -21.734 1 95.56 202 ASP B C 1
ATOM 3368 O O . ASP B 1 202 ? -14.562 -9.344 -22.234 1 95.56 202 ASP B O 1
ATOM 3372 N N . THR B 1 203 ? -15.375 -10.578 -20.531 1 96 203 THR B N 1
ATOM 3373 C CA . THR B 1 203 ? -15.555 -9.375 -19.719 1 96 203 THR B CA 1
ATOM 3374 C C . THR B 1 203 ? -14.234 -8.945 -19.094 1 96 203 THR B C 1
ATOM 3376 O O . THR B 1 203 ? -14.102 -7.809 -18.641 1 96 203 THR B O 1
ATOM 3379 N N . PHE B 1 204 ? -13.359 -9.898 -19.062 1 97.81 204 PHE B N 1
ATOM 3380 C CA . PHE B 1 204 ? -12.086 -9.625 -18.422 1 97.81 204 PHE B CA 1
ATOM 3381 C C . PHE B 1 204 ? -11.102 -8.984 -19.391 1 97.81 204 PHE B C 1
ATOM 3383 O O . PHE B 1 204 ? -10.891 -9.5 -20.484 1 97.81 204 PHE B O 1
ATOM 3390 N N . ASN B 1 205 ? -10.602 -7.797 -19.031 1 97.19 205 ASN B N 1
ATOM 3391 C CA . ASN B 1 205 ? -9.555 -7.121 -19.797 1 97.19 205 ASN B CA 1
ATOM 3392 C C . ASN B 1 205 ? -8.219 -7.16 -19.047 1 97.19 205 ASN B C 1
ATOM 3394 O O . ASN B 1 205 ? -8.031 -6.438 -18.078 1 97.19 205 ASN B O 1
ATOM 3398 N N . LYS B 1 206 ? -7.297 -7.93 -19.547 1 93.62 206 LYS B N 1
ATOM 3399 C CA . LYS B 1 206 ? -6.02 -8.18 -18.891 1 93.62 206 LYS B CA 1
ATOM 3400 C C . LYS B 1 206 ? -5.164 -6.922 -18.844 1 93.62 206 LYS B C 1
ATOM 3402 O O . LYS B 1 206 ? -4.141 -6.879 -18.156 1 93.62 206 LYS B O 1
ATOM 3407 N N . HIS B 1 207 ? -5.562 -5.879 -19.547 1 95.19 207 HIS B N 1
ATOM 3408 C CA . HIS B 1 207 ? -4.77 -4.656 -19.609 1 95.19 207 HIS B CA 1
ATOM 3409 C C . HIS B 1 207 ? -5.336 -3.588 -18.672 1 95.19 207 HIS B C 1
ATOM 3411 O O . HIS B 1 207 ? -4.879 -2.443 -18.688 1 95.19 207 HIS B O 1
ATOM 3417 N N . GLN B 1 208 ? -6.352 -4.008 -17.906 1 97.31 208 GLN B N 1
ATOM 3418 C CA . GLN B 1 208 ? -6.945 -3.066 -16.969 1 97.31 208 GLN B CA 1
ATOM 3419 C C . GLN B 1 208 ? -6.668 -3.48 -15.523 1 97.31 208 GLN B C 1
ATOM 3421 O O . GLN B 1 208 ? -7.055 -4.57 -15.102 1 97.31 208 GLN B O 1
ATOM 3426 N N . LEU B 1 209 ? -6.105 -2.584 -14.852 1 97.56 209 LEU B N 1
ATOM 3427 C CA . LEU B 1 209 ? -5.73 -2.873 -13.469 1 97.56 209 LEU B CA 1
ATOM 3428 C C . LEU B 1 209 ? -6.961 -3.139 -12.617 1 97.56 209 LEU B C 1
ATOM 3430 O O . LEU B 1 209 ? -6.922 -3.969 -11.703 1 97.56 209 LEU B O 1
ATOM 3434 N N . VAL B 1 210 ? -8.039 -2.457 -12.898 1 97.88 210 VAL B N 1
ATOM 3435 C CA . VAL B 1 210 ? -9.289 -2.672 -12.172 1 97.88 210 VAL B CA 1
ATOM 3436 C C . VAL B 1 210 ? -9.688 -4.145 -12.258 1 97.88 210 VAL B C 1
ATOM 3438 O O . VAL B 1 210 ? -10.008 -4.766 -11.242 1 97.88 210 VAL B O 1
ATOM 3441 N N . ASP B 1 211 ? -9.641 -4.695 -13.484 1 97.94 211 ASP B N 1
ATOM 3442 C CA . ASP B 1 211 ? -10.016 -6.09 -13.688 1 97.94 211 ASP B CA 1
ATOM 3443 C C . ASP B 1 211 ? -9.078 -7.031 -12.93 1 97.94 211 ASP B C 1
ATOM 3445 O O . ASP B 1 211 ? -9.539 -7.926 -12.219 1 97.94 211 ASP B O 1
ATOM 3449 N N . CYS B 1 212 ? -7.84 -6.73 -13.07 1 97.19 212 CYS B N 1
ATOM 3450 C CA . CYS B 1 212 ? -6.84 -7.582 -12.438 1 97.19 212 CYS B CA 1
ATOM 3451 C C . CYS B 1 212 ? -7.016 -7.59 -10.922 1 97.19 212 CYS B C 1
ATOM 3453 O O . CYS B 1 212 ? -7.031 -8.648 -10.297 1 97.19 212 CYS B O 1
ATOM 3455 N N . GLU B 1 213 ? -7.168 -6.453 -10.344 1 97.44 213 GLU B N 1
ATOM 3456 C CA . GLU B 1 213 ? -7.254 -6.371 -8.891 1 97.44 213 GLU B CA 1
ATOM 3457 C C . GLU B 1 213 ? -8.586 -6.906 -8.383 1 97.44 213 GLU B C 1
ATOM 3459 O O . GLU B 1 213 ? -8.656 -7.52 -7.32 1 97.44 213 GLU B O 1
ATOM 3464 N N . LEU B 1 214 ? -9.625 -6.648 -9.141 1 96.75 214 LEU B N 1
ATOM 3465 C CA . LEU B 1 214 ? -10.906 -7.219 -8.719 1 96.75 214 LEU B CA 1
ATOM 3466 C C . LEU B 1 214 ? -10.82 -8.742 -8.648 1 96.75 214 LEU B C 1
ATOM 3468 O O . LEU B 1 214 ? -11.234 -9.336 -7.648 1 96.75 214 LEU B O 1
ATOM 3472 N N . VAL B 1 215 ? -10.297 -9.336 -9.617 1 96.5 215 VAL B N 1
ATOM 3473 C CA . VAL B 1 215 ? -10.219 -10.789 -9.641 1 96.5 215 VAL B CA 1
ATOM 3474 C C . VAL B 1 215 ? -9.312 -11.273 -8.508 1 96.5 215 VAL B C 1
ATOM 3476 O O . VAL B 1 215 ? -9.688 -12.172 -7.75 1 96.5 215 VAL B O 1
ATOM 3479 N N . ALA B 1 216 ? -8.203 -10.602 -8.328 1 94.88 216 ALA B N 1
ATOM 3480 C CA . ALA B 1 216 ? -7.191 -11.055 -7.371 1 94.88 216 ALA B CA 1
ATOM 3481 C C . ALA B 1 216 ? -7.645 -10.812 -5.938 1 94.88 216 ALA B C 1
ATOM 3483 O O . ALA B 1 216 ? -7.312 -11.578 -5.031 1 94.88 216 ALA B O 1
ATOM 3484 N N . LEU B 1 217 ? -8.445 -9.82 -5.719 1 93.94 217 LEU B N 1
ATOM 3485 C CA . LEU B 1 217 ? -8.68 -9.383 -4.344 1 93.94 217 LEU B CA 1
ATOM 3486 C C . LEU B 1 217 ? -10.125 -9.656 -3.932 1 93.94 217 LEU B C 1
ATOM 3488 O O . LEU B 1 217 ? -10.414 -9.828 -2.746 1 93.94 217 LEU B O 1
ATOM 3492 N N . ALA B 1 218 ? -10.992 -9.727 -4.875 1 92.38 218 ALA B N 1
ATOM 3493 C CA . ALA B 1 218 ? -12.398 -9.859 -4.512 1 92.38 218 ALA B CA 1
ATOM 3494 C C . ALA B 1 218 ? -12.938 -11.234 -4.883 1 92.38 218 ALA B C 1
ATOM 3496 O O . ALA B 1 218 ? -13.938 -11.695 -4.328 1 92.38 218 ALA B O 1
ATOM 3497 N N . PHE B 1 219 ? -12.281 -11.883 -5.832 1 92 219 PHE B N 1
ATOM 3498 C CA . PHE B 1 219 ? -12.875 -13.117 -6.332 1 92 219 PHE B CA 1
ATOM 3499 C C . PHE B 1 219 ? -11.914 -14.289 -6.156 1 92 219 PHE B C 1
ATOM 3501 O O . PHE B 1 219 ? -12.141 -15.375 -6.691 1 92 219 PHE B O 1
ATOM 3508 N N . THR B 1 220 ? -10.742 -13.969 -5.59 1 83.62 220 THR B N 1
ATOM 3509 C CA . THR B 1 220 ? -9.828 -15.062 -5.273 1 83.62 220 THR B CA 1
ATOM 3510 C C . THR B 1 220 ? -9.883 -15.398 -3.787 1 83.62 220 THR B C 1
ATOM 3512 O O . THR B 1 220 ? -9.93 -14.5 -2.943 1 83.62 220 THR B O 1
ATOM 3515 N N . SER B 1 221 ? -10.039 -16.609 -3.367 1 64.88 221 SER B N 1
ATOM 3516 C CA . SER B 1 221 ? -10.164 -17.141 -2.014 1 64.88 221 SER B CA 1
ATOM 3517 C C . SER B 1 221 ? -8.797 -17.484 -1.428 1 64.88 221 SER B C 1
ATOM 3519 O O . SER B 1 221 ? -7.875 -17.859 -2.158 1 64.88 221 SER B O 1
#

Radius of gyration: 32.2 Å; Cα contacts (8 Å, |Δi|>4): 593; chains: 2; bounding box: 82×113×116 Å